Protein AF-0000000077494074 (afdb_homodimer)

Nearest PDB structures (foldseek):
  1yzx-assembly1_B  TM=9.881E-01  e=4.853E-22  Homo sapiens
  1r4w-assembly2_D  TM=9.667E-01  e=3.321E-21  Rattus norvegicus
  3rpp-assembly1_A  TM=9.412E-01  e=2.158E-20  Homo sapiens
  3rpp-assembly2_B  TM=9.442E-01  e=2.947E-20  Homo sapiens
  2imd-assembly1_A  TM=8.445E-01  e=1.479E-09  Pseudomonas putida

Foldseek 3Di:
DPPPPQAWEKEWEAELLDLLQLLQLQQVVVCVVVASHDYHYFYADLVVLCVVPVDDDLCVDVVSVVVVQVVSVVSCVFLVPQFGDDDPVCSVPDDRLLVSLLLLLCVPPPVVLNSLLSNLSNCQVGRVVHHCRDLVNVLVSCVRSPNDNVCSVVSSVSSPPPVSVVSNVVSNVVCVVQPDNGPTWMWIQQPNDTDIDHTNPCVCVVCVSSVHHDDGSPNVPDPD/DPPPPQAWEKEWEAALLDLLSLLQLQQVVVCVVVASHDYHYFYADLVVLCVVPVDDDLCVDVVSVVVVQVVSVVSCVFLVPQFGDDDPVCSVPDDRLLVSLLLLLCVPPPVVLNSLLSNLSNCQCGRVVHHCRDLVNVLVSCVRSPNDNVCSVVSSVSSPPPVSVVSNVVSNVVCVVQPDNGPTWMWIQQPNDTDIDHTNPCVCVVCVSSVHHDDGSPNVPDPD

Structure (mmCIF, N/CA/C/O backbone):
data_AF-0000000077494074-model_v1
#
loop_
_entity.id
_entity.type
_entity.pdbx_description
1 polymer 'Glutathione S-transferase kappa'
#
loop_
_atom_site.group_PDB
_atom_site.id
_atom_site.type_symbol
_atom_site.label_atom_id
_atom_site.label_alt_id
_atom_site.label_comp_id
_atom_site.label_asym_id
_atom_site.label_entity_id
_atom_site.label_seq_id
_atom_site.pdbx_PDB_ins_code
_atom_site.Cartn_x
_atom_site.Cartn_y
_atom_site.Cartn_z
_atom_site.occupancy
_atom_site.B_iso_or_equiv
_atom_site.auth_seq_id
_atom_site.auth_comp_id
_atom_site.auth_asym_id
_atom_site.auth_atom_id
_atom_site.pdbx_PDB_model_num
ATOM 1 N N . MET A 1 1 ? -28.391 23.953 -17.859 1 23.67 1 MET A N 1
ATOM 2 C CA . MET A 1 1 ? -27.328 24.484 -17.016 1 23.67 1 MET A CA 1
ATOM 3 C C . MET A 1 1 ? -26.609 23.375 -16.266 1 23.67 1 MET A C 1
ATOM 5 O O . MET A 1 1 ? -27.25 22.578 -15.578 1 23.67 1 MET A O 1
ATOM 9 N N . ALA A 1 2 ? -25.578 22.609 -16.766 1 35 2 ALA A N 1
ATOM 10 C CA . ALA A 1 2 ? -25.016 21.422 -16.125 1 35 2 ALA A CA 1
ATOM 11 C C . ALA A 1 2 ? -24.891 21.609 -14.625 1 35 2 ALA A C 1
ATOM 13 O O . ALA A 1 2 ? -24.312 22.594 -14.156 1 35 2 ALA A O 1
ATOM 14 N N . ALA A 1 3 ? -25.734 21.234 -13.805 1 40.47 3 ALA A N 1
ATOM 15 C CA . ALA A 1 3 ? -25.781 21.422 -12.359 1 40.47 3 ALA A CA 1
ATOM 16 C C . ALA A 1 3 ? -24.359 21.406 -11.766 1 40.47 3 ALA A C 1
ATOM 18 O O . ALA A 1 3 ? -23.547 20.562 -12.109 1 40.47 3 ALA A O 1
ATOM 19 N N . LEU A 1 4 ? -23.656 22.453 -11.43 1 48.78 4 LEU A N 1
ATOM 20 C CA . LEU A 1 4 ? -22.344 22.594 -10.82 1 48.78 4 LEU A CA 1
ATOM 21 C C . LEU A 1 4 ? -22.078 21.469 -9.82 1 48.78 4 LEU A C 1
ATOM 23 O O . LEU A 1 4 ? -22.719 21.422 -8.773 1 48.78 4 LEU A O 1
ATOM 27 N N 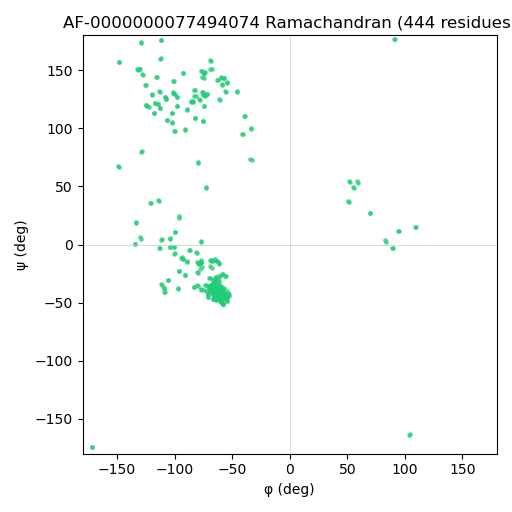. ARG A 1 5 ? -21.812 20.266 -10.273 1 62.94 5 ARG A N 1
ATOM 28 C CA . ARG A 1 5 ? -21.656 19.109 -9.391 1 62.94 5 ARG A CA 1
ATOM 29 C C . ARG A 1 5 ? -20.906 19.5 -8.117 1 62.94 5 ARG A C 1
ATOM 31 O O . ARG A 1 5 ? -19.859 20.141 -8.18 1 62.94 5 ARG A O 1
ATOM 38 N N . SER A 1 6 ? -21.516 19.531 -6.984 1 84.19 6 SER A N 1
ATOM 39 C CA . SER A 1 6 ? -20.953 19.828 -5.676 1 84.19 6 SER A CA 1
ATOM 40 C C . SER A 1 6 ? -19.641 19.078 -5.465 1 84.19 6 SER A C 1
ATOM 42 O O . SER A 1 6 ? -19.469 17.953 -5.934 1 84.19 6 SER A O 1
ATOM 44 N N . ARG A 1 7 ? -18.562 19.766 -5.008 1 93.94 7 ARG A N 1
ATOM 45 C CA . ARG A 1 7 ? -17.25 19.172 -4.734 1 93.94 7 ARG A CA 1
ATOM 46 C C . ARG A 1 7 ? -17.359 18.016 -3.748 1 93.94 7 ARG A C 1
ATOM 48 O O . ARG A 1 7 ? -18.125 18.094 -2.775 1 93.94 7 ARG A O 1
ATOM 55 N N . LYS A 1 8 ? -16.781 16.938 -4.059 1 96.62 8 LYS A N 1
ATOM 56 C CA . LYS A 1 8 ? -16.75 15.797 -3.148 1 96.62 8 LYS A CA 1
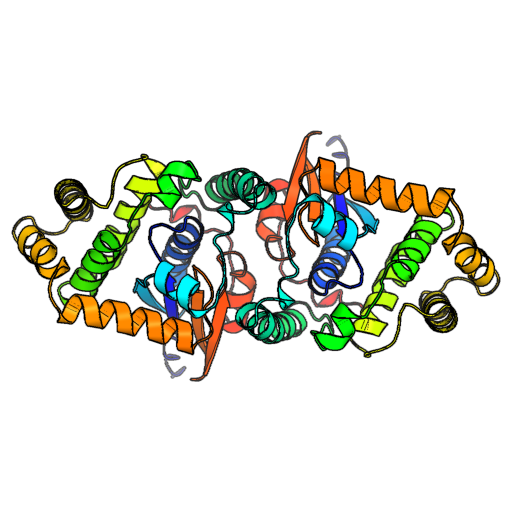ATOM 57 C C . LYS A 1 8 ? -15.758 16.016 -2.02 1 96.62 8 LYS A C 1
ATOM 59 O O . LYS A 1 8 ? -14.609 16.406 -2.266 1 96.62 8 LYS A O 1
ATOM 64 N N . VAL A 1 9 ? -16.156 15.789 -0.846 1 98 9 VAL A N 1
ATOM 65 C CA . VAL A 1 9 ? -15.297 15.977 0.317 1 98 9 VAL A CA 1
ATOM 66 C C . VAL A 1 9 ? -14.289 14.836 0.404 1 98 9 VAL A C 1
ATOM 68 O O . VAL A 1 9 ? -14.656 13.664 0.289 1 98 9 VAL A O 1
ATOM 71 N N . VAL A 1 10 ? -13.07 15.125 0.536 1 98.69 10 VAL A N 1
ATOM 72 C CA . VAL A 1 10 ? -11.992 14.188 0.814 1 98.69 10 VAL A CA 1
ATOM 73 C C . VAL A 1 10 ? -11.234 14.625 2.064 1 98.69 10 VAL A C 1
ATOM 75 O O . VAL A 1 10 ? -10.695 15.734 2.111 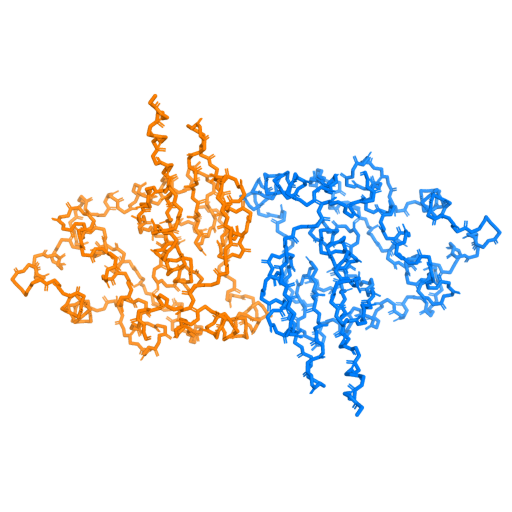1 98.69 10 VAL A O 1
ATOM 78 N N . GLU A 1 11 ? -11.227 13.758 3.08 1 98.88 11 GLU A N 1
ATOM 79 C CA . GLU A 1 11 ? -10.484 14.031 4.309 1 98.88 11 GLU A CA 1
ATOM 80 C C . GLU A 1 11 ? -9.164 13.273 4.34 1 98.88 11 GLU A C 1
ATOM 82 O O . GLU A 1 11 ? -9.117 12.086 4.031 1 98.88 11 GLU A O 1
ATOM 87 N N . LEU A 1 12 ? -8.133 13.969 4.637 1 98.94 12 LEU A N 1
ATOM 88 C CA . LEU A 1 12 ? -6.848 13.328 4.891 1 98.94 12 LEU A CA 1
ATOM 89 C C . LEU A 1 12 ? -6.516 13.344 6.379 1 98.94 12 LEU A C 1
ATOM 91 O O . LEU A 1 12 ? -6.18 14.398 6.93 1 98.94 12 LEU A O 1
ATOM 95 N N . PHE A 1 13 ? -6.594 12.258 7.027 1 98.94 13 PHE A N 1
ATOM 96 C CA . PHE A 1 13 ? -6.113 12.102 8.391 1 98.94 13 PHE A CA 1
ATOM 97 C C . PHE A 1 13 ? -4.629 11.766 8.414 1 98.94 13 PHE A C 1
ATOM 99 O O . PHE A 1 13 ? -4.203 10.789 7.797 1 98.94 13 PHE A O 1
ATOM 106 N N . TYR A 1 14 ? -3.867 12.625 9.117 1 98.5 14 TYR A N 1
ATOM 107 C CA . TYR A 1 14 ? -2.42 12.469 9.023 1 98.5 14 TYR A CA 1
ATOM 108 C C . TYR A 1 14 ? -1.742 12.875 10.328 1 98.5 14 TYR A C 1
ATOM 110 O O . TYR A 1 14 ? -2.348 13.539 11.172 1 98.5 14 TYR A O 1
ATOM 118 N N . ASP A 1 15 ? -0.616 12.367 10.508 1 96.56 15 ASP A N 1
ATOM 119 C CA . ASP A 1 15 ? 0.344 12.742 11.547 1 96.56 15 ASP A CA 1
ATOM 120 C C . ASP A 1 15 ? 1.7 13.094 10.938 1 96.56 15 ASP A C 1
ATOM 122 O O . ASP A 1 15 ? 2.18 12.398 10.039 1 96.56 15 ASP A O 1
ATOM 126 N N . VAL A 1 16 ? 2.318 14.141 11.398 1 94.81 16 VAL A N 1
ATOM 127 C CA . VAL A 1 16 ? 3.508 14.672 10.734 1 94.81 16 VAL A CA 1
ATOM 128 C C . VAL A 1 16 ? 4.719 13.805 11.078 1 94.81 16 VAL A C 1
ATOM 130 O O . VAL A 1 16 ? 5.816 14.039 10.578 1 94.81 16 VAL A O 1
ATOM 133 N N . ILE A 1 17 ? 4.523 12.75 11.812 1 91.56 17 ILE A N 1
ATOM 134 C CA . ILE A 1 17 ? 5.613 11.812 12.07 1 91.56 17 ILE A CA 1
ATOM 135 C C . ILE A 1 17 ? 5.59 10.695 11.031 1 91.56 17 ILE A C 1
ATOM 137 O O . ILE A 1 17 ? 6.535 9.914 10.922 1 91.56 17 ILE A O 1
ATOM 141 N N . SER A 1 18 ? 4.582 10.562 10.289 1 93.25 18 SER A N 1
ATOM 142 C CA . SER A 1 18 ? 4.457 9.562 9.242 1 93.25 18 SER A CA 1
ATOM 143 C C . SER A 1 18 ? 4.988 10.078 7.91 1 93.25 18 SER A C 1
ATOM 145 O O . SER A 1 18 ? 4.414 11 7.32 1 93.25 18 SER A O 1
ATOM 147 N N . PRO A 1 19 ? 6 9.508 7.398 1 94.75 19 PRO A N 1
ATOM 148 C CA . PRO A 1 19 ? 6.508 9.953 6.102 1 94.75 19 PRO A CA 1
ATOM 149 C C . PRO A 1 19 ? 5.523 9.695 4.961 1 94.75 19 PRO A C 1
ATOM 151 O O . PRO A 1 19 ? 5.445 10.484 4.02 1 94.75 19 PRO A O 1
ATOM 154 N N . TYR A 1 20 ? 4.77 8.664 5.004 1 96.44 20 TYR A N 1
ATOM 155 C CA . TYR A 1 20 ? 3.805 8.359 3.953 1 96.44 20 TYR A CA 1
ATOM 156 C C . TYR A 1 20 ? 2.648 9.352 3.971 1 96.44 20 TYR A C 1
ATOM 158 O O . TYR A 1 20 ? 2.053 9.641 2.93 1 96.44 20 TYR A O 1
ATOM 166 N N . SER A 1 21 ? 2.379 9.875 5.191 1 97.31 21 SER A N 1
ATOM 167 C CA . SER A 1 21 ? 1.386 10.945 5.262 1 97.31 21 SER A CA 1
ATOM 168 C C . SER A 1 21 ? 1.835 12.172 4.477 1 97.31 21 SER A C 1
ATOM 170 O O . SER A 1 21 ? 1.016 12.859 3.863 1 97.31 21 SER A O 1
ATOM 172 N N . TRP A 1 22 ? 3.135 12.445 4.547 1 97.75 22 TRP A N 1
ATOM 173 C CA . TRP A 1 22 ? 3.635 13.594 3.793 1 97.75 22 TRP A CA 1
ATOM 174 C C . TRP A 1 22 ? 3.406 13.398 2.299 1 97.75 22 TRP A C 1
ATO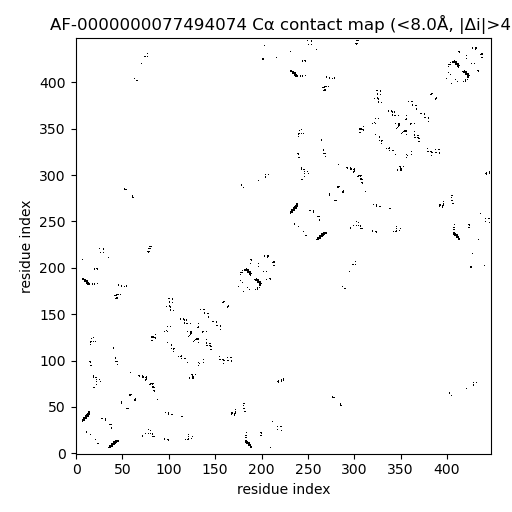M 176 O O . TRP A 1 22 ? 2.977 14.328 1.604 1 97.75 22 TRP A O 1
ATOM 186 N N . VAL A 1 23 ? 3.65 12.195 1.813 1 98.06 23 VAL A N 1
ATOM 187 C CA . VAL A 1 23 ? 3.436 11.891 0.403 1 98.06 23 VAL A CA 1
ATOM 188 C C . VAL A 1 23 ? 1.971 12.125 0.04 1 98.06 23 VAL A C 1
ATOM 190 O O . VAL A 1 23 ? 1.67 12.828 -0.928 1 98.06 23 VAL A O 1
ATOM 193 N N . ALA A 1 24 ? 1.108 11.578 0.835 1 98.69 24 ALA A N 1
ATOM 194 C CA . ALA A 1 24 ? -0.32 11.742 0.574 1 98.69 24 ALA A CA 1
ATOM 195 C C . ALA A 1 24 ? -0.723 13.211 0.61 1 98.69 24 ALA A C 1
ATOM 197 O O . ALA A 1 24 ? -1.504 13.672 -0.227 1 98.69 24 ALA A O 1
ATOM 198 N N . PHE A 1 25 ? -0.199 13.93 1.563 1 98.75 25 PHE A N 1
ATOM 199 C CA . PHE A 1 25 ? -0.479 15.344 1.767 1 98.75 25 PHE A CA 1
ATOM 200 C C . PHE A 1 25 ? -0.117 16.156 0.525 1 98.75 25 PHE A C 1
ATOM 202 O O . PHE A 1 25 ? -0.949 16.891 -0.004 1 98.75 25 PHE A O 1
ATOM 209 N N . GLU A 1 26 ? 1.082 15.969 0.03 1 98.56 26 GLU A N 1
ATOM 210 C CA . GLU A 1 26 ? 1.52 16.734 -1.135 1 98.56 26 GLU A CA 1
ATOM 211 C C . GLU A 1 26 ? 0.714 16.359 -2.375 1 98.56 26 GLU A C 1
ATOM 213 O O . GLU A 1 26 ? 0.307 17.234 -3.146 1 98.56 26 GLU A O 1
ATOM 218 N N . VAL A 1 27 ? 0.475 15.086 -2.525 1 98.44 27 VAL A N 1
ATOM 219 C CA . VAL A 1 27 ? -0.244 14.617 -3.707 1 98.44 27 VAL A CA 1
ATOM 220 C C . VAL A 1 27 ? -1.663 15.188 -3.705 1 98.44 27 VAL A C 1
ATOM 222 O O . VAL A 1 27 ? -2.121 15.727 -4.711 1 98.44 27 VAL A O 1
ATOM 225 N N . LEU A 1 28 ? -2.332 15.117 -2.568 1 98.69 28 LEU A N 1
ATOM 226 C CA . LEU A 1 28 ? -3.713 15.578 -2.51 1 98.69 28 LEU A CA 1
ATOM 227 C C . LEU A 1 28 ? -3.781 17.094 -2.621 1 98.69 28 LEU A C 1
ATOM 229 O O . LEU A 1 28 ? -4.723 17.641 -3.205 1 98.69 28 LEU A O 1
ATOM 233 N N . CYS A 1 29 ? -2.799 17.781 -2.049 1 98.38 29 CYS A N 1
ATOM 234 C CA . CYS A 1 29 ? -2.746 19.234 -2.213 1 98.38 29 CYS A CA 1
ATOM 235 C C . CYS A 1 29 ? -2.598 19.609 -3.682 1 98.38 29 CYS A C 1
ATOM 237 O O . CYS A 1 29 ? -3.197 20.578 -4.141 1 98.38 29 CYS A O 1
ATOM 239 N N . ARG A 1 30 ? -1.78 18.859 -4.434 1 98.25 30 ARG A N 1
ATOM 240 C CA . ARG A 1 30 ? -1.647 19.094 -5.867 1 98.25 30 ARG A CA 1
ATOM 241 C C . ARG A 1 30 ? -2.959 18.812 -6.59 1 98.25 30 ARG A C 1
ATOM 243 O O . ARG A 1 30 ? -3.42 19.625 -7.391 1 98.25 30 ARG A O 1
ATOM 250 N N . TYR A 1 31 ? -3.617 17.734 -6.246 1 98.19 31 TYR A N 1
ATOM 251 C CA . TYR A 1 31 ? -4.758 17.25 -7.012 1 98.19 31 TYR A CA 1
ATOM 252 C C . TYR A 1 31 ? -6.023 18.016 -6.66 1 98.19 31 TYR A C 1
ATOM 254 O O . TYR A 1 31 ? -7.023 17.938 -7.379 1 98.19 31 TYR A O 1
ATOM 262 N N . GLN A 1 32 ? -5.996 18.734 -5.57 1 96.19 32 GLN A N 1
ATOM 263 C CA . GLN A 1 32 ? -7.168 19.562 -5.27 1 96.19 32 GLN A CA 1
ATOM 264 C C . GLN A 1 32 ? -7.391 20.609 -6.344 1 96.19 32 GLN A C 1
ATOM 266 O O . GLN A 1 32 ? -8.492 21.156 -6.469 1 96.19 32 GLN A O 1
ATOM 271 N N . THR A 1 33 ? -6.352 20.812 -7.172 1 94.88 33 THR A N 1
ATOM 272 C CA . THR A 1 33 ? -6.465 21.75 -8.281 1 94.88 33 THR A CA 1
ATOM 273 C C . THR A 1 33 ? -6.883 21.047 -9.562 1 94.88 33 THR A C 1
ATOM 275 O O . THR A 1 33 ? -7.273 21.688 -10.539 1 94.88 33 THR A O 1
ATOM 278 N N . ARG A 1 34 ? -6.879 19.75 -9.609 1 96.88 34 ARG A N 1
ATOM 279 C CA . ARG A 1 34 ? -7.203 18.953 -10.789 1 96.88 34 ARG A CA 1
ATOM 280 C C . ARG A 1 34 ? -8.547 18.25 -10.617 1 96.88 34 ARG A C 1
ATOM 282 O O . ARG A 1 34 ? -9.32 18.125 -11.578 1 96.88 34 ARG A O 1
ATOM 289 N N . TRP A 1 35 ? -8.727 17.75 -9.367 1 97.88 35 TRP A N 1
ATOM 290 C CA . TRP A 1 35 ? -9.945 17.016 -9.047 1 97.88 35 TRP A CA 1
ATOM 291 C C . TRP A 1 35 ? -11.008 17.938 -8.477 1 97.88 35 TRP A C 1
ATOM 293 O O . TRP A 1 35 ? -10.688 18.922 -7.816 1 97.88 35 TRP A O 1
ATOM 303 N N . ASN A 1 36 ? -12.266 17.641 -8.734 1 97.25 36 ASN A N 1
ATOM 304 C CA . ASN A 1 36 ? -13.367 18.375 -8.133 1 97.25 36 ASN A CA 1
ATOM 305 C C . ASN A 1 36 ? -13.641 17.922 -6.707 1 97.25 36 ASN A C 1
ATOM 307 O O . ASN A 1 36 ? -14.703 17.375 -6.422 1 97.25 36 ASN A O 1
ATOM 311 N N . ILE A 1 37 ? -12.688 18.281 -5.82 1 97.88 37 ILE A N 1
ATOM 312 C CA . ILE A 1 37 ? -12.797 17.828 -4.441 1 97.88 37 ILE A CA 1
ATOM 313 C C . ILE A 1 37 ? -12.617 19 -3.488 1 97.88 37 ILE A C 1
ATOM 315 O O . ILE A 1 37 ? -12.07 20.031 -3.867 1 97.88 37 ILE A O 1
ATOM 319 N N . ASP A 1 38 ? -13.234 18.859 -2.381 1 97.5 38 ASP A N 1
ATOM 320 C CA . ASP A 1 38 ? -12.961 19.688 -1.209 1 97.5 38 ASP A CA 1
ATOM 321 C C . ASP A 1 38 ? -12.062 18.953 -0.217 1 97.5 38 ASP A C 1
ATOM 323 O O . ASP A 1 38 ? -12.539 18.141 0.573 1 97.5 38 ASP A O 1
ATOM 327 N N . LEU A 1 39 ? -10.797 19.25 -0.282 1 98.5 39 LEU A N 1
ATOM 328 C CA . LEU A 1 39 ? -9.836 18.578 0.579 1 98.5 39 LEU A CA 1
ATOM 329 C C . LEU A 1 39 ? -9.867 19.156 1.989 1 98.5 39 LEU A C 1
ATOM 331 O O . LEU A 1 39 ? -9.734 20.375 2.17 1 98.5 39 LEU A O 1
ATOM 335 N N . GLN A 1 40 ? -10.062 18.328 2.918 1 98.62 40 GLN A N 1
ATOM 336 C CA . GLN A 1 40 ? -10 18.688 4.328 1 98.62 40 GLN A CA 1
ATOM 337 C C . GLN A 1 40 ? -8.82 18.016 5.02 1 98.62 40 GLN A C 1
ATOM 339 O O . GLN A 1 40 ? -8.75 16.797 5.098 1 98.62 40 GLN A O 1
ATOM 344 N N . LEU A 1 41 ? -7.938 18.812 5.488 1 98.81 41 LEU A N 1
ATOM 345 C CA . LEU A 1 41 ? -6.793 18.312 6.246 1 98.81 41 LEU A CA 1
ATOM 346 C C . LEU A 1 41 ? -7.176 18.047 7.699 1 98.81 41 LEU A C 1
ATOM 348 O O . LEU A 1 41 ? -7.723 18.922 8.367 1 98.81 41 LEU A O 1
ATOM 352 N N . ARG A 1 42 ? -6.867 16.859 8.141 1 98.81 42 ARG A N 1
ATOM 353 C CA . ARG A 1 42 ? -7.316 16.391 9.445 1 98.81 42 ARG A CA 1
ATOM 354 C C . ARG A 1 42 ? -6.148 15.844 10.266 1 98.81 42 ARG A C 1
ATOM 356 O O . ARG A 1 42 ? -6.012 14.633 10.43 1 98.81 42 ARG A O 1
ATOM 363 N N . PRO A 1 43 ? -5.379 16.75 10.875 1 98.56 43 PRO A N 1
ATOM 364 C CA . PRO A 1 43 ? -4.324 16.219 11.742 1 98.56 43 PRO A CA 1
ATOM 365 C C . PRO A 1 43 ? -4.871 15.383 12.898 1 98.56 43 PRO A C 1
ATOM 367 O O . PRO A 1 43 ? -5.75 15.844 13.633 1 98.56 43 PRO A O 1
ATOM 370 N N . PHE A 1 44 ? -4.402 14.164 13 1 98.31 44 PHE A N 1
ATOM 371 C CA . PHE A 1 44 ? -4.805 13.297 14.109 1 98.31 44 PHE A CA 1
ATOM 372 C C . PHE A 1 44 ? -3.586 12.703 14.797 1 98.31 44 PHE A C 1
ATOM 374 O O . PHE A 1 44 ? -2.447 12.992 14.422 1 98.31 44 PHE A O 1
ATOM 381 N N . PHE A 1 45 ? -3.871 12.008 15.875 1 96.94 45 PHE A N 1
ATOM 382 C CA . PHE A 1 45 ? -2.803 11.438 16.688 1 96.94 45 PHE A CA 1
ATOM 383 C C . PHE A 1 45 ? -2.66 9.945 16.422 1 96.94 45 PHE A C 1
ATOM 385 O O . PHE A 1 45 ? -3.4 9.133 16.984 1 96.94 45 PHE A O 1
ATOM 392 N N . ILE A 1 46 ? -1.622 9.539 15.68 1 95.25 46 ILE A N 1
ATOM 393 C CA . ILE A 1 46 ? -1.462 8.156 15.219 1 95.25 46 ILE A CA 1
ATOM 394 C C . ILE A 1 46 ? -1.202 7.246 16.422 1 95.25 46 ILE A C 1
ATOM 396 O O . ILE A 1 46 ? -1.588 6.074 16.406 1 95.25 46 ILE A O 1
ATOM 400 N N . GLY A 1 47 ? -0.489 7.789 17.453 1 93.06 47 GLY A N 1
ATOM 401 C CA . GLY A 1 47 ? -0.289 7 18.656 1 93.06 47 GLY A CA 1
ATOM 402 C C . GLY A 1 47 ? -1.586 6.5 19.266 1 93.06 47 GLY A C 1
ATOM 403 O O . GLY A 1 47 ? -1.661 5.359 19.719 1 93.06 47 GLY A O 1
ATOM 404 N N . GLY A 1 48 ? -2.572 7.445 19.297 1 95.06 48 GLY A N 1
ATOM 405 C CA . GLY A 1 48 ? -3.885 7.035 19.781 1 95.06 48 GLY A CA 1
ATOM 406 C C . GLY A 1 48 ? -4.52 5.961 18.906 1 95.06 48 GLY A C 1
ATOM 407 O O . GLY A 1 48 ? -5.164 5.047 19.422 1 95.06 48 GLY A O 1
ATOM 408 N N . VAL A 1 49 ? -4.328 6.055 17.625 1 96.81 49 VAL A N 1
ATOM 409 C CA . VAL A 1 49 ? -4.859 5.066 16.688 1 96.81 49 VAL A CA 1
ATOM 410 C C . VAL A 1 49 ? -4.219 3.707 16.953 1 96.81 49 VAL A C 1
ATOM 412 O O . VAL A 1 49 ? -4.914 2.693 17.047 1 96.81 49 VAL A O 1
ATOM 415 N N . PHE A 1 50 ? -2.91 3.688 17.109 1 94.94 50 PHE A N 1
ATOM 416 C CA . PHE A 1 50 ? -2.195 2.447 17.375 1 94.94 50 PHE A CA 1
ATOM 417 C C . PHE A 1 50 ? -2.658 1.834 18.688 1 94.94 50 PHE A C 1
ATOM 419 O O . PHE A 1 50 ? -2.895 0.626 18.766 1 94.94 50 PHE A O 1
ATOM 426 N N . LYS A 1 51 ? -2.779 2.646 19.656 1 95 51 LYS A N 1
ATOM 427 C CA . LYS A 1 51 ? -3.227 2.182 20.969 1 95 51 LYS A CA 1
ATOM 428 C C . LYS A 1 51 ? -4.594 1.515 20.875 1 95 51 LYS A C 1
ATOM 430 O O . LYS A 1 51 ? -4.805 0.434 21.438 1 95 51 LYS A O 1
ATOM 435 N N . GLU A 1 52 ? -5.477 2.133 20.203 1 97.19 52 GLU A N 1
ATOM 436 C CA . GLU A 1 52 ? -6.855 1.654 20.141 1 97.19 52 GLU A CA 1
ATOM 437 C C . GLU A 1 52 ? -6.973 0.398 19.281 1 97.19 52 GLU A C 1
ATOM 439 O O . GLU A 1 52 ? -7.789 -0.481 19.578 1 97.19 52 GLU A O 1
ATOM 444 N N . THR A 1 53 ? -6.227 0.258 18.234 1 97.19 53 THR A N 1
ATOM 445 C CA . THR A 1 53 ? -6.402 -0.814 17.25 1 97.19 53 THR A CA 1
ATOM 446 C C . THR A 1 53 ? -5.461 -1.977 17.547 1 97.19 53 THR A C 1
ATOM 448 O O . THR A 1 53 ? -5.648 -3.082 17.047 1 97.19 53 THR A O 1
ATOM 451 N N . GLY A 1 54 ? -4.359 -1.711 18.281 1 95.25 54 GLY A N 1
ATOM 452 C CA . GLY A 1 54 ? -3.334 -2.713 18.516 1 95.25 54 GLY A CA 1
ATOM 453 C C . GLY A 1 54 ? -2.334 -2.832 17.391 1 95.25 54 GLY A C 1
ATOM 454 O O . GLY A 1 54 ? -1.454 -3.695 17.422 1 95.25 54 GLY A O 1
ATOM 455 N N . ASN A 1 55 ? -2.516 -1.956 16.375 1 93.69 55 ASN A N 1
ATOM 456 C CA . ASN A 1 55 ? -1.53 -1.943 15.305 1 93.69 55 ASN A CA 1
ATOM 457 C C . ASN A 1 55 ? -0.18 -1.422 15.789 1 93.69 55 ASN A C 1
ATOM 459 O O . ASN A 1 55 ? -0.111 -0.681 16.766 1 93.69 55 ASN A O 1
ATOM 463 N N . LYS A 1 56 ? 0.876 -1.898 15.148 1 88.69 56 LYS A N 1
ATOM 464 C CA . LYS A 1 56 ? 2.229 -1.448 15.469 1 88.69 56 LYS A CA 1
ATOM 465 C C . LYS A 1 56 ? 2.859 -0.718 14.281 1 88.69 56 LYS A C 1
ATOM 467 O O . LYS A 1 56 ? 2.576 -1.038 13.125 1 88.69 56 LYS A O 1
ATOM 472 N N . PRO A 1 57 ? 3.643 0.291 14.633 1 86.38 57 PRO A N 1
ATOM 473 C CA . PRO A 1 57 ? 4.363 0.943 13.531 1 86.38 57 PRO A CA 1
ATOM 474 C C . PRO A 1 57 ? 5.184 -0.038 12.703 1 86.38 57 PRO A C 1
ATOM 476 O O . PRO A 1 57 ? 5.832 -0.931 13.25 1 86.38 57 PRO A O 1
ATOM 479 N N . PRO A 1 58 ? 5.172 0.143 11.422 1 82.62 58 PRO A N 1
ATOM 480 C CA . PRO A 1 58 ? 5.926 -0.749 10.539 1 82.62 58 PRO A CA 1
ATOM 481 C C . PRO A 1 58 ? 7.418 -0.775 10.859 1 82.62 58 PRO A C 1
ATOM 483 O O . PRO A 1 58 ? 8.086 -1.793 10.641 1 82.62 58 PRO A O 1
ATOM 486 N N . ALA A 1 59 ? 7.891 0.248 11.422 1 80.88 59 ALA A N 1
ATOM 487 C CA . ALA A 1 59 ? 9.32 0.394 11.672 1 80.88 59 ALA A CA 1
ATOM 488 C C . ALA A 1 59 ? 9.797 -0.593 12.742 1 80.88 59 ALA A C 1
ATOM 490 O O . ALA A 1 59 ? 10.992 -0.826 12.891 1 80.88 59 ALA A O 1
ATOM 491 N N . LEU A 1 60 ? 8.852 -1.204 13.445 1 85.56 60 LEU A N 1
ATOM 492 C CA . LEU A 1 60 ? 9.219 -2.146 14.5 1 85.56 60 LEU A CA 1
ATOM 493 C C . LEU A 1 60 ? 9.602 -3.498 13.906 1 85.56 60 LEU A C 1
ATOM 495 O O . LEU A 1 60 ? 10.203 -4.332 14.586 1 85.56 60 LEU A O 1
ATOM 499 N N . LEU A 1 61 ? 9.242 -3.756 12.664 1 89.62 61 LEU A N 1
ATOM 500 C CA . LEU A 1 61 ? 9.703 -4.93 11.93 1 89.62 61 LEU A CA 1
ATOM 501 C C . LEU A 1 61 ? 10.883 -4.582 11.031 1 89.62 61 LEU A C 1
ATOM 503 O O . LEU A 1 61 ? 10.758 -3.746 10.133 1 89.62 61 LEU A O 1
ATOM 507 N N . ALA A 1 62 ? 12.039 -5.246 11.305 1 91.94 62 ALA A N 1
ATOM 508 C CA . ALA A 1 62 ? 13.297 -4.895 10.656 1 91.94 62 ALA A CA 1
ATOM 509 C C . ALA A 1 62 ? 13.156 -4.926 9.133 1 91.94 62 ALA A C 1
ATOM 511 O O . ALA A 1 62 ? 13.602 -4.004 8.445 1 91.94 62 ALA A O 1
ATOM 512 N N . ALA A 1 63 ? 12.562 -5.938 8.609 1 94.06 63 ALA A N 1
ATOM 513 C CA . ALA A 1 63 ? 12.414 -6.062 7.16 1 94.06 63 ALA A CA 1
ATOM 514 C C . ALA A 1 63 ? 11.57 -4.926 6.594 1 94.06 63 ALA A C 1
ATOM 516 O O . ALA A 1 63 ? 11.852 -4.414 5.508 1 94.06 63 ALA A O 1
ATOM 517 N N . LYS A 1 64 ? 10.523 -4.551 7.312 1 94.06 64 LYS A N 1
ATOM 518 C CA . LYS A 1 64 ? 9.664 -3.471 6.848 1 94.06 64 LYS A CA 1
ATOM 519 C C . LYS A 1 64 ? 10.375 -2.121 6.93 1 94.06 64 LYS A C 1
ATOM 521 O O . LYS A 1 64 ? 10.195 -1.269 6.059 1 94.06 64 LYS A O 1
ATOM 526 N N . TYR A 1 65 ? 11.102 -1.928 7.977 1 92.81 65 TYR A N 1
ATOM 527 C CA . TYR A 1 65 ? 11.875 -0.7 8.109 1 92.81 65 TYR A CA 1
ATOM 528 C C . TYR A 1 65 ? 12.875 -0.557 6.965 1 92.81 65 TYR A C 1
ATOM 530 O O . TYR A 1 65 ? 12.992 0.516 6.367 1 92.81 65 TYR A O 1
ATOM 538 N N . THR A 1 66 ? 13.656 -1.635 6.703 1 93.94 66 THR A N 1
ATOM 539 C CA . THR A 1 66 ? 14.625 -1.629 5.613 1 93.94 66 THR A CA 1
ATOM 540 C C . THR A 1 66 ? 13.938 -1.334 4.281 1 93.94 66 THR A C 1
ATOM 542 O O . THR A 1 66 ? 14.422 -0.517 3.496 1 93.94 66 THR A O 1
ATOM 545 N N . TYR A 1 67 ? 12.812 -1.934 4.043 1 95.81 67 TYR A N 1
ATOM 546 C CA . TYR A 1 67 ? 12.07 -1.693 2.811 1 95.81 67 TYR A CA 1
ATOM 547 C C . TYR A 1 67 ? 11.625 -0.238 2.717 1 95.81 67 TYR A C 1
ATOM 549 O O . TYR A 1 67 ? 11.734 0.381 1.654 1 95.81 67 TYR A O 1
ATOM 557 N N . ALA A 1 68 ? 11.117 0.272 3.826 1 94.75 68 ALA A N 1
ATOM 558 C CA . ALA A 1 68 ? 10.594 1.638 3.846 1 94.75 68 ALA A CA 1
ATOM 559 C C . ALA A 1 68 ? 11.688 2.643 3.48 1 94.75 68 ALA A C 1
ATOM 561 O O . ALA A 1 68 ? 11.414 3.648 2.818 1 94.75 68 ALA A O 1
ATOM 562 N N . GLN A 1 69 ? 12.883 2.414 3.883 1 94.06 69 GLN A N 1
ATOM 563 C CA . GLN A 1 69 ? 13.992 3.301 3.529 1 94.06 69 GLN A CA 1
ATOM 564 C C . GLN A 1 69 ? 14.172 3.379 2.018 1 94.06 69 GLN A C 1
ATOM 566 O O . GLN A 1 69 ? 14.297 4.469 1.457 1 94.06 69 GLN A O 1
ATOM 571 N N . HIS A 1 70 ? 14.133 2.258 1.373 1 95 70 HIS A N 1
ATOM 572 C CA . HIS A 1 70 ? 14.273 2.217 -0.078 1 95 70 HIS A CA 1
ATOM 573 C C . HIS A 1 70 ? 13.031 2.775 -0.766 1 95 70 HIS A C 1
ATOM 575 O O . HIS A 1 70 ? 13.141 3.543 -1.726 1 95 70 HIS A O 1
ATOM 581 N N . ASP A 1 71 ? 11.93 2.373 -0.221 1 96.5 71 ASP A N 1
ATOM 582 C CA . ASP A 1 71 ? 10.664 2.789 -0.812 1 96.5 71 ASP A CA 1
ATOM 583 C C . ASP A 1 71 ? 10.516 4.309 -0.775 1 96.5 71 ASP A C 1
ATOM 585 O O . ASP A 1 71 ? 10.156 4.926 -1.78 1 96.5 71 ASP A O 1
ATOM 589 N N . LEU A 1 72 ? 10.797 4.934 0.34 1 96.38 72 LEU A N 1
ATOM 590 C CA . LEU A 1 72 ? 10.633 6.375 0.495 1 96.38 72 LEU A CA 1
ATOM 591 C C . LEU A 1 72 ? 11.609 7.129 -0.403 1 96.38 72 LEU A C 1
ATOM 593 O O . LEU A 1 72 ? 11.281 8.195 -0.92 1 96.38 72 LEU A O 1
ATOM 597 N N . ARG A 1 73 ? 12.773 6.617 -0.597 1 95.5 73 ARG A N 1
ATOM 598 C CA . ARG A 1 73 ? 13.719 7.23 -1.53 1 95.5 73 ARG A CA 1
ATOM 599 C C . ARG A 1 73 ? 13.156 7.23 -2.949 1 95.5 73 ARG A C 1
ATOM 601 O O . ARG A 1 73 ? 13.266 8.227 -3.662 1 95.5 73 ARG A O 1
ATOM 608 N N . ARG A 1 74 ? 12.57 6.148 -3.348 1 97 74 ARG A N 1
ATOM 609 C CA . ARG A 1 74 ? 11.984 6.055 -4.68 1 97 74 ARG A CA 1
ATOM 610 C C . ARG A 1 74 ? 10.781 6.977 -4.816 1 97 74 ARG A C 1
ATOM 612 O O . ARG A 1 74 ? 10.586 7.609 -5.855 1 97 74 ARG A O 1
ATOM 619 N N . LEU A 1 75 ? 10.031 7.027 -3.742 1 97.44 75 LEU A N 1
ATOM 620 C CA . LEU A 1 75 ? 8.875 7.914 -3.75 1 97.44 75 LEU A CA 1
ATOM 621 C C . LEU A 1 75 ? 9.312 9.375 -3.803 1 97.44 75 LEU A C 1
ATOM 623 O O . LEU A 1 75 ? 8.656 10.195 -4.449 1 97.44 75 LEU A O 1
ATOM 627 N N . ALA A 1 76 ? 10.359 9.656 -3.051 1 97.44 76 ALA A N 1
ATOM 628 C CA . ALA A 1 76 ? 10.906 11.008 -3.082 1 97.44 76 ALA A CA 1
ATOM 629 C C . ALA A 1 76 ? 11.234 11.438 -4.512 1 97.44 76 ALA A C 1
ATOM 631 O O . ALA A 1 76 ? 10.875 12.539 -4.93 1 97.44 76 ALA A O 1
ATOM 632 N N . ASP A 1 77 ? 11.82 10.555 -5.23 1 96.5 77 ASP A N 1
ATOM 633 C CA . ASP A 1 77 ? 12.156 10.828 -6.625 1 96.5 77 ASP A CA 1
ATOM 634 C C . ASP A 1 77 ? 10.906 10.867 -7.496 1 96.5 77 ASP A C 1
ATOM 636 O O . ASP A 1 77 ? 10.742 11.781 -8.312 1 96.5 77 ASP A O 1
ATOM 640 N N . PHE A 1 78 ? 10.031 9.977 -7.355 1 97.5 78 PHE A N 1
ATOM 641 C CA . PHE A 1 78 ? 8.844 9.828 -8.18 1 97.5 78 PHE A CA 1
ATOM 642 C C . PHE A 1 78 ? 7.914 11.023 -8.016 1 97.5 78 PHE A C 1
ATOM 644 O O . PHE A 1 78 ? 7.414 11.57 -9 1 97.5 78 PHE A O 1
ATOM 651 N N . TYR A 1 79 ? 7.711 11.5 -6.758 1 97.94 79 TYR A N 1
ATOM 652 C CA . TYR A 1 79 ? 6.742 12.555 -6.469 1 97.94 79 TYR A CA 1
ATOM 653 C C . TYR A 1 79 ? 7.438 13.898 -6.324 1 97.94 79 TYR A C 1
ATOM 655 O O . TYR A 1 79 ? 6.777 14.938 -6.207 1 97.94 79 TYR A O 1
ATOM 663 N N . LYS A 1 80 ? 8.758 13.891 -6.312 1 97.81 80 LYS A N 1
ATOM 664 C CA . LYS A 1 80 ? 9.523 15.109 -6.07 1 97.81 80 LYS A CA 1
ATOM 665 C C . LYS A 1 80 ? 9.188 15.711 -4.711 1 97.81 80 LYS A C 1
ATOM 667 O O . LYS A 1 80 ? 8.828 16.891 -4.617 1 97.81 80 LYS A O 1
ATOM 672 N N . ILE A 1 81 ? 9.266 14.969 -3.723 1 97.88 81 ILE A N 1
ATOM 673 C CA . ILE A 1 81 ? 9.125 15.305 -2.311 1 97.88 81 ILE A CA 1
ATOM 674 C C . ILE A 1 81 ? 10.391 14.898 -1.556 1 97.88 81 ILE A C 1
ATOM 676 O O . ILE A 1 81 ? 10.82 13.75 -1.625 1 97.88 81 ILE A O 1
ATOM 680 N N . PRO A 1 82 ? 11.078 15.789 -0.968 1 97.12 82 PRO A N 1
ATOM 681 C CA . PRO A 1 82 ? 12.352 15.43 -0.34 1 97.12 82 PRO A CA 1
ATOM 682 C C . PRO A 1 82 ? 12.164 14.625 0.944 1 97.12 82 PRO A C 1
ATOM 684 O O . PRO A 1 82 ? 12.828 14.898 1.951 1 97.12 82 PRO A O 1
ATOM 687 N N . VAL A 1 83 ? 11.375 13.625 0.936 1 95.56 83 VAL A N 1
ATOM 688 C CA . VAL A 1 83 ? 11.047 12.789 2.084 1 95.56 83 VAL A CA 1
ATOM 689 C C . VAL A 1 83 ? 12.141 11.734 2.285 1 95.56 83 VAL A C 1
ATOM 691 O O . VAL A 1 83 ? 12.648 11.172 1.316 1 95.56 83 VAL A O 1
ATOM 694 N N . LYS A 1 84 ? 12.547 11.617 3.508 1 90.94 84 LYS A N 1
ATOM 695 C CA . LYS A 1 84 ? 13.469 10.57 3.922 1 90.94 84 LYS A CA 1
ATOM 696 C C . LYS A 1 84 ? 12.969 9.875 5.188 1 90.94 84 LYS A C 1
ATOM 698 O O . LYS A 1 84 ? 12.258 10.469 5.992 1 90.94 84 LYS A O 1
ATOM 703 N N . MET A 1 85 ? 13.367 8.586 5.266 1 86.25 85 MET A N 1
ATOM 704 C CA . MET A 1 85 ? 13.062 7.883 6.508 1 86.25 85 MET A CA 1
ATOM 705 C C . MET A 1 85 ? 13.984 8.336 7.633 1 86.25 85 MET A C 1
ATOM 707 O O . MET A 1 85 ? 15.211 8.258 7.508 1 86.25 85 MET A O 1
ATOM 711 N N . PRO A 1 86 ? 13.359 8.875 8.656 1 80.38 86 PRO A N 1
ATOM 712 C CA . PRO A 1 86 ? 14.227 9.195 9.797 1 80.38 86 PRO A CA 1
ATOM 713 C C . PRO A 1 86 ? 14.766 7.957 10.5 1 80.38 86 PRO A C 1
ATOM 715 O O . PRO A 1 86 ? 14.227 6.863 10.336 1 80.38 86 PRO A O 1
ATOM 718 N N . PRO A 1 87 ? 15.875 8.172 11.211 1 80.44 87 PRO A N 1
ATOM 719 C CA . PRO A 1 87 ? 16.344 7.051 12.016 1 80.44 87 PRO A CA 1
ATOM 720 C C . PRO A 1 87 ? 15.312 6.582 13.039 1 80.44 87 PRO A C 1
ATOM 722 O O . PRO A 1 87 ? 14.625 7.406 13.648 1 80.44 87 PRO A O 1
ATOM 725 N N . MET A 1 88 ? 15.18 5.254 13.164 1 75.25 88 MET A N 1
ATOM 726 C CA . MET A 1 88 ? 14.164 4.629 14.008 1 75.25 88 MET A CA 1
ATOM 727 C C . MET A 1 88 ? 14.227 5.164 15.43 1 75.25 88 MET A C 1
ATOM 729 O O . MET A 1 88 ? 13.195 5.406 16.062 1 75.25 88 MET A O 1
ATOM 733 N N . GLU A 1 89 ? 15.383 5.328 15.953 1 75.5 89 GLU A N 1
ATOM 734 C CA . GLU A 1 89 ? 15.562 5.816 17.312 1 75.5 89 GLU A CA 1
ATOM 735 C C . GLU A 1 89 ? 14.914 7.18 17.516 1 75.5 89 GLU A C 1
ATOM 737 O O . GLU A 1 89 ? 14.32 7.449 18.562 1 75.5 89 GLU A O 1
ATOM 742 N N . ARG A 1 90 ? 15 7.957 16.578 1 74.62 90 ARG A N 1
ATOM 743 C CA . ARG A 1 90 ? 14.438 9.305 16.656 1 74.62 90 ARG A CA 1
ATOM 744 C C . ARG A 1 90 ? 12.922 9.273 16.484 1 74.62 90 ARG A C 1
ATOM 746 O O . ARG A 1 90 ? 12.203 10.008 17.156 1 74.62 90 ARG A O 1
ATOM 753 N N . LEU A 1 91 ? 12.516 8.383 15.562 1 69.38 91 LEU A N 1
ATOM 754 C CA . LEU A 1 91 ? 11.086 8.258 15.328 1 69.38 91 LEU A CA 1
ATOM 755 C C . LEU A 1 91 ? 10.359 7.781 16.578 1 69.38 91 LEU A C 1
ATOM 757 O O . LEU A 1 91 ? 9.281 8.273 16.906 1 69.38 91 LEU A O 1
ATOM 761 N N . MET A 1 92 ? 10.984 6.938 17.312 1 68.88 92 MET A N 1
ATOM 762 C CA . MET A 1 92 ? 10.352 6.324 18.484 1 68.88 92 MET A CA 1
ATOM 763 C C . MET A 1 92 ? 10.383 7.27 19.672 1 68.88 92 MET A C 1
ATOM 765 O O . MET A 1 92 ? 9.562 7.152 20.594 1 68.88 92 MET A O 1
ATOM 769 N N . ARG A 1 93 ? 11.297 8.141 19.641 1 66.88 93 ARG A N 1
ATOM 770 C CA . ARG A 1 93 ? 11.469 9.039 20.781 1 66.88 93 ARG A CA 1
ATOM 771 C C . ARG A 1 93 ? 10.617 10.289 20.625 1 66.88 93 ARG A C 1
ATOM 773 O O . ARG A 1 93 ? 10.352 11 21.594 1 66.88 93 ARG A O 1
ATOM 780 N N . ARG A 1 94 ? 10.227 10.383 19.516 1 62.62 94 ARG A N 1
ATOM 781 C CA . ARG A 1 94 ? 9.547 11.656 19.266 1 62.62 94 ARG A CA 1
ATOM 782 C C . ARG A 1 94 ? 8.094 11.594 19.734 1 62.62 94 ARG A C 1
ATOM 784 O O . ARG A 1 94 ? 7.332 10.734 19.281 1 62.62 94 ARG A O 1
ATOM 791 N N . GLU A 1 95 ? 7.957 12.328 20.797 1 70.62 95 GLU A N 1
ATOM 792 C CA . GLU A 1 95 ? 6.582 12.609 21.188 1 70.62 95 GLU A CA 1
ATOM 793 C C . GLU A 1 95 ? 5.957 13.664 20.266 1 70.62 95 GLU A C 1
ATOM 795 O O . GLU A 1 95 ? 6.418 14.812 20.234 1 70.62 95 GLU A O 1
ATOM 800 N N . ASN A 1 96 ? 5.105 13.195 19.438 1 82.88 96 ASN A N 1
ATOM 801 C CA . ASN A 1 96 ? 4.609 14.156 18.469 1 82.88 96 ASN A CA 1
ATOM 802 C C . ASN A 1 96 ? 3.279 14.766 18.906 1 82.88 96 ASN A C 1
ATOM 804 O O . ASN A 1 96 ? 2.51 15.242 18.062 1 82.88 96 ASN A O 1
ATOM 808 N N . VAL A 1 97 ? 3.037 14.766 20.141 1 90.69 97 VAL A N 1
ATOM 809 C CA . VAL A 1 97 ? 1.754 15.25 20.625 1 90.69 97 VAL A CA 1
ATOM 810 C C . VAL A 1 97 ? 1.711 16.781 20.531 1 90.69 97 VAL A C 1
ATOM 812 O O . VAL A 1 97 ? 0.697 17.344 20.125 1 90.69 97 VAL A O 1
ATOM 815 N N . ASN A 1 98 ? 2.791 17.453 20.828 1 93.69 98 ASN A N 1
ATOM 816 C CA . ASN A 1 98 ? 2.818 18.906 20.797 1 93.69 98 ASN A CA 1
ATOM 817 C C . ASN A 1 98 ? 2.666 19.453 19.391 1 93.69 98 ASN A C 1
ATOM 819 O O . ASN A 1 98 ? 1.975 20.438 19.156 1 93.69 98 ASN A O 1
ATOM 823 N N . SER A 1 99 ? 3.332 18.812 18.453 1 95.88 99 SER A N 1
ATOM 824 C CA . SER A 1 99 ? 3.178 19.234 17.062 1 95.88 99 SER A CA 1
ATOM 825 C C . SER A 1 99 ? 1.743 19.047 16.578 1 95.88 99 SER A C 1
ATOM 827 O O . SER A 1 99 ? 1.188 19.922 15.914 1 95.88 99 SER A O 1
ATOM 829 N N . ASN A 1 100 ? 1.13 17.922 17 1 96.94 100 ASN A N 1
ATOM 830 C CA . ASN A 1 100 ? -0.252 17.672 16.609 1 96.94 100 ASN A CA 1
ATOM 831 C C . ASN A 1 100 ? -1.212 18.656 17.281 1 96.94 100 ASN A C 1
ATOM 833 O O . ASN A 1 100 ? -2.213 19.062 16.688 1 96.94 100 ASN A O 1
ATOM 837 N N . ARG A 1 101 ? -0.919 19.016 18.5 1 97.81 101 ARG A N 1
ATOM 838 C CA . ARG A 1 101 ? -1.755 19.984 19.188 1 97.81 101 ARG A CA 1
ATOM 839 C C . ARG A 1 101 ? -1.581 21.375 18.578 1 97.81 101 ARG A C 1
ATOM 841 O O . ARG A 1 101 ? -2.541 22.141 18.484 1 97.81 101 ARG A O 1
ATOM 848 N N . LEU A 1 102 ? -0.36 21.703 18.203 1 98.25 102 LEU A N 1
ATOM 849 C CA . LEU A 1 102 ? -0.17 22.969 17.5 1 98.25 102 LEU A CA 1
ATOM 850 C C . LEU A 1 102 ? -0.965 23 16.188 1 98.25 102 LEU A C 1
ATOM 852 O O . LEU A 1 102 ? -1.642 23.984 15.891 1 98.25 102 LEU A O 1
ATOM 856 N N . LEU A 1 103 ? -0.911 21.938 15.414 1 98.69 103 LEU A N 1
ATOM 857 C CA . LEU A 1 103 ? -1.701 21.828 14.188 1 98.69 103 LEU A CA 1
ATOM 858 C C . LEU A 1 103 ? -3.189 21.969 14.492 1 98.69 103 LEU A C 1
ATOM 860 O O . LEU A 1 103 ? -3.918 22.625 13.734 1 98.69 103 LEU A O 1
ATOM 864 N N . THR A 1 104 ? -3.619 21.359 15.562 1 98.69 104 THR A N 1
ATOM 865 C CA . THR A 1 104 ? -5.016 21.438 15.969 1 98.69 104 THR A CA 1
ATOM 866 C C . THR A 1 104 ? -5.391 22.875 16.328 1 98.69 104 THR A C 1
ATOM 868 O O . THR A 1 104 ? -6.445 23.375 15.914 1 98.69 104 THR A O 1
ATOM 871 N N . ALA A 1 105 ? -4.547 23.562 17.094 1 98.56 105 ALA A N 1
ATOM 872 C CA . ALA A 1 105 ? -4.785 24.953 17.422 1 98.56 105 ALA A CA 1
ATOM 873 C C . ALA A 1 105 ? -4.906 25.812 16.172 1 98.56 105 ALA A C 1
ATOM 875 O O . ALA A 1 105 ? -5.797 26.656 16.062 1 98.56 105 ALA A O 1
ATOM 876 N N . VAL A 1 106 ? -4.027 25.547 15.211 1 98.56 106 VAL A N 1
ATOM 877 C CA . VAL A 1 106 ? -4.035 26.266 13.945 1 98.56 106 VAL A CA 1
ATOM 878 C C . VAL A 1 106 ? -5.324 25.969 13.18 1 98.56 106 VAL A C 1
ATOM 880 O O . VAL A 1 106 ? -5.926 26.859 12.586 1 98.56 106 VAL A O 1
ATOM 883 N N . THR A 1 107 ? -5.754 24.75 13.211 1 98.31 107 THR A N 1
ATOM 884 C CA . THR A 1 107 ? -7.004 24.344 12.578 1 98.31 107 THR A CA 1
ATOM 885 C C . THR A 1 107 ? -8.172 25.141 13.141 1 98.31 107 THR A C 1
ATOM 887 O O . THR A 1 107 ? -9.062 25.578 12.398 1 98.31 107 THR A O 1
ATOM 890 N N . LEU A 1 108 ? -8.188 25.422 14.469 1 97.94 108 LEU A N 1
ATOM 891 C CA . LEU A 1 108 ? -9.289 26.078 15.164 1 97.94 108 LEU A CA 1
ATOM 892 C C . LEU A 1 108 ? -9.227 27.594 14.961 1 97.94 108 LEU A C 1
ATOM 894 O O . LEU A 1 108 ? -10.266 28.25 14.789 1 97.94 108 LEU A O 1
ATOM 898 N N . ASP A 1 109 ? -8.039 28.156 14.898 1 97.5 109 ASP A N 1
ATOM 899 C CA . ASP A 1 109 ? -7.934 29.609 15.062 1 97.5 109 ASP A CA 1
ATOM 900 C C . ASP A 1 109 ? -7.523 30.281 13.758 1 97.5 109 ASP A C 1
ATOM 902 O O . ASP A 1 109 ? -7.898 31.422 13.5 1 97.5 109 ASP A O 1
ATOM 906 N N . CYS A 1 110 ? -6.727 29.688 12.961 1 97.38 110 CYS A N 1
ATOM 907 C CA . CYS A 1 110 ? -6.234 30.25 11.711 1 97.38 110 CYS A CA 1
ATOM 908 C C . CYS A 1 110 ? -5.996 29.172 10.672 1 97.38 110 CYS A C 1
ATOM 910 O O . CYS A 1 110 ? -4.871 28.984 10.203 1 97.38 110 CYS A O 1
ATOM 912 N N . PRO A 1 111 ? -7.09 28.5 10.188 1 97.75 111 PRO A N 1
ATOM 913 C CA . PRO A 1 111 ? -7 27.312 9.32 1 97.75 111 PRO A CA 1
ATOM 914 C C . PRO A 1 111 ? -6.293 27.609 8 1 97.75 111 PRO A C 1
ATOM 916 O O . PRO A 1 111 ? -5.805 26.688 7.34 1 97.75 111 PRO A O 1
ATOM 919 N N . GLU A 1 112 ? -6.141 28.859 7.59 1 97.25 112 GLU A N 1
ATOM 920 C CA . GLU A 1 112 ? -5.477 29.203 6.34 1 97.25 112 GLU A CA 1
ATOM 921 C C . GLU A 1 112 ? -3.988 28.859 6.391 1 97.25 112 GLU A C 1
ATOM 923 O O . GLU A 1 112 ? -3.33 28.766 5.352 1 97.25 112 GLU A O 1
ATOM 928 N N . HIS A 1 113 ? -3.412 28.578 7.594 1 98.06 113 HIS A N 1
ATOM 929 C CA . HIS A 1 113 ? -1.988 28.312 7.758 1 98.06 113 HIS A CA 1
ATOM 930 C C . HIS A 1 113 ? -1.722 26.828 7.945 1 98.06 113 HIS A C 1
ATOM 932 O O . HIS A 1 113 ? -0.566 26.406 8.031 1 98.06 113 HIS A O 1
ATOM 938 N N . LEU A 1 114 ? -2.76 26 7.988 1 98.62 114 LEU A N 1
ATOM 939 C CA . LEU A 1 114 ? -2.615 24.594 8.312 1 98.62 114 LEU A CA 1
ATOM 940 C C . LEU A 1 114 ? -1.748 23.875 7.285 1 98.62 114 LEU A C 1
ATOM 942 O O . LEU A 1 114 ? -0.841 23.125 7.645 1 98.62 114 LEU A O 1
ATOM 946 N N . GLU A 1 115 ? -2.025 24.125 6.023 1 98.38 115 GLU A N 1
ATOM 947 C CA . GLU A 1 115 ? -1.271 23.469 4.965 1 98.38 115 GLU A CA 1
ATOM 948 C C . GLU A 1 115 ? 0.221 23.766 5.078 1 98.38 115 GLU A C 1
ATOM 950 O O . GLU A 1 115 ? 1.04 22.844 5.145 1 98.38 115 GLU A O 1
ATOM 955 N N . ASN A 1 116 ? 0.583 25.016 5.188 1 98.12 116 ASN A N 1
ATOM 956 C CA . ASN A 1 116 ? 1.987 25.406 5.242 1 98.12 116 ASN A CA 1
ATOM 957 C C . ASN A 1 116 ? 2.664 24.906 6.516 1 98.12 116 ASN A C 1
ATOM 959 O O . ASN A 1 116 ? 3.824 24.5 6.484 1 98.12 116 ASN A O 1
ATOM 963 N N . LEU A 1 117 ? 1.981 25.031 7.621 1 98.5 117 LEU A N 1
ATOM 964 C CA . LEU A 1 117 ? 2.578 24.547 8.867 1 98.5 117 LEU A CA 1
ATOM 965 C C . LEU A 1 117 ? 2.814 23.047 8.812 1 98.5 117 LEU A C 1
ATOM 967 O O . LEU A 1 117 ? 3.867 22.562 9.242 1 98.5 117 LEU A O 1
ATOM 971 N N . SER A 1 118 ? 1.815 22.266 8.336 1 98.5 118 SER A N 1
ATOM 972 C CA . SER A 1 118 ? 1.992 20.828 8.195 1 98.5 118 SER A CA 1
ATOM 973 C C . SER A 1 118 ? 3.227 20.5 7.363 1 98.5 118 SER A C 1
ATOM 975 O O . SER A 1 118 ? 4.086 19.734 7.797 1 98.5 118 SER A O 1
ATOM 977 N N . ARG A 1 119 ? 3.348 21.141 6.246 1 98.19 119 ARG A N 1
ATOM 978 C CA . ARG A 1 119 ? 4.477 20.906 5.352 1 98.19 119 ARG A CA 1
ATOM 979 C C . ARG A 1 119 ? 5.797 21.25 6.039 1 98.19 119 ARG A C 1
ATOM 981 O O . ARG A 1 119 ? 6.766 20.5 5.93 1 98.19 119 ARG A O 1
ATOM 988 N N . GLU A 1 120 ? 5.816 22.328 6.707 1 97.75 120 GLU A N 1
ATOM 989 C CA . GLU A 1 120 ? 7.051 22.75 7.363 1 97.75 120 GLU A CA 1
ATOM 990 C C . GLU A 1 120 ? 7.457 21.75 8.445 1 97.75 120 GLU A C 1
ATOM 992 O O . GLU A 1 120 ? 8.648 21.484 8.641 1 97.75 120 GLU A O 1
ATOM 997 N N . LEU A 1 121 ? 6.496 21.281 9.172 1 96.38 121 LEU A N 1
ATOM 998 C CA . LEU A 1 121 ? 6.812 20.312 10.211 1 96.38 121 LEU A CA 1
ATOM 999 C C . LEU A 1 121 ? 7.406 19.047 9.602 1 96.38 121 LEU A C 1
ATOM 1001 O O . LEU A 1 121 ? 8.391 18.5 10.109 1 96.38 121 LEU A O 1
ATOM 1005 N N . TRP A 1 122 ? 6.836 18.562 8.492 1 96.25 122 TRP A N 1
ATOM 1006 C CA . TRP A 1 122 ? 7.445 17.438 7.801 1 96.25 122 TRP A CA 1
ATOM 1007 C C . TRP A 1 122 ? 8.844 17.797 7.309 1 96.25 122 TRP A C 1
ATOM 1009 O O . TRP A 1 122 ? 9.781 17 7.453 1 96.25 122 TRP A O 1
ATOM 1019 N N . MET A 1 123 ? 8.984 18.953 6.703 1 96.12 123 MET A N 1
ATOM 1020 C CA . MET A 1 123 ? 10.289 19.375 6.207 1 96.12 123 MET A CA 1
ATOM 1021 C C . MET A 1 123 ? 11.344 19.312 7.309 1 96.12 123 MET A C 1
ATOM 1023 O O . MET A 1 123 ? 12.453 18.828 7.078 1 96.12 123 MET A O 1
ATOM 1027 N N . ARG A 1 124 ? 10.945 19.766 8.43 1 94 124 ARG A N 1
ATOM 1028 C CA . ARG A 1 124 ? 11.875 19.781 9.555 1 94 124 ARG A CA 1
ATOM 1029 C C . ARG A 1 124 ? 12.25 18.375 9.977 1 94 124 ARG A C 1
ATOM 1031 O O . ARG A 1 124 ? 13.438 18.031 10.062 1 94 124 ARG A O 1
ATOM 1038 N N . VAL A 1 125 ? 11.328 17.516 10.109 1 91.5 125 VAL A N 1
ATOM 1039 C CA . VAL A 1 125 ? 11.602 16.219 10.703 1 91.5 125 VAL A CA 1
ATOM 1040 C C . VAL A 1 125 ? 12.164 15.273 9.648 1 91.5 125 VAL A C 1
ATOM 1042 O O . VAL A 1 125 ? 13.102 14.516 9.914 1 91.5 125 VAL A O 1
ATOM 1045 N N . MET A 1 126 ? 11.703 15.344 8.422 1 92.19 126 MET A N 1
ATOM 1046 C CA . MET A 1 126 ? 12 14.297 7.453 1 92.19 126 MET A CA 1
ATOM 1047 C C . MET A 1 126 ? 13.039 14.766 6.441 1 92.19 126 MET A C 1
ATOM 1049 O O . MET A 1 126 ? 13.773 13.953 5.879 1 92.19 126 MET A O 1
ATOM 1053 N N . ALA A 1 127 ? 13.062 15.969 6.176 1 93.38 127 ALA A N 1
ATOM 1054 C CA . ALA A 1 127 ? 14.008 16.469 5.18 1 93.38 127 ALA A CA 1
ATOM 1055 C C . ALA A 1 127 ? 15.266 17.031 5.848 1 93.38 127 ALA A C 1
ATOM 1057 O O . ALA A 1 127 ? 16.375 16.797 5.371 1 93.38 127 ALA A O 1
ATOM 1058 N N . ARG A 1 128 ? 15.094 17.719 7.016 1 92.94 128 ARG A N 1
ATOM 1059 C CA . ARG A 1 128 ? 16.203 18.453 7.613 1 92.94 128 ARG A CA 1
ATOM 1060 C C . ARG A 1 128 ? 16.641 17.812 8.93 1 92.94 128 ARG A C 1
ATOM 1062 O O . ARG A 1 128 ? 17.609 18.266 9.539 1 92.94 128 ARG A O 1
ATOM 1069 N N . ASP A 1 129 ? 16.016 16.812 9.383 1 89.31 129 ASP A N 1
ATOM 1070 C CA . ASP A 1 129 ? 16.328 16.125 10.633 1 89.31 129 ASP A CA 1
ATOM 1071 C C . ASP A 1 129 ? 16.328 17.109 11.805 1 89.31 129 ASP A C 1
ATOM 1073 O O . ASP A 1 129 ? 17.297 17.172 12.562 1 89.31 129 ASP A O 1
ATOM 1077 N N . GLN A 1 130 ? 15.258 17.875 11.852 1 91.31 130 GLN A N 1
ATOM 1078 C CA . GLN A 1 130 ? 15.117 18.875 12.914 1 91.31 130 GLN A CA 1
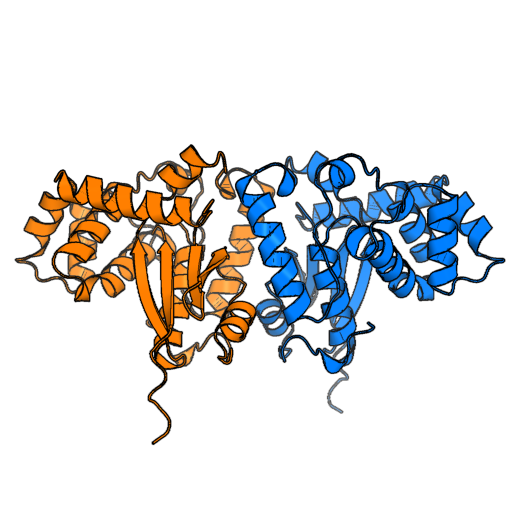ATOM 1079 C C . GLN A 1 130 ? 13.977 18.516 13.852 1 91.31 130 GLN A C 1
ATOM 1081 O O . GLN A 1 130 ? 13.055 17.797 13.477 1 91.31 130 GLN A O 1
ATOM 1086 N N . ASP A 1 131 ? 14.039 19.078 14.984 1 91.5 131 ASP A N 1
ATOM 1087 C CA . ASP A 1 131 ? 13.07 18.797 16.047 1 91.5 131 ASP A CA 1
ATOM 1088 C C . ASP A 1 131 ? 11.727 19.469 15.75 1 91.5 131 ASP A C 1
ATOM 1090 O O . ASP A 1 131 ? 11.68 20.562 15.195 1 91.5 131 ASP A O 1
ATOM 1094 N N . ILE A 1 132 ? 10.648 18.797 16.203 1 92.31 132 ILE A N 1
ATOM 1095 C CA . ILE A 1 132 ? 9.32 19.406 16.094 1 92.31 132 ILE A CA 1
ATOM 1096 C C . ILE A 1 132 ? 8.57 19.25 17.422 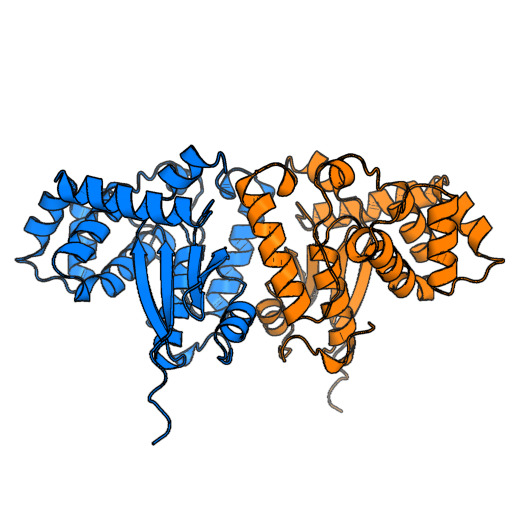1 92.31 132 ILE A C 1
ATOM 1098 O O . ILE A 1 132 ? 7.34 19.234 17.438 1 92.31 132 ILE A O 1
ATOM 1102 N N . THR A 1 133 ? 9.172 19.016 18.484 1 90.12 133 THR A N 1
ATOM 1103 C CA . THR A 1 133 ? 8.516 18.75 19.766 1 90.12 133 THR A CA 1
ATOM 1104 C C . THR A 1 133 ? 8.711 19.922 20.719 1 90.12 133 THR A C 1
ATOM 1106 O O . THR A 1 133 ? 7.801 20.281 21.469 1 90.12 133 THR A O 1
ATOM 1109 N N . GLU A 1 134 ? 9.867 20.578 20.734 1 91.62 134 GLU A N 1
ATOM 1110 C CA . GLU A 1 134 ? 10.203 21.656 21.656 1 91.62 134 GLU A CA 1
ATOM 1111 C C . GLU A 1 134 ? 9.508 22.953 21.266 1 91.62 134 GLU A C 1
ATOM 1113 O O . GLU A 1 134 ? 9.375 23.266 20.078 1 91.62 134 GLU A O 1
ATOM 1118 N N . PRO A 1 135 ? 9.117 23.688 22.281 1 92.94 135 PRO A N 1
ATOM 1119 C CA . PRO A 1 135 ? 8.422 24.953 22 1 92.94 135 PRO A CA 1
ATOM 1120 C C . PRO A 1 135 ? 9.203 25.844 21.047 1 92.94 135 PRO A C 1
ATOM 1122 O O . PRO A 1 135 ? 8.617 26.438 20.125 1 92.94 135 PRO A O 1
ATOM 1125 N N . ALA A 1 136 ? 10.5 25.953 21.234 1 95.25 136 ALA A N 1
ATOM 1126 C CA . ALA A 1 136 ? 11.312 26.797 20.359 1 95.25 136 ALA A CA 1
ATOM 1127 C C . ALA A 1 136 ? 11.305 26.266 18.938 1 95.25 136 ALA A C 1
ATOM 1129 O O . ALA A 1 136 ? 11.328 27.047 17.984 1 95.25 136 ALA A O 1
ATOM 1130 N N . SER A 1 137 ? 11.328 24.969 18.734 1 95.38 137 SER A N 1
ATOM 1131 C CA . SER A 1 137 ? 11.258 24.344 17.406 1 95.38 137 SER A CA 1
ATOM 1132 C C . SER A 1 137 ? 9.914 24.609 16.75 1 95.38 137 SER A C 1
ATOM 1134 O O . SER A 1 137 ? 9.859 24.922 15.555 1 95.38 137 SER A O 1
ATOM 1136 N N . LEU A 1 138 ? 8.867 24.531 17.547 1 96.56 138 LEU A N 1
ATOM 1137 C CA . LEU A 1 138 ? 7.531 24.781 17.016 1 96.56 138 LEU A CA 1
ATOM 1138 C C . LEU A 1 138 ? 7.352 26.234 16.625 1 96.56 138 LEU A C 1
ATOM 1140 O O . LEU A 1 138 ? 6.688 26.547 15.625 1 96.56 138 LEU A O 1
ATOM 1144 N N . GLU A 1 139 ? 7.941 27.062 17.406 1 97.12 139 GLU A N 1
ATOM 1145 C CA . GLU A 1 139 ? 7.902 28.484 17.078 1 97.12 139 GLU A CA 1
ATOM 1146 C C . GLU A 1 139 ? 8.602 28.766 15.758 1 97.12 139 GLU A C 1
ATOM 1148 O O . GLU A 1 139 ? 8.086 29.516 14.93 1 97.12 139 GLU A O 1
ATOM 1153 N N . THR A 1 140 ? 9.742 28.188 15.57 1 97.31 140 THR A N 1
ATOM 1154 C CA . THR A 1 140 ? 10.492 28.328 14.328 1 97.31 140 THR A CA 1
ATOM 1155 C C . THR A 1 140 ? 9.695 27.797 13.141 1 97.31 140 THR A C 1
ATOM 1157 O O . THR A 1 140 ? 9.672 28.422 12.078 1 97.31 140 THR A O 1
ATOM 1160 N N . ALA A 1 141 ? 9.031 26.703 13.305 1 97.5 141 ALA A N 1
ATOM 1161 C CA . ALA A 1 141 ? 8.203 26.125 12.25 1 97.5 141 ALA A CA 1
ATOM 1162 C C . ALA A 1 141 ? 7.035 27.047 11.891 1 97.5 141 ALA A C 1
ATOM 1164 O O . ALA A 1 141 ? 6.727 27.234 10.711 1 97.5 141 ALA A O 1
ATOM 1165 N N . ALA A 1 142 ? 6.391 27.609 12.945 1 98 142 ALA A N 1
ATOM 1166 C CA . ALA A 1 142 ? 5.266 28.5 12.727 1 98 142 ALA A CA 1
ATOM 1167 C C . ALA A 1 142 ? 5.695 29.734 11.93 1 98 142 ALA A C 1
ATOM 1169 O O . ALA A 1 142 ? 5.004 30.156 11 1 98 142 ALA A O 1
ATOM 1170 N N . THR A 1 143 ? 6.852 30.219 12.281 1 96.5 143 THR A N 1
ATOM 1171 C CA . THR A 1 143 ? 7.387 31.391 11.578 1 96.5 143 THR A CA 1
ATOM 1172 C C . THR A 1 143 ? 7.672 31.047 10.117 1 96.5 143 THR A C 1
ATOM 1174 O O . THR A 1 143 ? 7.293 31.797 9.219 1 96.5 143 THR A O 1
ATOM 1177 N N . ALA A 1 144 ? 8.266 29.953 9.898 1 96.19 144 ALA A N 1
ATOM 1178 C CA . ALA A 1 144 ? 8.609 29.531 8.539 1 96.19 144 ALA A CA 1
ATOM 1179 C C . ALA A 1 144 ? 7.355 29.297 7.707 1 96.19 144 ALA A C 1
ATOM 1181 O O . ALA A 1 144 ? 7.363 29.484 6.488 1 96.19 144 ALA A O 1
ATOM 1182 N N . ALA A 1 145 ? 6.289 28.938 8.359 1 96.62 145 ALA A N 1
ATOM 1183 C CA . ALA A 1 145 ? 5.031 28.625 7.691 1 96.62 145 ALA A CA 1
ATOM 1184 C C . ALA A 1 145 ? 4.266 29.891 7.344 1 96.62 145 ALA A C 1
ATOM 1186 O O . ALA A 1 145 ? 3.217 29.844 6.695 1 96.62 145 ALA A O 1
ATOM 1187 N N . GLY A 1 146 ? 4.762 31.031 7.82 1 96.62 146 GLY A N 1
ATOM 1188 C CA . GLY A 1 146 ? 4.141 32.312 7.488 1 96.62 146 GLY A CA 1
ATOM 1189 C C . GLY A 1 146 ? 3.137 32.781 8.531 1 96.62 146 GLY A C 1
ATOM 1190 O O . GLY A 1 146 ? 2.367 33.688 8.281 1 96.62 146 GLY A O 1
ATOM 1191 N N . ILE A 1 147 ? 3.098 32.156 9.672 1 97.5 147 ILE A N 1
ATOM 1192 C CA . ILE A 1 147 ? 2.229 32.594 10.75 1 97.5 147 ILE A CA 1
ATOM 1193 C C . ILE A 1 147 ? 2.799 33.875 11.375 1 97.5 147 ILE A C 1
ATOM 1195 O O . ILE A 1 147 ? 3.98 33.938 11.727 1 97.5 147 ILE A O 1
ATOM 1199 N N . PRO A 1 148 ? 1.987 34.844 11.461 1 96 148 PRO A N 1
ATOM 1200 C CA . PRO A 1 148 ? 2.477 36.094 11.992 1 96 148 PRO A CA 1
ATOM 1201 C C . PRO A 1 148 ? 3.074 35.969 13.391 1 96 148 PRO A C 1
ATOM 1203 O O . PRO A 1 148 ? 2.559 35.188 14.219 1 96 148 PRO A O 1
ATOM 1206 N N . SER A 1 149 ? 4.059 36.688 13.578 1 93.06 149 SER A N 1
ATOM 1207 C CA . SER A 1 149 ? 4.832 36.594 14.812 1 93.06 149 SER A CA 1
ATOM 1208 C C . SER A 1 149 ? 3.973 36.938 16.031 1 93.06 149 SER A C 1
ATOM 1210 O O . SER A 1 149 ? 4.203 36.406 17.109 1 93.06 149 SER A O 1
ATOM 1212 N N . ASP A 1 150 ? 3.049 37.75 15.891 1 93.44 150 ASP A N 1
ATOM 1213 C CA . ASP A 1 150 ? 2.221 38.188 17.016 1 93.44 150 ASP A CA 1
ATOM 1214 C C . ASP A 1 150 ? 1.183 37.094 17.359 1 93.44 150 ASP A C 1
ATOM 1216 O O . ASP A 1 150 ? 0.63 37.094 18.453 1 93.44 150 ASP A O 1
ATOM 1220 N N . THR A 1 151 ? 0.919 36.25 16.422 1 94.69 151 THR A N 1
ATOM 1221 C CA . THR A 1 151 ? -0.064 35.188 16.609 1 94.69 151 THR A CA 1
ATOM 1222 C C . THR A 1 151 ? 0.599 33.906 17.156 1 94.69 151 THR A C 1
ATOM 1224 O O . THR A 1 151 ? -0.035 33.125 17.875 1 94.69 151 THR A O 1
ATOM 1227 N N . THR A 1 152 ? 1.841 33.719 16.906 1 95.5 152 THR A N 1
ATOM 1228 C CA . THR A 1 152 ? 2.561 32.5 17.172 1 95.5 152 THR A CA 1
ATOM 1229 C C . THR A 1 152 ? 2.58 32.188 18.656 1 95.5 152 THR A C 1
ATOM 1231 O O . THR A 1 152 ? 2.271 31.062 19.078 1 95.5 152 THR A O 1
ATOM 1234 N N . PRO A 1 153 ? 2.914 33.188 19.547 1 94.62 153 PRO A N 1
ATOM 1235 C CA . PRO A 1 153 ? 2.938 32.875 20.984 1 94.62 153 PRO A CA 1
ATOM 1236 C C . PRO A 1 153 ? 1.581 32.406 21.516 1 94.62 153 PRO A C 1
ATOM 1238 O O . PRO A 1 153 ? 1.519 31.531 22.375 1 94.62 153 PRO A O 1
ATOM 1241 N N . GLN A 1 154 ? 0.583 33 20.984 1 95.38 154 GLN A N 1
ATOM 1242 C CA . GLN A 1 154 ? -0.755 32.594 21.391 1 95.38 154 GLN A CA 1
ATOM 1243 C C . GLN A 1 154 ? -1.046 31.156 20.984 1 95.38 154 GLN A C 1
ATOM 1245 O O . GLN A 1 154 ? -1.598 30.375 21.766 1 95.38 154 GLN A O 1
ATOM 1250 N N . LEU A 1 155 ? -0.728 30.828 19.797 1 97.19 155 LEU A N 1
ATOM 1251 C CA . LEU A 1 155 ? -0.938 29.469 19.312 1 97.19 155 LEU A CA 1
ATOM 1252 C C . LEU A 1 155 ? -0.155 28.469 20.141 1 97.19 155 LEU A C 1
ATOM 1254 O O . LEU A 1 155 ? -0.666 27.391 20.484 1 97.19 155 LEU A O 1
ATOM 1258 N N . LEU A 1 156 ? 1.031 28.781 20.5 1 96.69 156 LEU A N 1
ATOM 1259 C CA . LEU A 1 156 ? 1.871 27.891 21.297 1 96.69 156 LEU A CA 1
ATOM 1260 C C . LEU A 1 156 ? 1.289 27.688 22.688 1 96.69 156 LEU A C 1
ATOM 1262 O O . LEU A 1 156 ? 1.389 26.609 23.25 1 96.69 156 LEU A O 1
ATOM 1266 N N . SER A 1 157 ? 0.747 28.734 23.203 1 96.12 157 SER A N 1
ATOM 1267 C CA . SER A 1 157 ? 0.113 28.609 24.516 1 96.12 157 SER A CA 1
ATOM 1268 C C . SER A 1 157 ? -1.12 27.703 24.438 1 96.12 157 SER A C 1
ATOM 1270 O O . SER A 1 157 ? -1.443 27.016 25.406 1 96.12 157 SER A O 1
ATOM 1272 N N . ARG A 1 158 ? -1.809 27.688 23.281 1 96.62 158 ARG A N 1
ATOM 1273 C CA . ARG A 1 158 ? -3.047 26.938 23.094 1 96.62 158 ARG A CA 1
ATOM 1274 C C . ARG A 1 158 ? -2.785 25.438 23.094 1 96.62 158 ARG A C 1
ATOM 1276 O O . ARG A 1 158 ? -3.701 24.641 23.328 1 96.62 158 ARG A O 1
ATOM 1283 N N . ILE A 1 159 ? -1.585 25.031 22.891 1 95.69 159 ILE A N 1
ATOM 1284 C CA . ILE A 1 159 ? -1.205 23.625 22.828 1 95.69 159 ILE A CA 1
ATOM 1285 C C . ILE A 1 159 ? -1.631 22.922 24.109 1 95.69 159 ILE A C 1
ATOM 1287 O O . ILE A 1 159 ? -1.968 21.734 24.094 1 95.69 159 ILE A O 1
ATOM 1291 N N . ARG A 1 160 ? -1.725 23.609 25.203 1 95.38 160 ARG A N 1
ATOM 1292 C CA . ARG A 1 160 ? -2.012 23.016 26.516 1 95.38 160 ARG A CA 1
ATOM 1293 C C . ARG A 1 160 ? -3.479 23.188 26.891 1 95.38 160 ARG A C 1
ATOM 1295 O O . ARG A 1 160 ? -3.926 22.688 27.922 1 95.38 160 ARG A O 1
ATOM 1302 N N . ASP A 1 161 ? -4.219 23.844 26.047 1 97.81 161 ASP A N 1
ATOM 1303 C CA . ASP A 1 161 ? -5.613 24.141 26.344 1 97.81 161 ASP A CA 1
ATOM 1304 C C . ASP A 1 161 ? -6.48 22.891 26.219 1 97.81 161 ASP A C 1
ATOM 1306 O O . ASP A 1 161 ? -6.254 22.062 25.328 1 97.81 161 ASP A O 1
ATOM 1310 N N . ASP A 1 162 ? -7.535 22.797 27.016 1 98.12 162 ASP A N 1
ATOM 1311 C CA . ASP A 1 162 ? -8.43 21.641 27.031 1 98.12 162 ASP A CA 1
ATOM 1312 C C . ASP A 1 162 ? -9.188 21.516 25.719 1 98.12 162 ASP A C 1
ATOM 1314 O O . ASP A 1 162 ? -9.461 20.406 25.25 1 98.12 162 ASP A O 1
ATOM 1318 N N . ASP A 1 163 ? -9.562 22.578 25.172 1 98.44 163 ASP A N 1
ATOM 1319 C CA . ASP A 1 163 ? -10.344 22.516 23.938 1 98.44 163 ASP A CA 1
ATOM 1320 C C . ASP A 1 163 ? -9.492 21.984 22.781 1 98.44 163 ASP A C 1
ATOM 1322 O O . ASP A 1 163 ? -9.992 21.234 21.922 1 98.44 163 ASP A O 1
ATOM 1326 N N . VAL A 1 164 ? -8.18 22.344 22.734 1 98.56 164 VAL A N 1
ATOM 1327 C CA . VAL A 1 164 ? -7.266 21.828 21.719 1 98.56 164 VAL A CA 1
ATOM 1328 C C . VAL A 1 164 ? -7.059 20.328 21.906 1 98.56 164 VAL A C 1
ATOM 1330 O O . VAL A 1 164 ? -7.133 19.562 20.953 1 98.56 164 VAL A O 1
ATOM 1333 N N . LYS A 1 165 ? -6.805 19.922 23.156 1 98.12 165 LYS A N 1
ATOM 1334 C CA . LYS A 1 165 ? -6.652 18.516 23.469 1 98.12 165 LYS A CA 1
ATOM 1335 C C . LYS A 1 165 ? -7.898 17.719 23.078 1 98.12 165 LYS A C 1
ATOM 1337 O O . LYS A 1 165 ? -7.793 16.656 22.469 1 98.12 165 LYS A O 1
ATOM 1342 N N . ALA A 1 166 ? -9.055 18.281 23.422 1 98.56 166 ALA A N 1
ATOM 1343 C CA . ALA A 1 166 ? -10.32 17.625 23.109 1 98.56 166 ALA A CA 1
ATOM 1344 C C . ALA A 1 166 ? -10.531 17.531 21.594 1 98.56 166 ALA A C 1
ATOM 1346 O O . ALA A 1 166 ? -11.008 16.516 21.094 1 98.56 166 ALA A O 1
ATOM 1347 N N . ALA A 1 167 ? -10.188 18.578 20.875 1 98.69 167 ALA A N 1
ATOM 1348 C CA . ALA A 1 167 ? -10.359 18.594 19.422 1 98.69 167 ALA A CA 1
ATOM 1349 C C . ALA A 1 167 ? -9.461 17.562 18.75 1 98.69 167 ALA A C 1
ATOM 1351 O O . ALA A 1 167 ? -9.883 16.891 17.812 1 98.69 167 ALA A O 1
ATOM 1352 N N . LEU A 1 168 ? -8.242 17.453 19.188 1 98.62 168 LEU A N 1
ATOM 1353 C CA . LEU A 1 168 ? -7.336 16.438 18.672 1 98.62 168 LEU A CA 1
ATOM 1354 C C . LEU A 1 168 ? -7.879 15.039 18.922 1 98.62 168 LEU A C 1
ATOM 1356 O O . LEU A 1 168 ? -7.855 14.188 18.047 1 98.62 168 LEU A O 1
ATOM 1360 N N . LYS A 1 169 ? -8.32 14.828 20.125 1 98.38 169 LYS A N 1
ATOM 1361 C CA . LYS A 1 169 ? -8.922 13.547 20.484 1 98.38 169 LYS A CA 1
ATOM 1362 C C . LYS A 1 169 ? -10.141 13.25 19.609 1 98.38 169 LYS A C 1
ATOM 1364 O O . LYS A 1 169 ? -10.32 12.117 19.141 1 98.38 169 LYS A O 1
ATOM 1369 N N . ASP A 1 170 ? -10.953 14.25 19.406 1 98.75 170 ASP A N 1
ATOM 1370 C CA . ASP A 1 170 ? -12.156 14.094 18.594 1 98.75 170 ASP A CA 1
ATOM 1371 C C . ASP A 1 170 ? -11.805 13.703 17.172 1 98.75 170 ASP A C 1
ATOM 1373 O O . ASP A 1 170 ? -12.43 12.82 16.578 1 98.75 170 ASP A O 1
ATOM 1377 N N . THR A 1 171 ? -10.852 14.383 16.594 1 98.81 171 THR A N 1
ATOM 1378 C CA . THR A 1 171 ? -10.422 14.062 15.234 1 98.81 171 THR A CA 1
ATOM 1379 C C . THR A 1 171 ? -9.883 12.641 15.156 1 98.81 171 THR A C 1
ATOM 1381 O O . THR A 1 171 ? -10.188 11.906 14.211 1 98.81 171 THR A O 1
ATOM 1384 N N . THR A 1 172 ? -9.102 12.258 16.156 1 98.75 172 THR A N 1
ATOM 1385 C CA . THR A 1 172 ? -8.555 10.906 16.203 1 98.75 172 THR A CA 1
ATOM 1386 C C . THR A 1 172 ? -9.672 9.875 16.312 1 98.75 172 THR A C 1
ATOM 1388 O O . THR A 1 172 ? -9.656 8.859 15.609 1 98.75 172 THR A O 1
ATOM 1391 N N . ASN A 1 173 ? -10.664 10.188 17.141 1 98.75 173 ASN A N 1
ATOM 1392 C CA . ASN A 1 173 ? -11.805 9.289 17.312 1 98.75 173 ASN A CA 1
ATOM 1393 C C . ASN A 1 173 ? -12.625 9.188 16.016 1 98.75 173 ASN A C 1
ATOM 1395 O O . ASN A 1 173 ? -13.172 8.125 15.719 1 98.75 173 ASN A O 1
ATOM 1399 N N . GLN A 1 174 ? -12.75 10.25 15.312 1 98.81 174 GLN A N 1
ATOM 1400 C CA . GLN A 1 174 ? -13.461 10.211 14.031 1 98.81 174 GLN A CA 1
ATOM 1401 C C . GLN A 1 174 ? -12.75 9.289 13.047 1 98.81 174 GLN A C 1
ATOM 1403 O O . GLN A 1 174 ? -13.391 8.508 12.344 1 98.81 174 GLN A O 1
ATOM 1408 N N . ALA A 1 175 ? -11.438 9.414 12.961 1 98.81 175 ALA A N 1
ATOM 1409 C CA . ALA A 1 175 ? -10.672 8.508 12.109 1 98.81 175 ALA A CA 1
ATOM 1410 C C . ALA A 1 175 ? -10.898 7.051 12.5 1 98.81 175 ALA A C 1
ATOM 1412 O O . ALA A 1 175 ? -11.094 6.195 11.633 1 98.81 175 ALA A O 1
ATOM 1413 N N . LEU A 1 176 ? -10.852 6.797 13.812 1 98.69 176 LEU A N 1
ATOM 1414 C CA . LEU A 1 176 ? -11.078 5.453 14.328 1 98.69 176 LEU A CA 1
ATOM 1415 C C . LEU A 1 176 ? -12.477 4.957 13.953 1 98.69 176 LEU A C 1
ATOM 1417 O O . LEU A 1 176 ? -12.648 3.785 13.617 1 98.69 176 LEU A O 1
ATOM 1421 N N . ALA A 1 177 ? -13.43 5.871 14.016 1 98.5 177 ALA A N 1
ATOM 1422 C CA . ALA A 1 177 ? -14.805 5.516 13.672 1 98.5 177 ALA A CA 1
ATOM 1423 C C . ALA A 1 177 ? -14.914 5.109 12.203 1 98.5 177 ALA A C 1
ATOM 1425 O O . ALA A 1 177 ? -15.75 4.277 11.844 1 98.5 177 ALA A O 1
ATOM 1426 N N . TYR A 1 178 ? -14.086 5.656 11.336 1 98.38 178 TYR A N 1
ATOM 1427 C CA . TYR A 1 178 ? -14.055 5.273 9.93 1 98.38 178 TYR A CA 1
ATOM 1428 C C . TYR A 1 178 ? -13.328 3.945 9.742 1 98.38 178 TYR A C 1
ATOM 1430 O O . TYR A 1 178 ? -13.391 3.342 8.672 1 98.38 178 TYR A O 1
ATOM 1438 N N . GLY A 1 179 ? -12.562 3.496 10.789 1 98.06 179 GLY A N 1
ATOM 1439 C CA . GLY A 1 179 ? -11.836 2.238 10.719 1 98.06 179 GLY A CA 1
ATOM 1440 C C . GLY A 1 179 ? -10.336 2.422 10.602 1 98.06 179 GLY A C 1
ATOM 1441 O O . GLY A 1 179 ? -9.617 1.487 10.242 1 98.06 179 GLY A O 1
ATOM 1442 N N . ALA A 1 180 ? -9.812 3.574 10.867 1 98.5 180 ALA A N 1
ATOM 1443 C CA . ALA A 1 180 ? -8.391 3.869 10.703 1 98.5 180 ALA A CA 1
ATOM 1444 C C . ALA A 1 180 ? -7.539 2.998 11.625 1 98.5 180 ALA A C 1
ATOM 1446 O O . ALA A 1 180 ? -7.91 2.756 12.773 1 98.5 180 ALA A O 1
ATOM 1447 N N . PHE A 1 181 ? -6.41 2.553 11.148 1 98 181 PHE A N 1
ATOM 1448 C CA . PHE A 1 181 ? -5.457 1.786 11.938 1 98 181 PHE A CA 1
ATOM 1449 C C . PHE A 1 181 ? -4.039 2.305 11.734 1 98 181 PHE A C 1
ATOM 1451 O O . PHE A 1 181 ? -3.084 1.752 12.281 1 98 181 PHE A O 1
ATOM 1458 N N . GLY A 1 182 ? -3.9 3.291 10.953 1 96.5 182 GLY A N 1
ATOM 1459 C CA . GLY A 1 182 ? -2.625 3.908 10.633 1 96.5 182 GLY A CA 1
ATOM 1460 C C . GLY A 1 182 ? -2.766 5.188 9.836 1 96.5 182 GLY A C 1
ATOM 1461 O O . GLY A 1 182 ? -3.877 5.684 9.633 1 96.5 182 GLY A O 1
ATOM 1462 N N . ALA A 1 183 ? -1.645 5.75 9.398 1 96.69 183 ALA A N 1
ATOM 1463 C CA . ALA A 1 183 ? -1.604 6.988 8.625 1 96.69 183 ALA A CA 1
ATOM 1464 C C . ALA A 1 183 ? -0.785 6.805 7.352 1 96.69 183 ALA A C 1
ATOM 1466 O O . ALA A 1 183 ? 0.179 6.039 7.328 1 96.69 183 ALA A O 1
ATOM 1467 N N . PRO A 1 184 ? -1.143 7.453 6.312 1 98.38 184 PRO A N 1
ATOM 1468 C CA . PRO A 1 184 ? -2.324 8.305 6.176 1 98.38 184 PRO A CA 1
ATOM 1469 C C . PRO A 1 184 ? -3.615 7.504 6.012 1 98.38 184 PRO A C 1
ATOM 1471 O O . PRO A 1 184 ? -3.582 6.367 5.535 1 98.38 184 PRO A O 1
ATOM 1474 N N . THR A 1 185 ? -4.668 8.016 6.469 1 98.88 185 THR A N 1
ATOM 1475 C CA . THR A 1 185 ? -6.016 7.543 6.18 1 98.88 185 THR A CA 1
ATOM 1476 C C . THR A 1 185 ? -6.805 8.586 5.395 1 98.88 185 THR A C 1
ATOM 1478 O O . THR A 1 185 ? -6.953 9.727 5.844 1 98.88 185 THR A O 1
ATOM 1481 N N . ILE A 1 186 ? -7.25 8.219 4.238 1 98.94 186 ILE A N 1
ATOM 1482 C CA . ILE A 1 186 ? -8.008 9.102 3.361 1 98.94 186 ILE A CA 1
ATOM 1483 C C . ILE A 1 186 ? -9.469 8.656 3.326 1 98.94 186 ILE A C 1
ATOM 1485 O O . ILE A 1 186 ? -9.766 7.477 3.123 1 98.94 186 ILE A O 1
ATOM 1489 N N . VAL A 1 187 ? -10.352 9.547 3.594 1 98.81 187 VAL A N 1
ATOM 1490 C CA . VAL A 1 187 ? -11.781 9.25 3.547 1 98.81 187 VAL A CA 1
ATOM 1491 C C . VAL A 1 187 ? -12.453 10.117 2.484 1 98.81 187 VAL A C 1
ATOM 1493 O O . VAL A 1 187 ? -12.492 11.344 2.607 1 98.81 187 VAL A O 1
ATOM 1496 N N . ALA A 1 188 ? -12.922 9.5 1.452 1 98.62 188 ALA A N 1
ATOM 1497 C CA . ALA A 1 188 ? -13.68 10.18 0.404 1 98.62 188 ALA A CA 1
ATOM 1498 C C . ALA A 1 188 ? -15.18 10.008 0.612 1 98.62 188 ALA A C 1
ATOM 1500 O O . ALA A 1 188 ? -15.656 8.891 0.842 1 98.62 188 ALA A O 1
ATOM 1501 N N . HIS A 1 189 ? -15.875 11.086 0.624 1 97.69 189 HIS A N 1
ATOM 1502 C CA . HIS A 1 189 ? -17.328 11.023 0.741 1 97.69 189 HIS A CA 1
ATOM 1503 C C . HIS A 1 189 ? -17.984 10.969 -0.632 1 97.69 189 HIS A C 1
ATOM 1505 O O . HIS A 1 189 ? -18.156 12 -1.288 1 97.69 189 HIS A O 1
ATOM 1511 N N . ILE A 1 190 ? -18.344 9.742 -1.019 1 94.69 190 ILE A N 1
ATOM 1512 C CA . ILE A 1 190 ? -18.922 9.469 -2.33 1 94.69 190 ILE A CA 1
ATOM 1513 C C . ILE A 1 190 ? -20.438 9.289 -2.203 1 94.69 190 ILE A C 1
ATOM 1515 O O . ILE A 1 190 ? -20.906 8.32 -1.608 1 94.69 190 ILE A O 1
ATOM 1519 N N . GLU A 1 191 ? -21.156 10.234 -2.789 1 89.81 191 GLU A N 1
ATOM 1520 C CA . GLU A 1 191 ? -22.609 10.219 -2.709 1 89.81 191 GLU A CA 1
ATOM 1521 C C . GLU A 1 191 ? -23.078 10.055 -1.267 1 89.81 191 GLU A C 1
ATOM 1523 O O . GLU A 1 191 ? -23.922 9.195 -0.972 1 89.81 191 GLU A O 1
ATOM 1528 N N . GLY A 1 192 ? -22.344 10.703 -0.368 1 88.88 192 GLY A N 1
ATOM 1529 C CA . GLY A 1 192 ? -22.75 10.773 1.028 1 88.88 192 GLY A CA 1
ATOM 1530 C C . GLY A 1 192 ? -22.219 9.617 1.857 1 88.88 192 GLY A C 1
ATOM 1531 O O . GLY A 1 192 ? -22.406 9.586 3.074 1 88.88 192 GLY A O 1
ATOM 1532 N N . THR A 1 193 ? -21.547 8.711 1.273 1 95.44 193 THR A N 1
ATOM 1533 C CA . THR A 1 193 ? -21 7.559 1.982 1 95.44 193 THR A CA 1
ATOM 1534 C C . THR A 1 193 ? -19.484 7.68 2.117 1 95.44 193 THR A C 1
ATOM 1536 O O . THR A 1 193 ? -18.781 7.871 1.123 1 95.44 193 THR A O 1
ATOM 1539 N N . PRO A 1 194 ? -19.031 7.598 3.355 1 97.94 194 PRO A N 1
ATOM 1540 C CA . PRO A 1 194 ? -17.578 7.645 3.523 1 97.94 194 PRO A CA 1
ATOM 1541 C C . PRO A 1 194 ? -16.891 6.367 3.047 1 97.94 194 PRO A C 1
ATOM 1543 O O . PRO A 1 194 ? -17.344 5.262 3.361 1 97.94 194 PRO A O 1
ATOM 1546 N N . VAL A 1 195 ? -15.906 6.559 2.25 1 98.06 195 VAL A N 1
ATOM 1547 C CA . VAL A 1 195 ? -15.047 5.484 1.759 1 98.06 195 VAL A CA 1
ATOM 1548 C C . VAL A 1 195 ? -13.617 5.711 2.24 1 98.06 195 VAL A C 1
ATOM 1550 O O . VAL A 1 195 ? -13 6.73 1.915 1 98.06 195 VAL A O 1
ATOM 1553 N N . MET A 1 196 ? -13.086 4.727 2.963 1 98.38 196 MET A N 1
ATOM 1554 C CA . MET A 1 196 ? -11.758 4.887 3.547 1 98.38 196 MET A CA 1
ATOM 1555 C C . MET A 1 196 ? -10.711 4.176 2.705 1 98.38 196 MET A C 1
ATOM 1557 O O . MET A 1 196 ? -10.898 3.025 2.303 1 98.38 196 MET A O 1
ATOM 1561 N N . ILE A 1 197 ? -9.711 4.883 2.412 1 98.19 197 ILE A N 1
ATOM 1562 C CA . ILE A 1 197 ? -8.523 4.344 1.764 1 98.19 197 ILE A CA 1
ATOM 1563 C C . ILE A 1 197 ? -7.305 4.562 2.656 1 98.19 197 ILE A C 1
ATOM 1565 O O . ILE A 1 197 ? -7.066 5.676 3.135 1 98.19 197 ILE A O 1
ATOM 1569 N N . TRP A 1 198 ? -6.602 3.516 2.848 1 97.62 198 TRP A N 1
ATOM 1570 C CA . TRP A 1 198 ? -5.414 3.607 3.693 1 97.62 198 TRP A CA 1
ATOM 1571 C C . TRP A 1 198 ? -4.148 3.68 2.848 1 97.62 198 TRP A C 1
ATOM 1573 O O . TRP A 1 198 ? -4.02 2.965 1.851 1 97.62 198 TRP A O 1
ATOM 1583 N N . GLY A 1 199 ? -3.219 4.535 3.328 1 96.44 199 GLY A N 1
ATOM 1584 C CA . GLY A 1 199 ? -1.91 4.609 2.699 1 96.44 199 GLY A CA 1
ATOM 1585 C C . GLY A 1 199 ? -1.837 5.648 1.598 1 96.44 199 GLY A C 1
ATOM 1586 O O . GLY A 1 199 ? -2.818 6.348 1.328 1 96.44 199 GLY A O 1
ATOM 1587 N N . SER A 1 200 ? -0.662 5.824 1.016 1 97.69 200 SER A N 1
ATOM 1588 C CA . SER A 1 200 ? -0.425 6.785 -0.057 1 97.69 200 SER A CA 1
ATOM 1589 C C . SER A 1 200 ? -0.082 6.078 -1.365 1 97.69 200 SER A C 1
ATOM 1591 O O . SER A 1 200 ? 0.777 6.539 -2.119 1 97.69 200 SER A O 1
ATOM 1593 N N . ASP A 1 201 ? -0.716 4.965 -1.637 1 96.19 201 ASP A N 1
ATOM 1594 C CA . ASP A 1 201 ? -0.336 4.133 -2.775 1 96.19 201 ASP A CA 1
ATOM 1595 C C . ASP A 1 201 ? -1.551 3.787 -3.633 1 96.19 201 ASP A C 1
ATOM 1597 O O . ASP A 1 201 ? -1.447 3 -4.574 1 96.19 201 ASP A O 1
ATOM 1601 N N . ARG A 1 202 ? -2.729 4.344 -3.309 1 97.31 202 ARG A N 1
ATOM 1602 C CA . ARG A 1 202 ? -3.947 3.979 -4.023 1 97.31 202 ARG A CA 1
ATOM 1603 C C . ARG A 1 202 ? -4.574 5.195 -4.691 1 97.31 202 ARG A C 1
ATOM 1605 O O . ARG A 1 202 ? -5.801 5.32 -4.738 1 97.31 202 ARG A O 1
ATOM 1612 N N . PHE A 1 203 ? -3.77 6.07 -5.164 1 97.88 203 PHE A N 1
ATOM 1613 C CA . PHE A 1 203 ? -4.293 7.293 -5.762 1 97.88 203 PHE A CA 1
ATOM 1614 C C . PHE A 1 203 ? -5.047 6.988 -7.051 1 97.88 203 PHE A C 1
ATOM 1616 O O . PHE A 1 203 ? -6.109 7.559 -7.305 1 97.88 203 PHE A O 1
ATOM 1623 N N . PRO A 1 204 ? -4.594 6.016 -7.938 1 97.31 204 PRO A N 1
ATOM 1624 C CA . PRO A 1 204 ? -5.414 5.668 -9.102 1 97.31 204 PRO A CA 1
ATOM 1625 C C . PRO A 1 204 ? -6.797 5.141 -8.711 1 97.31 204 PRO A C 1
ATOM 1627 O O . PRO A 1 204 ? -7.789 5.477 -9.359 1 97.31 204 PRO A O 1
ATOM 1630 N N . LEU A 1 205 ? -6.812 4.34 -7.66 1 97.88 205 LEU A N 1
ATOM 1631 C CA . LEU A 1 205 ? -8.094 3.826 -7.188 1 97.88 205 LEU A CA 1
ATOM 1632 C C . LEU A 1 205 ? -8.969 4.957 -6.652 1 97.88 205 LEU A C 1
ATOM 1634 O O . LEU A 1 205 ? -10.164 5 -6.93 1 97.88 205 LEU A O 1
ATOM 1638 N N . LEU A 1 206 ? -8.367 5.836 -5.844 1 98.19 206 LEU A N 1
ATOM 1639 C CA . LEU A 1 206 ? -9.094 6.98 -5.312 1 98.19 206 LEU A CA 1
ATOM 1640 C C . LEU A 1 206 ? -9.688 7.82 -6.438 1 98.19 206 LEU A C 1
ATOM 1642 O O . LEU A 1 206 ? -10.852 8.227 -6.375 1 98.19 206 LEU A O 1
ATOM 1646 N N . ALA A 1 207 ? -8.867 8.086 -7.457 1 97.81 207 ALA A N 1
ATOM 1647 C CA . ALA A 1 207 ? -9.344 8.828 -8.617 1 97.81 207 ALA A CA 1
ATOM 1648 C C . ALA A 1 207 ? -10.555 8.148 -9.25 1 97.81 207 ALA A C 1
ATOM 1650 O O . ALA A 1 207 ? -11.555 8.805 -9.555 1 97.81 207 ALA A O 1
ATOM 1651 N N . HIS A 1 208 ? -10.453 6.875 -9.391 1 97.44 208 HIS A N 1
ATOM 1652 C CA . HIS A 1 208 ? -11.539 6.094 -9.969 1 97.44 208 HIS A CA 1
ATOM 1653 C C . HIS A 1 208 ? -12.812 6.223 -9.148 1 97.44 208 HIS A C 1
ATOM 1655 O O . HIS A 1 208 ? -13.891 6.449 -9.695 1 97.44 208 HIS A O 1
ATOM 1661 N N . LEU A 1 209 ? -12.68 6.121 -7.859 1 97.25 209 LEU A N 1
ATOM 1662 C CA . LEU A 1 209 ? -13.828 6.207 -6.957 1 97.25 209 LEU A CA 1
ATOM 1663 C C . LEU A 1 209 ? -14.469 7.586 -7.027 1 97.25 209 LEU A C 1
ATOM 1665 O O . LEU A 1 209 ? -15.688 7.715 -6.898 1 97.25 209 LEU A O 1
ATOM 1669 N N . LEU A 1 210 ? -13.672 8.562 -7.266 1 97.25 210 LEU A N 1
ATOM 1670 C CA . LEU A 1 210 ? -14.133 9.945 -7.289 1 97.25 210 LEU A CA 1
ATOM 1671 C C . LEU A 1 210 ? -14.656 10.328 -8.672 1 97.25 210 LEU A C 1
ATOM 1673 O O . LEU A 1 210 ? -15.219 11.414 -8.844 1 97.25 210 LEU A O 1
ATOM 1677 N N . GLY A 1 211 ? -14.531 9.445 -9.641 1 96.25 211 GLY A N 1
ATOM 1678 C CA . GLY A 1 211 ? -14.867 9.797 -11.016 1 96.25 211 GLY A CA 1
ATOM 1679 C C . GLY A 1 211 ? -13.898 10.781 -11.633 1 96.25 211 GLY A C 1
ATOM 1680 O O . GLY A 1 211 ? -14.281 11.594 -12.477 1 96.25 211 GLY A O 1
ATOM 1681 N N . GLU A 1 212 ? -12.664 10.75 -11.125 1 97.31 212 GLU A N 1
ATOM 1682 C CA . GLU A 1 212 ? -11.594 11.633 -11.578 1 97.31 212 GLU A CA 1
ATOM 1683 C C . GLU A 1 212 ? -10.508 10.852 -12.312 1 97.31 212 GLU A C 1
ATOM 1685 O O . GLU A 1 212 ? -10.578 9.625 -12.414 1 97.31 212 GLU A O 1
ATOM 1690 N N . ARG A 1 213 ? -9.562 11.555 -12.812 1 96.25 213 ARG A N 1
ATOM 1691 C CA . ARG A 1 213 ? -8.469 10.93 -13.547 1 96.25 213 ARG A CA 1
ATOM 1692 C C . ARG A 1 213 ? -7.148 11.094 -12.805 1 96.25 213 ARG A C 1
ATOM 1694 O O . ARG A 1 213 ? -6.832 12.18 -12.312 1 96.25 213 ARG A O 1
ATOM 1701 N N . TRP A 1 214 ? -6.457 10.039 -12.695 1 96.94 214 TRP A N 1
ATOM 1702 C CA . TRP A 1 214 ? -5.098 10.086 -12.172 1 96.94 214 TRP A CA 1
ATOM 1703 C C . TRP A 1 214 ? -4.102 10.43 -13.273 1 96.94 214 TRP A C 1
ATOM 1705 O O . TRP A 1 214 ? -3.984 9.695 -14.258 1 96.94 214 TRP A O 1
ATOM 1715 N N . GLU A 1 215 ? -3.344 11.453 -13.125 1 96.38 215 GLU A N 1
ATOM 1716 C CA . GLU A 1 215 ? -2.473 11.953 -14.188 1 96.38 215 GLU A CA 1
ATOM 1717 C C . GLU A 1 215 ? -1.002 11.734 -13.844 1 96.38 215 GLU A C 1
ATOM 1719 O O . GLU A 1 215 ? -0.114 12.188 -14.562 1 96.38 215 GLU A O 1
ATOM 1724 N N . GLY A 1 216 ? -0.724 11.086 -12.781 1 96.44 216 GLY A N 1
ATOM 1725 C CA . GLY A 1 216 ? 0.646 10.914 -12.328 1 96.44 216 GLY A CA 1
ATOM 1726 C C . GLY A 1 216 ? 1.009 11.812 -11.164 1 96.44 216 GLY A C 1
ATOM 1727 O O . GLY A 1 216 ? 0.13 12.281 -10.43 1 96.44 216 GLY A O 1
ATOM 1728 N N . PRO A 1 217 ? 2.281 11.984 -10.883 1 96.94 217 PRO A N 1
ATOM 1729 C CA . PRO A 1 217 ? 2.73 12.641 -9.656 1 96.94 217 PRO A CA 1
ATOM 1730 C C . PRO A 1 217 ? 2.588 14.164 -9.719 1 96.94 217 PRO A C 1
ATOM 1732 O O . PRO A 1 217 ? 2.736 14.844 -8.703 1 96.94 217 PRO A O 1
ATOM 1735 N N . LEU A 1 218 ? 2.354 14.75 -10.945 1 97.31 218 LEU A N 1
ATOM 1736 C CA . LEU A 1 218 ? 2.285 16.188 -11.125 1 97.31 218 LEU A CA 1
ATOM 1737 C C . LEU A 1 218 ? 3.51 16.875 -10.523 1 97.31 218 LEU A C 1
ATOM 1739 O O . LEU A 1 218 ? 3.377 17.812 -9.742 1 97.31 218 LEU A O 1
ATOM 1743 N N . ARG A 1 219 ? 4.656 16.453 -10.938 1 95.62 219 ARG A N 1
ATOM 1744 C CA . ARG A 1 219 ? 5.926 16.922 -10.391 1 95.62 219 ARG A CA 1
ATOM 1745 C C . ARG A 1 219 ? 6.094 18.422 -10.602 1 95.62 219 ARG A C 1
ATOM 1747 O O . ARG A 1 219 ? 6.773 19.094 -9.82 1 95.62 219 ARG A O 1
ATOM 1754 N N . GLU A 1 220 ? 5.488 18.922 -11.602 1 96.19 220 GLU A N 1
ATOM 1755 C CA . GLU A 1 220 ? 5.586 20.344 -11.93 1 96.19 220 GLU A CA 1
ATOM 1756 C C . GLU A 1 220 ? 4.957 21.219 -10.836 1 96.19 220 GLU A C 1
ATOM 1758 O O . GLU A 1 220 ? 5.219 22.406 -10.766 1 96.19 220 GLU A O 1
ATOM 1763 N N . MET A 1 221 ? 4.242 20.594 -9.969 1 96.31 221 MET A N 1
ATOM 1764 C CA . MET A 1 221 ? 3.535 21.344 -8.938 1 96.31 221 MET A CA 1
ATOM 1765 C C . MET A 1 221 ? 4.246 21.219 -7.594 1 96.31 221 MET A C 1
ATOM 1767 O O . MET A 1 221 ? 3.74 21.703 -6.574 1 96.31 221 MET A O 1
ATOM 1771 N N . ALA A 1 222 ? 5.328 20.594 -7.609 1 94.94 222 ALA A N 1
ATOM 1772 C CA . ALA A 1 222 ? 6.078 20.422 -6.367 1 94.94 222 ALA A CA 1
ATOM 1773 C C . ALA A 1 222 ? 6.449 21.766 -5.762 1 94.94 222 ALA A C 1
ATOM 1775 O O . ALA A 1 222 ? 6.777 22.719 -6.488 1 94.94 222 ALA A O 1
ATOM 1776 N N . LYS A 1 223 ? 6.457 21.906 -4.469 1 90.56 223 LYS A N 1
ATOM 1777 C CA . LYS A 1 223 ? 6.691 23.156 -3.766 1 90.56 223 LYS A CA 1
ATOM 1778 C C . LYS A 1 223 ? 8.133 23.25 -3.266 1 90.56 223 LYS A C 1
ATOM 1780 O O . LYS A 1 223 ? 8.461 24.125 -2.467 1 90.56 223 LYS A O 1
ATOM 1785 N N . TYR A 1 224 ? 8.969 22.312 -3.734 1 83.25 224 TYR A N 1
ATOM 1786 C CA . TYR A 1 224 ? 10.359 22.297 -3.309 1 83.25 224 TYR A CA 1
ATOM 1787 C C . TYR A 1 224 ? 11.305 22.375 -4.508 1 83.25 224 TYR A C 1
ATOM 1789 O O . TYR A 1 224 ? 10.914 22.031 -5.629 1 83.25 224 TYR A O 1
ATOM 1797 N N . MET B 1 1 ? 20.797 1.219 -36.062 1 23.44 1 MET B N 1
ATOM 1798 C CA . MET B 1 1 ? 19.953 0.091 -35.719 1 23.44 1 MET B CA 1
ATOM 1799 C C . MET B 1 1 ? 19.547 0.164 -34.25 1 23.44 1 MET B C 1
ATOM 1801 O O . MET B 1 1 ? 20.406 0.267 -33.375 1 23.44 1 MET B O 1
ATOM 1805 N N . ALA B 1 2 ? 18.5 0.872 -33.75 1 35.19 2 ALA B N 1
ATOM 1806 C CA . ALA B 1 2 ? 18.188 1.083 -32.312 1 35.19 2 ALA B CA 1
ATOM 1807 C C . ALA B 1 2 ? 18.406 -0.195 -31.516 1 35.19 2 ALA B C 1
ATOM 1809 O O . ALA B 1 2 ? 17.875 -1.255 -31.875 1 35.19 2 ALA B O 1
ATOM 1810 N N . ALA B 1 3 ? 19.453 -0.448 -30.922 1 40.53 3 ALA B N 1
ATOM 1811 C CA . ALA B 1 3 ? 19.828 -1.657 -30.188 1 40.53 3 ALA B CA 1
ATOM 1812 C C . ALA B 1 3 ? 18.609 -2.27 -29.5 1 40.53 3 ALA B C 1
ATOM 1814 O O . ALA B 1 3 ? 17.828 -1.559 -28.859 1 40.53 3 ALA B O 1
ATOM 1815 N N . LEU B 1 4 ? 17.891 -3.264 -29.906 1 48.66 4 LEU B N 1
ATOM 1816 C CA . LEU B 1 4 ? 16.781 -3.994 -29.328 1 48.66 4 LEU B CA 1
ATOM 1817 C C . LEU B 1 4 ? 16.891 -4.062 -27.812 1 48.66 4 LEU B C 1
ATOM 1819 O O . LEU B 1 4 ? 17.75 -4.77 -27.281 1 48.66 4 LEU B O 1
ATOM 1823 N N . ARG B 1 5 ? 16.656 -2.992 -27.125 1 62.44 5 ARG B N 1
ATOM 1824 C CA . ARG B 1 5 ? 16.844 -2.934 -25.672 1 62.44 5 ARG B CA 1
ATOM 1825 C C . ARG B 1 5 ? 16.375 -4.23 -25.016 1 62.44 5 ARG B C 1
ATOM 1827 O O . ARG B 1 5 ? 15.281 -4.723 -25.297 1 62.44 5 ARG B O 1
ATOM 1834 N N . SER B 1 6 ? 17.234 -5.039 -24.5 1 84.31 6 SER B N 1
ATOM 1835 C CA . SER B 1 6 ? 16.969 -6.285 -23.797 1 84.31 6 SER B CA 1
ATOM 1836 C C . SER B 1 6 ? 15.836 -6.113 -22.781 1 84.31 6 SER B C 1
ATOM 1838 O O . SER B 1 6 ? 15.703 -5.051 -22.172 1 84.31 6 SER B O 1
ATOM 1840 N N . ARG B 1 7 ? 14.836 -7.031 -22.766 1 93.75 7 ARG B N 1
ATOM 1841 C CA . ARG B 1 7 ? 13.711 -7.008 -21.828 1 93.75 7 ARG B CA 1
ATOM 1842 C C . ARG B 1 7 ? 14.195 -7.008 -20.391 1 93.75 7 ARG B C 1
ATOM 1844 O O . ARG B 1 7 ? 15.148 -7.707 -20.047 1 93.75 7 ARG B O 1
ATOM 1851 N N . LYS B 1 8 ? 13.672 -6.145 -19.609 1 96.75 8 LYS B N 1
ATOM 1852 C CA . LYS B 1 8 ? 14 -6.109 -18.188 1 96.75 8 LYS B CA 1
ATOM 1853 C C . LYS B 1 8 ? 13.281 -7.227 -17.422 1 96.75 8 LYS B C 1
ATOM 1855 O O . LYS B 1 8 ? 12.078 -7.422 -17.594 1 96.75 8 LYS B O 1
ATOM 1860 N N . VAL B 1 9 ? 14.008 -7.922 -16.641 1 98 9 VAL B N 1
ATOM 1861 C CA . VAL B 1 9 ? 13.438 -9.031 -15.883 1 98 9 VAL B CA 1
ATOM 1862 C C . VAL B 1 9 ? 12.617 -8.484 -14.719 1 98 9 VAL B C 1
ATOM 1864 O O . VAL B 1 9 ? 13.078 -7.602 -13.984 1 98 9 VAL B O 1
ATOM 1867 N N . VAL B 1 10 ? 11.438 -8.906 -14.57 1 98.69 10 VAL B N 1
ATOM 1868 C CA . VAL B 1 10 ? 10.57 -8.641 -13.422 1 98.69 10 VAL B CA 1
ATOM 1869 C C . VAL B 1 10 ? 10.086 -9.961 -12.828 1 98.69 10 VAL B C 1
ATOM 1871 O O . VAL B 1 10 ? 9.453 -10.766 -13.508 1 98.69 10 VAL B O 1
ATOM 1874 N N . GLU B 1 11 ? 10.43 -10.18 -11.547 1 98.88 11 GLU B N 1
ATOM 1875 C CA . GLU B 1 11 ? 9.984 -11.375 -10.836 1 98.88 11 GLU B CA 1
ATOM 1876 C C . GLU B 1 11 ? 8.805 -11.062 -9.922 1 98.88 11 GLU B C 1
ATOM 1878 O O . GLU B 1 11 ? 8.82 -10.078 -9.188 1 98.88 11 GLU B O 1
ATOM 1883 N N . LEU B 1 12 ? 7.801 -11.852 -10.023 1 98.94 12 LEU B N 1
ATOM 1884 C CA . LEU B 1 12 ? 6.695 -11.781 -9.078 1 98.94 12 LEU B CA 1
ATOM 1885 C C . LEU B 1 12 ? 6.734 -12.969 -8.109 1 98.94 12 LEU B C 1
ATOM 1887 O O . LEU B 1 12 ? 6.422 -14.094 -8.5 1 98.94 12 LEU B O 1
ATOM 1891 N N . PHE B 1 13 ? 7.094 -12.75 -6.902 1 98.94 13 PHE B N 1
ATOM 1892 C CA . PHE B 1 13 ? 6.984 -13.75 -5.844 1 98.94 13 PHE B CA 1
ATOM 1893 C C . PHE B 1 13 ? 5.594 -13.719 -5.215 1 98.94 13 PHE B C 1
ATOM 1895 O O . PHE B 1 13 ? 5.148 -12.672 -4.738 1 98.94 13 PHE B O 1
ATOM 1902 N N . TYR B 1 14 ? 4.934 -14.898 -5.254 1 98.56 14 TYR B N 1
ATOM 1903 C CA . TYR B 1 14 ? 3.537 -14.898 -4.836 1 98.56 14 TYR B CA 1
ATOM 1904 C C . TYR B 1 14 ? 3.154 -16.219 -4.199 1 98.56 14 TYR B C 1
ATOM 1906 O O . TYR B 1 14 ? 3.863 -17.219 -4.355 1 98.56 14 TYR B O 1
ATOM 1914 N N . ASP B 1 15 ? 2.174 -16.172 -3.424 1 96.62 15 ASP B N 1
ATOM 1915 C CA . ASP B 1 15 ? 1.457 -17.312 -2.855 1 96.62 15 ASP B CA 1
ATOM 1916 C C . ASP B 1 15 ? -0.037 -17.219 -3.16 1 96.62 15 ASP B C 1
ATOM 1918 O O . ASP B 1 15 ? -0.637 -16.156 -3.055 1 96.62 15 ASP B O 1
ATOM 1922 N N . VAL B 1 16 ? -0.646 -18.312 -3.523 1 94.88 16 VAL B N 1
ATOM 1923 C CA . VAL B 1 16 ? -2.012 -18.297 -4.035 1 94.88 16 VAL B CA 1
ATOM 1924 C C . VAL B 1 16 ? -2.996 -18.141 -2.875 1 94.88 16 VAL B C 1
ATOM 1926 O O . VAL B 1 16 ? -4.203 -18.031 -3.088 1 94.88 16 VAL B O 1
ATOM 1929 N N . ILE B 1 17 ? -2.504 -18 -1.682 1 91.75 17 ILE B N 1
ATOM 1930 C CA . ILE B 1 17 ? -3.389 -17.719 -0.555 1 91.75 17 ILE B CA 1
ATOM 1931 C C . ILE B 1 17 ? -3.492 -16.219 -0.342 1 91.75 17 ILE B C 1
ATOM 1933 O O . ILE B 1 17 ? -4.348 -15.742 0.413 1 91.75 17 ILE B O 1
ATOM 1937 N N . SER B 1 18 ? -2.684 -15.445 -0.927 1 93.31 18 SER B N 1
ATOM 1938 C CA . SER B 1 18 ? -2.703 -13.992 -0.824 1 93.31 18 SER B CA 1
ATOM 1939 C C . SER B 1 18 ? -3.6 -13.375 -1.893 1 93.31 18 SER B C 1
ATOM 1941 O O . SER B 1 18 ? -3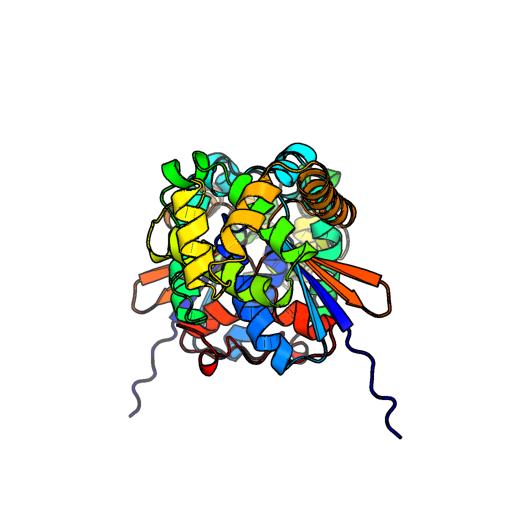.293 -13.445 -3.084 1 93.31 18 SER B O 1
ATOM 1943 N N . PRO B 1 19 ? -4.633 -12.734 -1.516 1 94.81 19 PRO B N 1
ATOM 1944 C CA . PRO B 1 19 ? -5.488 -12.086 -2.516 1 94.81 19 PRO B CA 1
ATOM 1945 C C . PRO B 1 19 ? -4.785 -10.945 -3.246 1 94.81 19 PRO B C 1
ATOM 1947 O O . PRO B 1 19 ? -5.027 -10.727 -4.434 1 94.81 19 PRO B O 1
ATOM 1950 N N . TYR B 1 20 ? -3.936 -10.234 -2.617 1 96.5 20 TYR B N 1
ATOM 1951 C CA . TYR B 1 20 ? -3.223 -9.133 -3.252 1 96.5 20 TYR B CA 1
ATOM 1952 C C . TYR B 1 20 ? -2.221 -9.641 -4.277 1 96.5 20 TYR B C 1
ATOM 1954 O O . TYR B 1 20 ? -1.929 -8.969 -5.262 1 96.5 20 TYR B O 1
ATOM 1962 N N . SER B 1 21 ? -1.729 -10.875 -4.008 1 97.31 21 SER B N 1
ATOM 1963 C CA . SER B 1 21 ? -0.877 -11.492 -5.016 1 97.31 21 SER B CA 1
ATOM 1964 C C . SER B 1 21 ? -1.644 -11.734 -6.312 1 97.31 21 SER B C 1
ATOM 1966 O O . SER B 1 21 ? -1.082 -11.609 -7.402 1 97.31 21 SER B O 1
ATOM 1968 N N . TRP B 1 22 ? -2.91 -12.117 -6.168 1 97.75 22 TRP B N 1
ATOM 1969 C CA . TRP B 1 22 ? -3.707 -12.328 -7.371 1 97.75 22 TRP B CA 1
ATOM 1970 C C . TRP B 1 22 ? -3.828 -11.047 -8.18 1 97.75 22 TRP B C 1
ATOM 1972 O O . TRP B 1 22 ? -3.689 -11.055 -9.406 1 97.75 22 TRP B O 1
ATOM 1982 N N . VAL B 1 23 ? -4.035 -9.93 -7.5 1 98.12 23 VAL B N 1
ATOM 1983 C CA . VAL B 1 23 ? -4.137 -8.641 -8.164 1 98.12 23 VAL B CA 1
ATOM 1984 C C . VAL B 1 23 ? -2.84 -8.344 -8.922 1 98.12 23 VAL B C 1
ATOM 1986 O O . VAL B 1 23 ? -2.865 -8.023 -10.109 1 98.12 23 VAL B O 1
ATOM 1989 N N . ALA B 1 24 ? -1.752 -8.5 -8.242 1 98.69 24 ALA B N 1
ATOM 1990 C CA . ALA B 1 24 ? -0.459 -8.242 -8.875 1 98.69 24 ALA B CA 1
ATOM 1991 C C . ALA B 1 24 ? -0.234 -9.164 -10.07 1 98.69 24 ALA B C 1
ATOM 1993 O O . ALA B 1 24 ? 0.261 -8.727 -11.109 1 98.69 24 ALA B O 1
ATOM 1994 N N . PHE B 1 25 ? -0.588 -10.398 -9.906 1 98.81 25 PHE B N 1
ATOM 1995 C CA . PHE B 1 25 ? -0.434 -11.422 -10.93 1 98.81 25 PHE B CA 1
ATOM 1996 C C . PHE B 1 25 ? -1.178 -11.039 -12.203 1 98.81 25 PHE B C 1
ATOM 1998 O O . PHE B 1 25 ? -0.592 -11.008 -13.281 1 98.81 25 PHE B O 1
ATOM 2005 N N . GLU B 1 26 ? -2.428 -10.688 -12.07 1 98.56 26 GLU B N 1
ATOM 2006 C CA . GLU B 1 26 ? -3.221 -10.336 -13.25 1 98.56 26 GLU B CA 1
ATOM 2007 C C . GLU B 1 26 ? -2.699 -9.062 -13.898 1 98.56 26 GLU B C 1
ATOM 2009 O O . GLU B 1 26 ? -2.596 -8.984 -15.125 1 98.56 26 GLU B O 1
ATOM 2014 N N . VAL B 1 27 ? -2.367 -8.102 -13.078 1 98.44 27 VAL B N 1
ATOM 2015 C CA . VAL B 1 27 ? -1.909 -6.824 -13.609 1 98.44 27 VAL B CA 1
ATOM 2016 C C . VAL B 1 27 ? -0.608 -7.023 -14.383 1 98.44 27 VAL B C 1
ATOM 2018 O O . VAL B 1 27 ? -0.473 -6.551 -15.516 1 98.44 27 VAL B O 1
ATOM 2021 N N . LEU B 1 28 ? 0.328 -7.77 -13.812 1 98.69 28 LEU B N 1
ATOM 2022 C CA . LEU B 1 28 ? 1.619 -7.953 -14.461 1 98.69 28 LEU B CA 1
ATOM 2023 C C . LEU B 1 28 ? 1.482 -8.828 -15.703 1 98.69 28 LEU B C 1
ATOM 2025 O O . LEU B 1 28 ? 2.18 -8.617 -16.703 1 98.69 28 LEU B O 1
ATOM 2029 N N . CYS B 1 29 ? 0.601 -9.812 -15.641 1 98.44 29 CYS B N 1
ATOM 2030 C CA . CYS B 1 29 ? 0.345 -10.617 -16.828 1 98.44 29 CYS B CA 1
ATOM 2031 C C . CYS B 1 29 ? -0.2 -9.758 -17.953 1 98.44 29 CYS B C 1
ATOM 2033 O O . CYS B 1 29 ? 0.16 -9.953 -19.125 1 98.44 29 CYS B O 1
ATOM 2035 N N . ARG B 1 30 ? -1.083 -8.812 -17.641 1 98.31 30 ARG B N 1
ATOM 2036 C CA . ARG B 1 30 ? -1.59 -7.887 -18.656 1 98.31 30 ARG B CA 1
ATOM 2037 C C . ARG B 1 30 ? -0.473 -7 -19.203 1 98.31 30 ARG B C 1
ATOM 2039 O O . ARG B 1 30 ? -0.316 -6.859 -20.406 1 98.31 30 ARG B O 1
ATOM 2046 N N . TYR B 1 31 ? 0.362 -6.492 -18.344 1 98.25 31 TYR B N 1
ATOM 2047 C CA . TYR B 1 31 ? 1.333 -5.465 -18.703 1 98.25 31 TYR B CA 1
ATOM 2048 C C . TYR B 1 31 ? 2.547 -6.082 -19.391 1 98.25 31 TYR B C 1
ATOM 2050 O O . TYR B 1 31 ? 3.344 -5.371 -20 1 98.25 31 TYR B O 1
ATOM 2058 N N . GLN B 1 32 ? 2.695 -7.375 -19.266 1 96.31 32 GLN B N 1
ATOM 2059 C CA . GLN B 1 32 ? 3.803 -7.992 -19.984 1 96.31 32 GLN B CA 1
ATOM 2060 C C . GLN B 1 32 ? 3.631 -7.824 -21.5 1 96.31 32 GLN B C 1
ATOM 2062 O O . GLN B 1 32 ? 4.598 -7.957 -22.25 1 96.31 32 GLN B O 1
ATOM 2067 N N . THR B 1 33 ? 2.42 -7.438 -21.891 1 95.06 33 THR B N 1
ATOM 2068 C CA . THR B 1 33 ? 2.15 -7.184 -23.312 1 95.06 33 THR B CA 1
ATOM 2069 C C . THR B 1 33 ? 2.332 -5.707 -23.641 1 95.06 33 THR B C 1
ATOM 2071 O O . THR B 1 33 ? 2.4 -5.332 -24.812 1 95.06 33 THR B O 1
ATOM 2074 N N . ARG B 1 34 ? 2.455 -4.848 -22.688 1 97 34 ARG B N 1
ATOM 2075 C CA . ARG B 1 34 ? 2.576 -3.404 -22.859 1 97 34 ARG B CA 1
ATOM 2076 C C . ARG B 1 34 ? 3.99 -2.93 -22.547 1 97 34 ARG B C 1
ATOM 2078 O O . ARG B 1 34 ? 4.52 -2.045 -23.219 1 97 34 ARG B O 1
ATOM 2085 N N . TRP B 1 35 ? 4.523 -3.551 -21.453 1 98 35 TRP B N 1
ATOM 2086 C CA . TRP B 1 35 ? 5.859 -3.182 -21 1 98 35 TRP B CA 1
ATOM 2087 C C . TRP B 1 35 ? 6.918 -4.086 -21.609 1 98 35 TRP B C 1
ATOM 2089 O O . TRP B 1 35 ? 6.656 -5.258 -21.891 1 98 35 TRP B O 1
ATOM 2099 N N . ASN B 1 36 ? 8.094 -3.553 -21.844 1 97.31 36 ASN B N 1
ATOM 2100 C CA . ASN B 1 36 ? 9.219 -4.352 -22.328 1 97.31 36 ASN B CA 1
ATOM 2101 C C . ASN B 1 36 ? 9.883 -5.117 -21.172 1 97.31 36 ASN B C 1
ATOM 2103 O O . ASN B 1 36 ? 11.047 -4.859 -20.844 1 97.31 36 ASN B O 1
ATOM 2107 N N . ILE B 1 37 ? 9.148 -6.125 -20.688 1 97.94 37 ILE B N 1
ATOM 2108 C CA . ILE B 1 37 ? 9.641 -6.871 -19.531 1 97.94 37 ILE B CA 1
ATOM 2109 C C . ILE B 1 37 ? 9.562 -8.367 -19.812 1 97.94 37 ILE B C 1
ATOM 2111 O O . ILE B 1 37 ? 8.82 -8.805 -20.703 1 97.94 37 ILE B O 1
ATOM 2115 N N . ASP B 1 38 ? 10.445 -9.047 -19.203 1 97.56 38 ASP B N 1
ATOM 2116 C CA . ASP B 1 38 ? 10.367 -10.5 -19.062 1 97.56 38 ASP B CA 1
ATOM 2117 C C . ASP B 1 38 ? 9.828 -10.891 -17.688 1 97.56 38 ASP B C 1
ATOM 2119 O O . ASP B 1 38 ? 10.578 -10.914 -16.703 1 97.56 38 ASP B O 1
ATOM 2123 N N . LEU B 1 39 ? 8.555 -11.172 -17.641 1 98.5 39 LEU B N 1
ATOM 2124 C CA . LEU B 1 39 ? 7.914 -11.508 -16.375 1 98.5 39 LEU B CA 1
ATOM 2125 C C . LEU B 1 39 ? 8.219 -12.945 -15.969 1 98.5 39 LEU B C 1
ATOM 2127 O O . LEU B 1 39 ? 8 -13.875 -16.75 1 98.5 39 LEU B O 1
ATOM 2131 N N . GLN B 1 40 ? 8.734 -13.094 -14.836 1 98.69 40 GLN B N 1
ATOM 2132 C CA . GLN B 1 40 ? 8.977 -14.414 -14.25 1 98.69 40 GLN B CA 1
ATOM 2133 C C . GLN B 1 40 ? 8.078 -14.648 -13.039 1 98.69 40 GLN B C 1
ATOM 2135 O O . GLN B 1 40 ? 8.18 -13.93 -12.039 1 98.69 40 GLN B O 1
ATOM 2140 N N . LEU B 1 41 ? 7.262 -15.617 -13.141 1 98.81 41 LEU B N 1
ATOM 2141 C CA . LEU B 1 41 ? 6.398 -16 -12.031 1 98.81 41 LEU B CA 1
ATOM 2142 C C . LEU B 1 41 ? 7.148 -16.906 -11.047 1 98.81 41 LEU B C 1
ATOM 2144 O O . LEU B 1 41 ? 7.738 -17.906 -11.445 1 98.81 41 LEU B O 1
ATOM 2148 N N . ARG B 1 42 ? 7.098 -16.5 -9.797 1 98.81 42 ARG B N 1
ATOM 2149 C CA . ARG B 1 42 ? 7.902 -17.156 -8.766 1 98.81 42 ARG B CA 1
ATOM 2150 C C . ARG B 1 42 ? 7.039 -17.562 -7.578 1 98.81 42 ARG B C 1
ATOM 2152 O O . ARG B 1 42 ? 7.086 -16.922 -6.523 1 98.81 42 ARG B O 1
ATOM 2159 N N . PRO B 1 43 ? 6.34 -18.688 -7.699 1 98.56 43 PRO B N 1
ATOM 2160 C CA . PRO B 1 43 ? 5.59 -19.125 -6.52 1 98.56 43 PRO B CA 1
ATOM 2161 C C . PRO B 1 43 ? 6.496 -19.422 -5.324 1 98.56 43 PRO B C 1
ATOM 2163 O O . PRO B 1 43 ? 7.469 -20.172 -5.445 1 98.56 43 PRO B O 1
ATOM 2166 N N . PHE B 1 44 ? 6.215 -18.781 -4.215 1 98.31 44 PHE B N 1
ATOM 2167 C CA . PHE B 1 44 ? 6.973 -19.016 -2.99 1 98.31 44 PHE B CA 1
ATOM 2168 C C . PHE B 1 44 ? 6.035 -19.297 -1.822 1 98.31 44 PHE B C 1
ATOM 2170 O O . PHE B 1 44 ? 4.816 -19.344 -1.991 1 98.31 44 PHE B O 1
ATOM 2177 N N . PHE B 1 45 ? 6.648 -19.656 -0.719 1 97 45 PHE B N 1
ATOM 2178 C CA . PHE B 1 45 ? 5.879 -20.031 0.463 1 97 45 PHE B CA 1
ATOM 2179 C C . PHE B 1 45 ? 5.852 -18.891 1.475 1 97 45 PHE B C 1
ATOM 2181 O O . PHE B 1 45 ? 6.793 -18.719 2.246 1 97 45 PHE B O 1
ATOM 2188 N N . ILE B 1 46 ? 4.723 -18.188 1.596 1 95.31 46 ILE B N 1
ATOM 2189 C CA . ILE B 1 46 ? 4.613 -16.969 2.408 1 95.31 46 ILE B CA 1
ATOM 2190 C C . ILE B 1 46 ? 4.758 -17.328 3.885 1 95.31 46 ILE B C 1
ATOM 2192 O O . ILE B 1 46 ? 5.262 -16.531 4.68 1 95.31 46 ILE B O 1
ATOM 2196 N N . GLY B 1 47 ? 4.254 -18.547 4.262 1 93.19 47 GLY B N 1
ATOM 2197 C CA . GLY B 1 47 ? 4.445 -18.984 5.637 1 93.19 47 GLY B CA 1
ATOM 2198 C C . GLY B 1 47 ? 5.898 -18.969 6.066 1 93.19 47 GLY B C 1
ATOM 2199 O O . GLY B 1 47 ? 6.215 -18.594 7.191 1 93.19 47 GLY B O 1
ATOM 2200 N N . GLY B 1 48 ? 6.754 -19.5 5.141 1 95.12 48 GLY B N 1
ATOM 2201 C CA . GLY B 1 48 ? 8.18 -19.438 5.418 1 95.12 48 GLY B CA 1
ATOM 2202 C C . GLY B 1 48 ? 8.703 -18.031 5.562 1 95.12 48 GLY B C 1
ATOM 2203 O O . GLY B 1 48 ? 9.555 -17.75 6.41 1 95.12 48 GLY B O 1
ATOM 2204 N N . VAL B 1 49 ? 8.188 -17.125 4.758 1 96.88 49 VAL B N 1
ATOM 2205 C CA . VAL B 1 49 ? 8.594 -15.727 4.82 1 96.88 49 VAL B CA 1
ATOM 2206 C C . VAL B 1 49 ? 8.195 -15.125 6.168 1 96.88 49 VAL B C 1
ATOM 2208 O O . VAL B 1 49 ? 9.008 -14.469 6.824 1 96.88 49 VAL B O 1
ATOM 2211 N N . PHE B 1 50 ? 6.973 -15.375 6.586 1 95.12 50 PHE B N 1
ATOM 2212 C CA . PHE B 1 50 ? 6.496 -14.875 7.867 1 95.12 50 PHE B CA 1
ATOM 2213 C C . PHE B 1 50 ? 7.332 -15.43 9.016 1 95.12 50 PHE B C 1
ATOM 2215 O O . PHE B 1 50 ? 7.719 -14.688 9.922 1 95.12 50 PHE B O 1
ATOM 2222 N N . LYS B 1 51 ? 7.594 -16.656 8.961 1 95.12 51 LYS B N 1
ATOM 2223 C CA . LYS B 1 51 ? 8.398 -17.312 9.992 1 95.12 51 LYS B CA 1
ATOM 2224 C C . LYS B 1 51 ? 9.773 -16.656 10.109 1 95.12 51 LYS B C 1
ATOM 2226 O O . LYS B 1 51 ? 10.234 -16.359 11.211 1 95.12 51 LYS B O 1
ATOM 2231 N N . GLU B 1 52 ? 10.383 -16.438 9.008 1 97.19 52 GLU B N 1
ATOM 2232 C CA . GLU B 1 52 ? 11.758 -15.945 9 1 97.19 52 GLU B CA 1
ATOM 2233 C C . GLU B 1 52 ? 11.812 -14.469 9.406 1 97.19 52 GLU B C 1
ATOM 2235 O O . GLU B 1 52 ? 12.773 -14.031 10.047 1 97.19 52 GLU B O 1
ATOM 2240 N N . THR B 1 53 ? 10.852 -13.656 9.062 1 97.12 53 THR B N 1
ATOM 2241 C CA . THR B 1 53 ? 10.906 -12.211 9.25 1 97.12 53 THR B CA 1
ATOM 2242 C C . THR B 1 53 ? 10.211 -11.805 10.547 1 97.12 53 THR B C 1
ATOM 2244 O O . THR B 1 53 ? 10.398 -10.688 11.031 1 97.12 53 THR B O 1
ATOM 2247 N N . GLY B 1 54 ? 9.297 -12.648 11.055 1 95.25 54 GLY B N 1
ATOM 2248 C CA . GLY B 1 54 ? 8.484 -12.305 12.211 1 95.25 54 GLY B CA 1
ATOM 2249 C C . GLY B 1 54 ? 7.262 -11.477 11.867 1 95.25 54 GLY B C 1
ATOM 2250 O O . GLY B 1 54 ? 6.523 -11.047 12.75 1 95.25 54 GLY B O 1
ATOM 2251 N N . ASN B 1 55 ? 7.09 -11.266 10.547 1 93.69 55 ASN B N 1
ATOM 2252 C CA . ASN B 1 55 ? 5.879 -10.562 10.125 1 93.69 55 ASN B CA 1
ATOM 2253 C C . ASN B 1 55 ? 4.633 -11.414 10.352 1 93.69 55 ASN B C 1
ATOM 2255 O O . ASN B 1 55 ? 4.719 -12.648 10.391 1 93.69 55 ASN B O 1
ATOM 2259 N N . LYS B 1 56 ? 3.527 -10.734 10.586 1 89.06 56 LYS B N 1
ATOM 2260 C CA . LYS B 1 56 ? 2.25 -11.414 10.766 1 89.06 56 LYS B CA 1
ATOM 2261 C C . LYS B 1 56 ? 1.274 -11.062 9.648 1 89.06 56 LYS B C 1
ATOM 2263 O O . LYS B 1 56 ? 1.301 -9.945 9.125 1 89.06 56 LYS B O 1
ATOM 2268 N N . PRO B 1 57 ? 0.483 -12.07 9.281 1 86.81 57 PRO B N 1
ATOM 2269 C CA . PRO B 1 57 ? -0.55 -11.734 8.297 1 86.81 57 PRO B CA 1
ATOM 2270 C C . PRO B 1 57 ? -1.432 -10.57 8.734 1 86.81 57 PRO B C 1
ATOM 2272 O O . PRO B 1 57 ? -1.822 -10.492 9.906 1 86.81 57 PRO B O 1
ATOM 2275 N N . PRO B 1 58 ? -1.74 -9.711 7.824 1 83.12 58 PRO B N 1
ATOM 2276 C CA . PRO B 1 58 ? -2.578 -8.555 8.148 1 83.12 58 PRO B CA 1
ATOM 2277 C C . PRO B 1 58 ? -3.936 -8.953 8.727 1 83.12 58 PRO B C 1
ATOM 2279 O O . PRO B 1 58 ? -4.512 -8.219 9.523 1 83.12 58 PRO B O 1
ATOM 2282 N N . ALA B 1 59 ? -4.383 -10.102 8.406 1 81.31 59 ALA B N 1
ATOM 2283 C CA . ALA B 1 59 ? -5.715 -10.555 8.797 1 81.31 59 ALA B CA 1
ATOM 2284 C C . ALA B 1 59 ? -5.797 -10.781 10.305 1 81.31 59 ALA B C 1
ATOM 2286 O O . ALA B 1 59 ? -6.891 -10.883 10.859 1 81.31 59 ALA B O 1
ATOM 2287 N N . LEU B 1 60 ? -4.648 -10.82 10.961 1 86 60 LEU B N 1
ATOM 2288 C CA . LEU B 1 60 ? -4.645 -11.047 12.398 1 86 60 LEU B CA 1
ATOM 2289 C C . LEU B 1 60 ? -5.004 -9.773 13.156 1 86 60 LEU B C 1
ATOM 2291 O O . LEU B 1 60 ? -5.324 -9.82 14.344 1 86 60 LEU B O 1
ATOM 2295 N N . LEU B 1 61 ? -4.926 -8.625 12.508 1 89.88 61 LEU B N 1
ATOM 2296 C CA . LEU B 1 61 ? -5.418 -7.367 13.07 1 89.88 61 LEU B CA 1
ATOM 2297 C C . LEU B 1 61 ? -6.812 -7.051 12.539 1 89.88 61 LEU B C 1
ATOM 2299 O O . LEU B 1 61 ? -7.004 -6.883 11.336 1 89.88 61 LEU B O 1
ATOM 2303 N N . ALA B 1 62 ? -7.773 -6.969 13.492 1 92 62 ALA B N 1
ATOM 2304 C CA . ALA B 1 62 ? -9.188 -6.848 13.133 1 92 62 ALA B CA 1
ATOM 2305 C C . ALA B 1 62 ? -9.414 -5.656 12.211 1 92 62 ALA B C 1
ATOM 2307 O O . ALA B 1 62 ? -10.125 -5.77 11.203 1 92 62 ALA B O 1
ATOM 2308 N N . ALA B 1 63 ? -8.859 -4.535 12.516 1 94.19 63 ALA B N 1
ATOM 2309 C CA . ALA B 1 63 ? -9.062 -3.338 11.703 1 94.19 63 ALA B CA 1
ATOM 2310 C C . ALA B 1 63 ? -8.516 -3.531 10.297 1 94.19 63 ALA B C 1
ATOM 2312 O O . ALA B 1 63 ? -9.117 -3.076 9.32 1 94.19 63 ALA B O 1
ATOM 2313 N N . LYS B 1 64 ? -7.379 -4.191 10.195 1 94.31 64 LYS B N 1
ATOM 2314 C CA . LYS B 1 64 ? -6.781 -4.426 8.883 1 94.31 64 LYS B CA 1
ATOM 2315 C C . LYS B 1 64 ? -7.602 -5.43 8.078 1 94.31 64 LYS B C 1
ATOM 2317 O O . LYS B 1 64 ? -7.746 -5.293 6.859 1 94.31 64 LYS B O 1
ATOM 2322 N N . TYR B 1 65 ? -8.07 -6.449 8.742 1 92.94 65 TYR B N 1
ATOM 2323 C CA . TYR B 1 65 ? -8.922 -7.43 8.078 1 92.94 65 TYR B CA 1
ATOM 2324 C C . TYR B 1 65 ? -10.18 -6.77 7.527 1 92.94 65 TYR B C 1
ATOM 2326 O O . TYR B 1 65 ? -10.562 -7.02 6.383 1 92.94 65 TYR B O 1
ATOM 2334 N N . THR B 1 66 ? -10.875 -5.969 8.375 1 93.94 66 THR B N 1
ATOM 2335 C CA . THR B 1 66 ? -12.07 -5.258 7.945 1 93.94 66 THR B CA 1
ATOM 2336 C C . THR B 1 66 ? -11.773 -4.352 6.754 1 93.94 66 THR B C 1
ATOM 2338 O O . THR B 1 66 ? -12.523 -4.332 5.781 1 93.94 66 THR B O 1
ATOM 2341 N N . TYR B 1 67 ? -10.688 -3.656 6.793 1 95.88 67 TYR B N 1
ATOM 2342 C CA . TYR B 1 67 ? -10.305 -2.785 5.688 1 95.88 67 TYR B CA 1
ATOM 2343 C C . TYR B 1 67 ? -10.062 -3.59 4.414 1 95.88 67 TYR B C 1
ATOM 2345 O O . TYR B 1 67 ? -10.492 -3.189 3.33 1 95.88 67 TYR B O 1
ATOM 2353 N N . ALA B 1 68 ? -9.359 -4.695 4.574 1 94.94 68 ALA B N 1
ATOM 2354 C CA . ALA B 1 68 ? -9.008 -5.52 3.418 1 94.94 68 ALA B CA 1
ATOM 2355 C C . ALA B 1 68 ? -10.258 -6.012 2.697 1 94.94 68 ALA B C 1
ATOM 2357 O O . ALA B 1 68 ? -10.273 -6.121 1.468 1 94.94 68 ALA B O 1
ATOM 2358 N N . GLN B 1 69 ? -11.297 -6.309 3.4 1 94.12 69 GLN B N 1
ATOM 2359 C CA . GLN B 1 69 ? -12.547 -6.734 2.783 1 94.12 69 GLN B CA 1
ATOM 2360 C C . GLN B 1 69 ? -13.102 -5.656 1.856 1 94.12 69 GLN B C 1
ATOM 2362 O O . GLN B 1 69 ? -13.484 -5.941 0.72 1 94.12 69 GLN B O 1
ATOM 2367 N N . HIS B 1 70 ? -13.094 -4.445 2.314 1 95.06 70 HIS B N 1
ATOM 2368 C CA . HIS B 1 70 ? -13.57 -3.33 1.505 1 95.06 70 HIS B CA 1
ATOM 2369 C C . HIS B 1 70 ? -12.609 -3.018 0.367 1 95.06 70 HIS B C 1
ATOM 2371 O O . HIS B 1 70 ? -13.031 -2.787 -0.767 1 95.06 70 HIS B O 1
ATOM 2377 N N . ASP B 1 71 ? -11.367 -3.051 0.736 1 96.56 71 ASP B N 1
ATOM 2378 C CA . ASP B 1 71 ? -10.336 -2.721 -0.243 1 96.56 71 ASP B CA 1
ATOM 2379 C C . ASP B 1 71 ? -10.352 -3.701 -1.413 1 96.56 71 ASP B C 1
ATOM 2381 O O . ASP B 1 71 ? -10.32 -3.291 -2.576 1 96.56 71 ASP B O 1
ATOM 2385 N N . LEU B 1 72 ? -10.438 -4.977 -1.149 1 96.44 72 LEU B N 1
ATOM 2386 C CA . LEU B 1 72 ? -10.406 -6 -2.193 1 96.44 72 LEU B CA 1
ATOM 2387 C C . LEU B 1 72 ? -11.648 -5.91 -3.072 1 96.44 72 LEU B C 1
ATOM 2389 O O . LEU B 1 72 ? -11.586 -6.16 -4.277 1 96.44 72 LEU B O 1
ATOM 2393 N N . ARG B 1 73 ? -12.758 -5.578 -2.51 1 95.69 73 ARG B N 1
ATOM 2394 C CA . ARG B 1 73 ? -13.961 -5.363 -3.309 1 95.69 73 ARG B CA 1
ATOM 2395 C C . ARG B 1 73 ? -13.766 -4.223 -4.301 1 95.69 73 ARG B C 1
ATOM 2397 O O . ARG B 1 73 ? -14.156 -4.332 -5.465 1 95.69 73 ARG B O 1
ATOM 2404 N N . ARG B 1 74 ? -13.18 -3.152 -3.863 1 96.94 74 ARG B N 1
ATOM 2405 C CA . ARG B 1 74 ? -12.922 -2.012 -4.738 1 96.94 74 ARG B CA 1
ATOM 2406 C C . ARG B 1 74 ? -11.898 -2.361 -5.812 1 96.94 74 ARG B C 1
ATOM 2408 O O . ARG B 1 74 ? -12.039 -1.951 -6.969 1 96.94 74 ARG B O 1
ATOM 2415 N N . LEU B 1 75 ? -10.922 -3.125 -5.375 1 97.44 75 LEU B N 1
ATOM 2416 C CA . LEU B 1 75 ? -9.914 -3.557 -6.34 1 97.44 75 LEU B CA 1
ATOM 2417 C C . LEU B 1 75 ? -10.516 -4.496 -7.375 1 97.44 75 LEU B C 1
ATOM 2419 O O . LEU B 1 75 ? -10.141 -4.457 -8.547 1 97.44 75 LEU B O 1
ATOM 2423 N N . ALA B 1 76 ? -11.383 -5.367 -6.887 1 97.44 76 ALA B N 1
ATOM 2424 C CA . ALA B 1 76 ? -12.078 -6.27 -7.801 1 97.44 76 ALA B CA 1
ATOM 2425 C C . ALA B 1 76 ? -12.789 -5.492 -8.906 1 97.44 76 ALA B C 1
ATOM 2427 O O . ALA B 1 76 ? -12.672 -5.84 -10.086 1 97.44 76 ALA B O 1
ATOM 2428 N N . ASP B 1 77 ? -13.422 -4.453 -8.531 1 96.5 77 ASP B N 1
ATOM 2429 C CA . ASP B 1 77 ? -14.117 -3.607 -9.492 1 96.5 77 ASP B CA 1
ATOM 2430 C C . ASP B 1 77 ? -13.125 -2.83 -10.359 1 96.5 77 ASP B C 1
ATOM 2432 O O . ASP B 1 77 ? -13.273 -2.771 -11.578 1 96.5 77 ASP B O 1
ATOM 2436 N N . PHE B 1 78 ? -12.141 -2.271 -9.797 1 97.5 78 PHE B N 1
ATOM 2437 C CA . PHE B 1 78 ? -11.18 -1.415 -10.477 1 97.5 78 PHE B CA 1
ATOM 2438 C C . PHE B 1 78 ? -10.383 -2.205 -11.516 1 97.5 78 PHE B C 1
ATOM 2440 O O . PHE B 1 78 ? -10.203 -1.752 -12.641 1 97.5 78 PHE B O 1
ATOM 2447 N N . TYR B 1 79 ? -9.938 -3.426 -11.156 1 97.94 79 TYR B N 1
ATOM 2448 C CA . TYR B 1 79 ? -9.055 -4.207 -12.016 1 97.94 79 TYR B CA 1
ATOM 2449 C C . TYR B 1 79 ? -9.844 -5.266 -12.781 1 97.94 79 TYR B C 1
ATOM 2451 O O . TYR B 1 79 ? -9.297 -5.941 -13.656 1 97.94 79 TYR B O 1
ATOM 2459 N N . LYS B 1 80 ? -11.109 -5.418 -12.461 1 97.81 80 LYS B N 1
ATOM 2460 C CA . LYS B 1 80 ? -11.93 -6.469 -13.047 1 97.81 80 LYS B CA 1
ATOM 2461 C C . LYS B 1 80 ? -11.344 -7.848 -12.766 1 97.81 80 LYS B C 1
ATOM 2463 O O . LYS B 1 80 ? -11.109 -8.633 -13.688 1 97.81 80 LYS B O 1
ATOM 2468 N N . ILE B 1 81 ? -11.125 -8.141 -11.586 1 97.81 81 ILE B N 1
ATOM 2469 C CA . ILE B 1 81 ? -10.688 -9.414 -11.023 1 97.81 81 ILE B CA 1
ATOM 2470 C C . ILE B 1 81 ? -11.68 -9.875 -9.953 1 97.81 81 ILE B C 1
ATOM 2472 O O . ILE B 1 81 ? -11.984 -9.125 -9.023 1 97.81 81 ILE B O 1
ATOM 2476 N N . PRO B 1 82 ? -12.297 -10.969 -10.109 1 97.06 82 PRO B N 1
ATOM 2477 C CA . PRO B 1 82 ? -13.328 -11.359 -9.148 1 97.06 82 PRO B CA 1
ATOM 2478 C C . PRO B 1 82 ? -12.742 -11.805 -7.805 1 97.06 82 PRO B C 1
ATOM 2480 O O . PRO B 1 82 ? -13.156 -12.82 -7.254 1 97.06 82 PRO B O 1
ATOM 2483 N N . VAL B 1 83 ? -11.875 -11.062 -7.246 1 95.56 83 VAL B N 1
ATOM 2484 C CA . VAL B 1 83 ? -11.18 -11.367 -5.996 1 95.56 83 VAL B CA 1
ATOM 2485 C C . VAL B 1 83 ? -12.055 -10.977 -4.809 1 95.56 83 VAL B C 1
ATOM 2487 O O . VAL B 1 83 ? -12.719 -9.938 -4.832 1 95.56 83 VAL B O 1
ATOM 2490 N N . LYS B 1 84 ? -12.133 -11.891 -3.885 1 91 84 LYS B N 1
ATOM 2491 C CA . LYS B 1 84 ? -12.805 -11.641 -2.607 1 91 84 LYS B CA 1
ATOM 2492 C C . LYS B 1 84 ? -11.938 -12.102 -1.438 1 91 84 LYS B C 1
ATOM 2494 O O . LYS B 1 84 ? -11.117 -13.008 -1.584 1 91 84 LYS B O 1
ATOM 2499 N N . MET B 1 85 ? -12.141 -11.391 -0.324 1 86.31 85 MET B N 1
ATOM 2500 C CA . MET B 1 85 ? -11.469 -11.844 0.887 1 86.31 85 MET B CA 1
ATOM 2501 C C . MET B 1 85 ? -12.148 -13.086 1.455 1 86.31 85 MET B C 1
ATOM 2503 O O . MET B 1 85 ? -13.344 -13.055 1.761 1 86.31 85 MET B O 1
ATOM 2507 N N . PRO B 1 86 ? -11.383 -14.141 1.512 1 80.5 86 PRO B N 1
ATOM 2508 C CA . PRO B 1 86 ? -11.992 -15.297 2.17 1 80.5 86 PRO B CA 1
ATOM 2509 C C . PRO B 1 86 ? -12.18 -15.094 3.67 1 80.5 86 PRO B C 1
ATOM 2511 O O . PRO B 1 86 ? -11.555 -14.211 4.262 1 80.5 86 PRO B O 1
ATOM 2514 N N . PRO B 1 87 ? -13.102 -15.883 4.211 1 80.56 87 PRO B N 1
ATOM 2515 C CA . PRO B 1 87 ? -13.219 -15.828 5.672 1 80.56 87 PRO B CA 1
ATOM 2516 C C . PRO B 1 87 ? -11.914 -16.188 6.379 1 80.56 87 PRO B C 1
ATOM 2518 O O . PRO B 1 87 ? -11.203 -17.094 5.949 1 80.56 87 PRO B O 1
ATOM 2521 N N . MET B 1 88 ? -11.594 -15.438 7.426 1 75.31 88 MET B N 1
ATOM 2522 C CA . MET B 1 88 ? -10.336 -15.562 8.156 1 75.31 88 MET B CA 1
ATOM 2523 C C . MET B 1 88 ? -10.109 -17 8.609 1 75.31 88 MET B C 1
ATOM 2525 O O . MET B 1 88 ? -8.992 -17.5 8.539 1 75.31 88 MET B O 1
ATOM 2529 N N . GLU B 1 89 ? -11.102 -17.625 9.102 1 75.56 89 GLU B N 1
ATOM 2530 C CA . GLU B 1 89 ? -11 -18.984 9.594 1 75.56 89 GLU B CA 1
ATOM 2531 C C . GLU B 1 89 ? -10.492 -19.938 8.508 1 75.56 89 GLU B C 1
ATOM 2533 O O . GLU B 1 89 ? -9.703 -20.844 8.789 1 75.56 89 GLU B O 1
ATOM 2538 N N . ARG B 1 90 ? -10.906 -19.719 7.375 1 74.88 90 ARG B N 1
ATOM 2539 C CA . ARG B 1 90 ? -10.508 -20.578 6.262 1 74.88 90 ARG B CA 1
ATOM 2540 C C . ARG B 1 90 ? -9.094 -20.266 5.801 1 74.88 90 ARG B C 1
ATOM 2542 O O . ARG B 1 90 ? -8.32 -21.172 5.461 1 74.88 90 ARG B O 1
ATOM 2549 N N . LEU B 1 91 ? -8.812 -18.953 5.832 1 69.38 91 LEU B N 1
ATOM 2550 C CA . LEU B 1 91 ? -7.477 -18.531 5.418 1 69.38 91 LEU B CA 1
ATOM 2551 C C . LEU B 1 91 ? -6.414 -19.109 6.352 1 69.38 91 LEU B C 1
ATOM 2553 O O . LEU B 1 91 ? -5.359 -19.562 5.898 1 69.38 91 LEU B O 1
ATOM 2557 N N . MET B 1 92 ? -6.727 -19.203 7.602 1 68.81 92 MET B N 1
ATOM 2558 C CA . MET B 1 92 ? -5.758 -19.625 8.609 1 68.81 92 MET B CA 1
ATOM 2559 C C . MET B 1 92 ? -5.617 -21.141 8.617 1 68.81 92 MET B C 1
ATOM 2561 O O . MET B 1 92 ? -4.59 -21.672 9.047 1 68.81 92 MET B O 1
ATOM 2565 N N . ARG B 1 93 ? -6.598 -21.766 8.172 1 66.75 93 ARG B N 1
ATOM 2566 C CA . ARG B 1 93 ? -6.602 -23.234 8.219 1 66.75 93 ARG B CA 1
ATOM 2567 C C . ARG B 1 93 ? -5.969 -23.812 6.961 1 66.75 93 ARG B C 1
ATOM 2569 O O . ARG B 1 93 ? -5.562 -24.984 6.949 1 66.75 93 ARG B O 1
ATOM 2576 N N . ARG B 1 94 ? -5.879 -23 6.133 1 62.72 94 ARG B N 1
ATOM 2577 C CA . ARG B 1 94 ? -5.441 -23.547 4.855 1 62.72 94 ARG B CA 1
ATOM 2578 C C . ARG B 1 94 ? -3.924 -23.703 4.816 1 62.72 94 ARG B C 1
ATOM 2580 O O . ARG B 1 94 ? -3.191 -22.734 5.016 1 62.72 94 ARG B O 1
ATOM 2587 N N . GLU B 1 95 ? -3.611 -24.953 4.855 1 71.38 95 GLU B N 1
ATOM 2588 C CA . GLU B 1 95 ? -2.225 -25.281 4.543 1 71.38 95 GLU B CA 1
ATOM 2589 C C . GLU B 1 95 ? -1.962 -25.188 3.041 1 71.38 95 GLU B C 1
ATOM 2591 O O . GLU B 1 95 ? -2.545 -25.953 2.258 1 71.38 95 GLU B O 1
ATOM 2596 N N . ASN B 1 96 ? -1.292 -24.172 2.693 1 83.06 96 ASN B N 1
ATOM 2597 C CA . ASN B 1 96 ? -1.149 -23.969 1.254 1 83.06 96 ASN B CA 1
ATOM 2598 C C . ASN B 1 96 ? 0.171 -24.547 0.739 1 83.06 96 ASN B C 1
ATOM 2600 O O . ASN B 1 96 ? 0.665 -24.125 -0.309 1 83.06 96 ASN B O 1
ATOM 2604 N N . VAL B 1 97 ? 0.696 -25.453 1.438 1 90.75 97 VAL B N 1
ATOM 2605 C CA . VAL B 1 97 ? 1.996 -26 1.053 1 90.75 97 VAL B CA 1
ATOM 2606 C C . VAL B 1 97 ? 1.841 -26.891 -0.176 1 90.75 97 VAL B C 1
ATOM 2608 O O . VAL B 1 97 ? 2.656 -26.828 -1.1 1 90.75 97 VAL B O 1
ATOM 2611 N N . ASN B 1 98 ? 0.798 -27.672 -0.252 1 93.75 98 ASN B N 1
ATOM 2612 C CA . ASN B 1 98 ? 0.597 -28.578 -1.373 1 93.75 98 ASN B CA 1
ATOM 2613 C C . ASN B 1 98 ? 0.338 -27.828 -2.672 1 93.75 98 ASN B C 1
ATOM 2615 O O . ASN B 1 98 ? 0.84 -28.219 -3.73 1 93.75 98 ASN B O 1
ATOM 2619 N N . SER B 1 99 ? -0.461 -26.797 -2.584 1 95.94 99 SER B N 1
ATOM 2620 C CA . SER B 1 99 ? -0.699 -25.984 -3.777 1 95.94 99 SER B CA 1
ATOM 2621 C C . SER B 1 99 ? 0.588 -25.344 -4.273 1 95.94 99 SER B C 1
ATOM 2623 O O . SER B 1 99 ? 0.861 -25.328 -5.473 1 95.94 99 SER B O 1
ATOM 2625 N N . ASN B 1 100 ? 1.412 -24.875 -3.314 1 96.94 100 ASN B N 1
ATOM 2626 C CA . ASN B 1 100 ? 2.674 -24.25 -3.699 1 96.94 100 ASN B CA 1
ATOM 2627 C C . ASN B 1 100 ? 3.65 -25.266 -4.277 1 96.94 100 ASN B C 1
ATOM 2629 O O . ASN B 1 100 ? 4.422 -24.953 -5.184 1 96.94 100 ASN B O 1
ATOM 2633 N N . ARG B 1 101 ? 3.627 -26.453 -3.742 1 97.88 101 ARG B N 1
ATOM 2634 C CA . ARG B 1 101 ? 4.488 -27.5 -4.277 1 97.88 101 ARG B CA 1
ATOM 2635 C C . ARG B 1 101 ? 4.012 -27.953 -5.66 1 97.88 101 ARG B C 1
ATOM 2637 O O . ARG B 1 101 ? 4.828 -28.266 -6.531 1 97.88 101 ARG B O 1
ATOM 2644 N N . LEU B 1 102 ? 2.705 -28.016 -5.848 1 98.31 102 LEU B N 1
ATOM 2645 C CA . LEU B 1 102 ? 2.209 -28.312 -7.188 1 98.31 102 LEU B CA 1
ATOM 2646 C C . LEU B 1 102 ? 2.656 -27.234 -8.18 1 98.31 102 LEU B C 1
ATOM 2648 O O . LEU B 1 102 ? 3.125 -27.562 -9.273 1 98.31 102 LEU B O 1
ATOM 2652 N N . LEU B 1 103 ? 2.527 -25.969 -7.824 1 98.69 103 LEU B N 1
ATOM 2653 C CA . LEU B 1 103 ? 3.006 -24.875 -8.672 1 98.69 103 LEU B CA 1
ATOM 2654 C C . LEU B 1 103 ? 4.496 -25.031 -8.961 1 98.69 103 LEU B C 1
ATOM 2656 O O . LEU B 1 103 ? 4.941 -24.781 -10.086 1 98.69 103 LEU B O 1
ATOM 2660 N N . THR B 1 104 ? 5.238 -25.406 -7.953 1 98.69 104 THR B N 1
ATOM 2661 C CA . THR B 1 104 ? 6.676 -25.609 -8.109 1 98.69 104 THR B CA 1
ATOM 2662 C C . THR B 1 104 ? 6.957 -26.75 -9.078 1 98.69 104 THR B C 1
ATOM 2664 O O . THR B 1 104 ? 7.812 -26.641 -9.961 1 98.69 104 THR B O 1
ATOM 2667 N N . ALA B 1 105 ? 6.258 -27.859 -8.922 1 98.56 105 ALA B N 1
ATOM 2668 C CA . ALA B 1 105 ? 6.406 -28.984 -9.852 1 98.56 105 ALA B CA 1
ATOM 2669 C C . ALA B 1 105 ? 6.121 -28.547 -11.281 1 98.56 105 ALA B C 1
ATOM 2671 O O . ALA B 1 105 ? 6.859 -28.906 -12.203 1 98.56 105 ALA B O 1
ATOM 2672 N N . VAL B 1 106 ? 5.078 -27.766 -11.453 1 98.62 106 VAL B N 1
ATOM 2673 C CA . VAL B 1 106 ? 4.699 -27.266 -12.773 1 98.62 106 VAL B CA 1
ATOM 2674 C C . VAL B 1 106 ? 5.785 -26.344 -13.305 1 98.62 106 VAL B C 1
ATOM 2676 O O . VAL B 1 106 ? 6.125 -26.391 -14.492 1 98.62 106 VAL B O 1
ATOM 2679 N N . THR B 1 107 ? 6.348 -25.531 -12.461 1 98.38 107 THR B N 1
ATOM 2680 C CA . THR B 1 107 ? 7.445 -24.641 -12.844 1 98.38 107 THR B CA 1
ATOM 2681 C C . THR B 1 107 ? 8.617 -25.453 -13.391 1 98.38 107 THR B C 1
ATOM 2683 O O . THR B 1 107 ? 9.242 -25.062 -14.383 1 98.38 107 THR B O 1
ATOM 2686 N N . LEU B 1 108 ? 8.922 -26.625 -12.805 1 97.94 108 LEU B N 1
ATOM 2687 C CA . LEU B 1 108 ? 10.07 -27.453 -13.156 1 97.94 108 LEU B CA 1
ATOM 2688 C C . LEU B 1 108 ? 9.789 -28.266 -14.414 1 97.94 108 LEU B C 1
ATOM 2690 O O . LEU B 1 108 ? 10.672 -28.438 -15.266 1 97.94 108 LEU B O 1
ATOM 2694 N N . ASP B 1 109 ? 8.578 -28.719 -14.594 1 97.5 109 ASP B N 1
ATOM 2695 C CA . ASP B 1 109 ? 8.344 -29.797 -15.562 1 97.5 109 ASP B CA 1
ATOM 2696 C C . ASP B 1 109 ? 7.559 -29.266 -16.766 1 97.5 109 ASP B C 1
ATOM 2698 O O . ASP B 1 109 ? 7.727 -29.766 -17.891 1 97.5 109 ASP B O 1
ATOM 2702 N N . CYS B 1 110 ? 6.672 -28.375 -16.625 1 97.44 110 CYS B N 1
ATOM 2703 C CA . CYS B 1 110 ? 5.832 -27.844 -17.688 1 97.44 110 CYS B CA 1
ATOM 2704 C C . CYS B 1 110 ? 5.473 -26.391 -17.422 1 97.44 110 CYS B C 1
ATOM 2706 O O . CYS B 1 110 ? 4.297 -26.047 -17.297 1 97.44 110 CYS B O 1
ATOM 2708 N N . PRO B 1 111 ? 6.473 -25.469 -17.469 1 97.81 111 PRO B N 1
ATOM 2709 C CA . PRO B 1 111 ? 6.312 -24.078 -17.062 1 97.81 111 PRO B CA 1
ATOM 2710 C C . PRO B 1 111 ? 5.277 -23.328 -17.906 1 97.81 111 PRO B C 1
ATOM 2712 O O . PRO B 1 111 ? 4.75 -22.297 -17.484 1 97.81 111 PRO B O 1
ATOM 2715 N N . GLU B 1 112 ? 4.887 -23.844 -19.062 1 97.31 112 GLU B N 1
ATOM 2716 C CA . GLU B 1 112 ? 3.904 -23.188 -19.922 1 97.31 112 GLU B CA 1
ATOM 2717 C C . GLU B 1 112 ? 2.523 -23.172 -19.281 1 97.31 112 GLU B C 1
ATOM 2719 O O . GLU B 1 112 ? 1.651 -22.391 -19.672 1 97.31 112 GLU B O 1
ATOM 2724 N N . HIS B 1 113 ? 2.293 -23.969 -18.188 1 98.06 113 HIS B N 1
ATOM 2725 C CA . HIS B 1 113 ? 0.99 -24.094 -17.547 1 98.06 113 HIS B CA 1
ATOM 2726 C C . HIS B 1 113 ? 0.948 -23.312 -16.234 1 98.06 113 HIS B C 1
ATOM 2728 O O . HIS B 1 113 ? -0.096 -23.25 -15.586 1 98.06 113 HIS B O 1
ATOM 2734 N N . LEU B 1 114 ? 2.049 -22.703 -15.844 1 98.62 114 LEU B N 1
ATOM 2735 C CA . LEU B 1 114 ? 2.15 -22.078 -14.531 1 98.62 114 LEU B CA 1
ATOM 2736 C C . LEU B 1 114 ? 1.147 -20.938 -14.406 1 98.62 114 LEU B C 1
ATOM 2738 O O . LEU B 1 114 ? 0.447 -20.828 -13.391 1 98.62 114 LEU B O 1
ATOM 2742 N N . GLU B 1 115 ? 1.084 -20.094 -15.422 1 98.38 115 GLU B N 1
ATOM 2743 C CA . GLU B 1 115 ? 0.177 -18.953 -15.375 1 98.38 115 GLU B CA 1
ATOM 2744 C C . GLU B 1 115 ? -1.267 -19.406 -15.172 1 98.38 115 GLU B C 1
ATOM 2746 O O . GLU B 1 115 ? -1.936 -18.953 -14.234 1 98.38 115 GLU B O 1
ATOM 2751 N N . ASN B 1 116 ? -1.73 -20.328 -15.961 1 98.12 116 ASN B N 1
ATOM 2752 C CA . ASN B 1 116 ? -3.115 -20.781 -15.891 1 98.12 116 ASN B CA 1
ATOM 2753 C C . ASN B 1 116 ? -3.402 -21.5 -14.578 1 98.12 116 ASN B C 1
ATOM 2755 O O . ASN B 1 116 ? -4.48 -21.344 -14 1 98.12 116 ASN B O 1
ATOM 2759 N N . LEU B 1 117 ? -2.49 -22.344 -14.172 1 98.5 117 LEU B N 1
ATOM 2760 C CA . LEU B 1 117 ? -2.711 -23.047 -12.922 1 98.5 117 LEU B CA 1
ATOM 2761 C C . LEU B 1 117 ? -2.779 -22.078 -11.742 1 98.5 117 LEU B C 1
ATOM 2763 O O . LEU B 1 117 ? -3.635 -22.219 -10.867 1 98.5 117 LEU B O 1
ATOM 2767 N N . SER B 1 118 ? -1.845 -21.109 -11.68 1 98.5 118 SER B N 1
ATOM 2768 C CA . SER B 1 118 ? -1.882 -20.109 -10.625 1 98.5 118 SER B CA 1
ATOM 2769 C C . SER B 1 118 ? -3.236 -19.406 -10.578 1 98.5 118 SER B C 1
ATOM 2771 O O . SER B 1 118 ? -3.871 -19.344 -9.523 1 98.5 118 SER B O 1
ATOM 2773 N N . ARG B 1 119 ? -3.699 -18.969 -11.711 1 98.19 119 ARG B N 1
ATOM 2774 C CA . ARG B 1 119 ? -4.977 -18.281 -11.797 1 98.19 119 ARG B CA 1
ATOM 2775 C C . ARG B 1 119 ? -6.121 -19.172 -11.32 1 98.19 119 ARG B C 1
ATOM 2777 O O . ARG B 1 119 ? -6.996 -18.719 -10.578 1 98.19 119 ARG B O 1
ATOM 2784 N N . GLU B 1 120 ? -6.102 -20.375 -11.742 1 97.75 120 GLU B N 1
ATOM 2785 C CA . GLU B 1 120 ? -7.184 -21.266 -11.359 1 97.75 120 GLU B CA 1
ATOM 2786 C C . GLU B 1 120 ? -7.195 -21.516 -9.859 1 97.75 120 GLU B C 1
ATOM 2788 O O . GLU B 1 120 ? -8.266 -21.625 -9.25 1 97.75 120 GLU B O 1
ATOM 2793 N N . LEU B 1 121 ? -6.043 -21.656 -9.297 1 96.44 121 LEU B N 1
ATOM 2794 C CA . LEU B 1 121 ? -5.984 -21.859 -7.852 1 96.44 121 LEU B CA 1
ATOM 2795 C C . LEU B 1 121 ? -6.562 -20.656 -7.113 1 96.44 121 LEU B C 1
ATOM 2797 O O . LEU B 1 121 ? -7.328 -20.812 -6.16 1 96.44 121 LEU B O 1
ATOM 2801 N N . TRP B 1 122 ? -6.227 -19.438 -7.551 1 96.25 122 TRP B N 1
ATOM 2802 C CA . TRP B 1 122 ? -6.852 -18.266 -6.965 1 96.25 122 TRP B CA 1
ATOM 2803 C C . TRP B 1 122 ? -8.359 -18.281 -7.191 1 96.25 122 TRP B C 1
ATOM 2805 O O . TRP B 1 122 ? -9.133 -17.984 -6.277 1 96.25 122 TRP B O 1
ATOM 2815 N N . MET B 1 123 ? -8.773 -18.578 -8.398 1 96.12 123 MET B N 1
ATOM 2816 C CA . MET B 1 123 ? -10.203 -18.625 -8.711 1 96.12 123 MET B CA 1
ATOM 2817 C C . MET B 1 123 ? -10.945 -19.531 -7.742 1 96.12 123 MET B C 1
ATOM 2819 O O . MET B 1 123 ? -12.008 -19.172 -7.242 1 96.12 123 MET B O 1
ATOM 2823 N N . ARG B 1 124 ? -10.344 -20.641 -7.52 1 94 124 ARG B N 1
ATOM 2824 C CA . ARG B 1 124 ? -10.961 -21.609 -6.633 1 94 124 ARG B CA 1
ATOM 2825 C C . ARG B 1 124 ? -11.07 -21.062 -5.211 1 94 124 ARG B C 1
ATOM 2827 O O . ARG B 1 124 ? -12.156 -21.062 -4.625 1 94 124 ARG B O 1
ATOM 2834 N N . VAL B 1 125 ? -10.055 -20.516 -4.699 1 91.5 125 VAL B N 1
ATOM 2835 C CA . VAL B 1 125 ? -10.023 -20.172 -3.285 1 91.5 125 VAL B CA 1
ATOM 2836 C C . VAL B 1 125 ? -10.719 -18.828 -3.068 1 91.5 125 VAL B C 1
ATOM 2838 O O . VAL B 1 125 ? -11.477 -18.656 -2.111 1 91.5 125 VAL B O 1
ATOM 2841 N N . MET B 1 126 ? -10.578 -17.891 -3.969 1 92.19 126 MET B N 1
ATOM 2842 C CA . MET B 1 126 ? -10.977 -16.516 -3.684 1 92.19 126 MET B CA 1
ATOM 2843 C C . MET B 1 126 ? -12.273 -16.172 -4.406 1 92.19 126 MET B C 1
ATOM 2845 O O . MET B 1 126 ? -13.031 -15.305 -3.953 1 92.19 126 MET B O 1
ATOM 2849 N N . ALA B 1 127 ? -12.5 -16.734 -5.473 1 93.44 127 ALA B N 1
ATOM 2850 C CA . ALA B 1 127 ? -13.711 -16.406 -6.227 1 93.44 127 ALA B CA 1
ATOM 2851 C C . ALA B 1 127 ? -14.82 -17.406 -5.949 1 93.44 127 ALA B C 1
ATOM 2853 O O . ALA B 1 127 ? -15.984 -17.031 -5.797 1 93.44 127 ALA B O 1
ATOM 2854 N N . ARG B 1 128 ? -14.453 -18.719 -5.797 1 92.94 128 ARG B N 1
ATOM 2855 C CA . ARG B 1 128 ? -15.461 -19.766 -5.734 1 92.94 128 ARG B CA 1
ATOM 2856 C C . ARG B 1 128 ? -15.492 -20.422 -4.355 1 92.94 128 ARG B C 1
ATOM 2858 O O . ARG B 1 128 ? -16.328 -21.281 -4.082 1 92.94 128 ARG B O 1
ATOM 2865 N N . ASP B 1 129 ? -14.641 -20.047 -3.463 1 89.25 129 ASP B N 1
ATOM 2866 C CA . ASP B 1 129 ? -14.562 -20.594 -2.113 1 89.25 129 ASP B CA 1
ATOM 2867 C C . ASP B 1 129 ? -14.398 -22.109 -2.148 1 89.25 129 ASP B C 1
ATOM 2869 O O . ASP B 1 129 ? -15.156 -22.844 -1.505 1 89.25 129 ASP B O 1
ATOM 2873 N N . GLN B 1 130 ? -13.453 -22.531 -2.973 1 91.38 130 GLN B N 1
ATOM 2874 C CA . GLN B 1 130 ? -13.18 -23.953 -3.131 1 91.38 130 GLN B CA 1
ATOM 2875 C C . GLN B 1 130 ? -11.805 -24.312 -2.564 1 91.38 130 GLN B C 1
ATOM 2877 O O . GLN B 1 130 ? -10.93 -23.453 -2.455 1 91.38 130 GLN B O 1
ATOM 2882 N N . ASP B 1 131 ? -11.656 -25.547 -2.305 1 91.56 131 ASP B N 1
ATOM 2883 C CA . ASP B 1 131 ? -10.438 -26.062 -1.691 1 91.56 131 ASP B CA 1
ATOM 2884 C C . ASP B 1 131 ? -9.289 -26.109 -2.697 1 91.56 131 ASP B C 1
ATOM 2886 O O . ASP B 1 131 ? -9.5 -26.391 -3.879 1 91.56 131 ASP B O 1
ATOM 2890 N N . ILE B 1 132 ? -8.062 -25.906 -2.182 1 92.31 132 ILE B N 1
ATOM 2891 C CA . ILE B 1 132 ? -6.875 -26.047 -3.023 1 92.31 132 ILE B CA 1
ATOM 2892 C C . ILE B 1 132 ? -5.816 -26.875 -2.295 1 92.31 132 ILE B C 1
ATOM 2894 O O . ILE B 1 132 ? -4.621 -26.734 -2.57 1 92.31 132 ILE B O 1
ATOM 2898 N N . THR B 1 133 ? -6.109 -27.609 -1.328 1 90.12 133 THR B N 1
ATOM 2899 C CA . THR B 1 133 ? -5.137 -28.344 -0.524 1 90.12 133 THR B CA 1
ATOM 2900 C C . THR B 1 133 ? -5.234 -29.844 -0.783 1 90.12 133 THR B C 1
ATOM 2902 O O . THR B 1 133 ? -4.219 -30.531 -0.831 1 90.12 133 THR B O 1
ATOM 2905 N N . GLU B 1 134 ? -6.418 -30.391 -0.979 1 91.69 134 GLU B N 1
ATOM 2906 C CA . GLU B 1 134 ? -6.648 -31.812 -1.164 1 91.69 134 GLU B CA 1
ATOM 2907 C C . GLU B 1 134 ? -6.215 -32.281 -2.555 1 91.69 134 GLU B C 1
ATOM 2909 O O . GLU B 1 134 ? -6.414 -31.547 -3.537 1 91.69 134 GLU B O 1
ATOM 2914 N N . PRO B 1 135 ? -5.68 -33.469 -2.598 1 92.94 135 PRO B N 1
ATOM 2915 C CA . PRO B 1 135 ? -5.223 -33.969 -3.891 1 92.94 135 PRO B CA 1
ATOM 2916 C C . PRO B 1 135 ? -6.309 -33.938 -4.965 1 92.94 135 PRO B C 1
ATOM 2918 O O . PRO B 1 135 ? -6.031 -33.531 -6.105 1 92.94 135 PRO B O 1
ATOM 2921 N N . ALA B 1 136 ? -7.52 -34.281 -4.621 1 95.25 136 ALA B N 1
ATOM 2922 C CA . ALA B 1 136 ? -8.609 -34.25 -5.594 1 95.25 136 ALA B CA 1
ATOM 2923 C C . ALA B 1 136 ? -8.891 -32.844 -6.059 1 95.25 136 ALA B C 1
ATOM 2925 O O . ALA B 1 136 ? -9.227 -32.594 -7.223 1 95.25 136 ALA B O 1
ATOM 2926 N N . SER B 1 137 ? -8.812 -31.844 -5.176 1 95.5 137 SER B N 1
ATOM 2927 C CA . SER B 1 137 ? -8.992 -30.438 -5.516 1 95.5 137 SER B CA 1
ATOM 2928 C C . SER B 1 137 ? -7.891 -29.953 -6.445 1 95.5 137 SER B C 1
ATOM 2930 O O . SER B 1 137 ? -8.164 -29.234 -7.414 1 95.5 137 SER B O 1
ATOM 2932 N N . LEU B 1 138 ? -6.684 -30.375 -6.164 1 96.62 138 LEU B N 1
ATOM 2933 C CA . LEU B 1 138 ? -5.543 -29.984 -6.984 1 96.62 138 LEU B CA 1
ATOM 2934 C C . LEU B 1 138 ? -5.637 -30.594 -8.375 1 96.62 138 LEU B C 1
ATOM 2936 O O . LEU B 1 138 ? -5.277 -29.953 -9.367 1 96.62 138 LEU B O 1
ATOM 2940 N N . GLU B 1 139 ? -6.109 -31.797 -8.383 1 97.19 139 GLU B N 1
ATOM 2941 C CA . GLU B 1 139 ? -6.312 -32.438 -9.672 1 97.19 139 GLU B CA 1
ATOM 2942 C C . GLU B 1 139 ? -7.336 -31.688 -10.523 1 97.19 139 GLU B C 1
ATOM 2944 O O . GLU B 1 139 ? -7.125 -31.484 -11.719 1 97.19 139 GLU B O 1
ATOM 2949 N N . THR B 1 140 ? -8.414 -31.312 -9.922 1 97.31 140 THR B N 1
ATOM 2950 C CA . THR B 1 140 ? -9.453 -30.547 -10.602 1 97.31 140 THR B CA 1
ATOM 2951 C C . THR B 1 140 ? -8.906 -29.219 -11.109 1 97.31 140 THR B C 1
ATOM 2953 O O . THR B 1 140 ? -9.211 -28.797 -12.227 1 97.31 140 THR B O 1
ATOM 2956 N N . ALA B 1 141 ? -8.117 -28.547 -10.328 1 97.5 141 ALA B N 1
ATOM 2957 C CA . ALA B 1 141 ? -7.504 -27.281 -10.711 1 97.5 141 ALA B CA 1
ATOM 2958 C C . ALA B 1 141 ? -6.57 -27.469 -11.906 1 97.5 141 ALA B C 1
ATOM 2960 O O . ALA B 1 141 ? -6.578 -26.656 -12.836 1 97.5 141 ALA B O 1
ATOM 2961 N N . ALA B 1 142 ? -5.758 -28.547 -11.852 1 98 142 ALA B N 1
ATOM 2962 C CA . ALA B 1 142 ? -4.828 -28.828 -12.945 1 98 142 ALA B CA 1
ATOM 2963 C C . ALA B 1 142 ? -5.574 -29.062 -14.258 1 98 142 ALA B C 1
ATOM 2965 O O . ALA B 1 142 ? -5.176 -28.547 -15.305 1 98 142 ALA B O 1
ATOM 2966 N N . THR B 1 143 ? -6.652 -29.766 -14.148 1 96.5 143 THR B N 1
ATOM 2967 C CA . THR B 1 143 ? -7.469 -30.031 -15.32 1 96.5 143 THR B CA 1
ATOM 2968 C C . THR B 1 143 ? -8.055 -28.75 -15.883 1 96.5 143 THR B C 1
ATOM 2970 O O . THR B 1 143 ? -7.992 -28.5 -17.094 1 96.5 143 THR B O 1
ATOM 2973 N N . ALA B 1 144 ? -8.562 -27.953 -15.039 1 96.19 144 ALA B N 1
ATOM 2974 C CA . ALA B 1 144 ? -9.172 -26.688 -15.445 1 96.19 144 ALA B CA 1
ATOM 2975 C C . ALA B 1 144 ? -8.141 -25.75 -16.062 1 96.19 144 ALA B C 1
ATOM 2977 O O . ALA B 1 144 ? -8.461 -24.953 -16.938 1 96.19 144 ALA B O 1
ATOM 2978 N N . ALA B 1 145 ? -6.906 -25.906 -15.656 1 96.62 145 ALA B N 1
ATOM 2979 C CA . ALA B 1 145 ? -5.82 -25.047 -16.125 1 96.62 145 ALA B CA 1
ATOM 2980 C C . ALA B 1 145 ? -5.312 -25.5 -17.484 1 96.62 145 ALA B C 1
ATOM 2982 O O . ALA B 1 145 ? -4.445 -24.859 -18.078 1 96.62 145 ALA B O 1
ATOM 2983 N N . GLY B 1 146 ? -5.809 -26.641 -17.953 1 96.62 146 GLY B N 1
ATOM 2984 C CA . GLY B 1 146 ? -5.434 -27.125 -19.266 1 96.62 146 GLY B CA 1
ATOM 2985 C C . GLY B 1 146 ? -4.27 -28.094 -19.234 1 96.62 146 GLY B C 1
ATOM 2986 O O . GLY B 1 146 ? -3.693 -28.406 -20.281 1 96.62 146 GLY B O 1
ATOM 2987 N N . ILE B 1 147 ? -3.879 -28.578 -18.094 1 97.5 147 ILE B N 1
ATOM 2988 C CA . ILE B 1 147 ? -2.834 -29.594 -18 1 97.5 147 ILE B CA 1
ATOM 2989 C C . ILE B 1 147 ? -3.379 -30.938 -18.453 1 97.5 147 ILE B C 1
ATOM 2991 O O . ILE B 1 147 ? -4.438 -31.375 -18 1 97.5 147 ILE B O 1
ATOM 2995 N N . PRO B 1 148 ? -2.688 -31.531 -19.328 1 96 148 PRO B N 1
ATOM 2996 C CA . PRO B 1 148 ? -3.174 -32.812 -19.859 1 96 148 PRO B CA 1
ATOM 2997 C C . PRO B 1 148 ? -3.398 -33.844 -18.766 1 96 148 PRO B C 1
ATOM 2999 O O . PRO B 1 148 ? -2.615 -33.938 -17.812 1 96 148 PRO B O 1
ATOM 3002 N N . SER B 1 149 ? -4.395 -34.562 -18.984 1 92.94 149 SER B N 1
ATOM 3003 C CA . SER B 1 149 ? -4.828 -35.531 -17.969 1 92.94 149 SER B CA 1
ATOM 3004 C C . SER B 1 149 ? -3.746 -36.562 -17.688 1 92.94 149 SER B C 1
ATOM 3006 O O . SER B 1 149 ? -3.643 -37.094 -16.578 1 92.94 149 SER B O 1
ATOM 3008 N N . ASP B 1 150 ? -2.975 -36.906 -18.641 1 93.38 150 ASP B N 1
ATOM 3009 C CA . ASP B 1 150 ? -1.953 -37.906 -18.469 1 93.38 150 ASP B CA 1
ATOM 3010 C C . ASP B 1 150 ? -0.748 -37.375 -17.703 1 93.38 150 ASP B C 1
ATOM 3012 O O . ASP B 1 150 ? 0.053 -38.156 -17.172 1 93.38 150 ASP B O 1
ATOM 3016 N N . THR B 1 151 ? -0.621 -36.094 -17.672 1 94.62 151 THR B N 1
ATOM 3017 C CA . THR B 1 151 ? 0.494 -35.438 -16.984 1 94.62 151 THR B CA 1
ATOM 3018 C C . THR B 1 151 ? 0.132 -35.125 -15.531 1 94.62 151 THR B C 1
ATOM 3020 O O . THR B 1 151 ? 1.005 -35.094 -14.664 1 94.62 151 THR B O 1
ATOM 3023 N N . THR B 1 152 ? -1.114 -34.969 -15.242 1 95.5 152 THR B N 1
ATOM 3024 C CA . THR B 1 152 ? -1.603 -34.438 -13.969 1 95.5 152 THR B CA 1
ATOM 3025 C C . THR B 1 152 ? -1.227 -35.406 -12.828 1 95.5 152 THR B C 1
ATOM 3027 O O . THR B 1 152 ? -0.7 -34.969 -11.805 1 95.5 152 THR B O 1
ATOM 3030 N N . PRO B 1 153 ? -1.443 -36.75 -12.961 1 94.62 153 PRO B N 1
ATOM 3031 C CA . PRO B 1 153 ? -1.085 -37.625 -11.859 1 94.62 153 PRO B CA 1
ATOM 3032 C C . PRO B 1 153 ? 0.402 -37.594 -11.523 1 94.62 153 PRO B C 1
ATOM 3034 O O . PRO B 1 153 ? 0.772 -37.656 -10.344 1 94.62 153 PRO B O 1
ATOM 3037 N N . GLN B 1 154 ? 1.176 -37.438 -12.523 1 95.44 154 GLN B N 1
ATOM 3038 C CA . GLN B 1 154 ? 2.611 -37.344 -12.289 1 95.44 154 GLN B CA 1
ATOM 3039 C C . GLN B 1 154 ? 2.957 -36.094 -11.516 1 95.44 154 GLN B C 1
ATOM 3041 O O . GLN B 1 154 ? 3.768 -36.125 -10.586 1 95.44 154 GLN B O 1
ATOM 3046 N N . LEU B 1 155 ? 2.395 -35 -11.906 1 97.19 155 LEU B N 1
ATOM 3047 C CA . LEU B 1 155 ? 2.637 -33.75 -11.219 1 97.19 155 LEU B CA 1
ATOM 3048 C C . LEU B 1 155 ? 2.197 -33.844 -9.758 1 97.19 155 LEU B C 1
ATOM 3050 O O . LEU B 1 155 ? 2.891 -33.344 -8.867 1 97.19 155 LEU B O 1
ATOM 3054 N N . LEU B 1 156 ? 1.105 -34.438 -9.508 1 96.69 156 LEU B N 1
ATOM 3055 C CA . LEU B 1 156 ? 0.59 -34.562 -8.148 1 96.69 156 LEU B CA 1
ATOM 3056 C C . LEU B 1 156 ? 1.512 -35.438 -7.297 1 96.69 156 LEU B C 1
ATOM 3058 O O . LEU B 1 156 ? 1.678 -35.188 -6.102 1 96.69 156 LEU B O 1
ATOM 3062 N N . SER B 1 157 ? 2.049 -36.438 -7.898 1 96.19 157 SER B N 1
ATOM 3063 C CA . SER B 1 157 ? 2.994 -37.25 -7.168 1 96.19 157 SER B CA 1
ATOM 3064 C C . SER B 1 157 ? 4.27 -36.5 -6.832 1 96.19 157 SER B C 1
ATOM 3066 O O . SER B 1 157 ? 4.895 -36.719 -5.797 1 96.19 157 SER B O 1
ATOM 3068 N N . ARG B 1 158 ? 4.648 -35.531 -7.695 1 96.75 158 ARG B N 1
ATOM 3069 C CA . ARG B 1 158 ? 5.879 -34.75 -7.551 1 96.75 158 ARG B CA 1
ATOM 3070 C C . ARG B 1 158 ? 5.805 -33.844 -6.336 1 96.75 158 ARG B C 1
ATOM 3072 O O . ARG B 1 158 ? 6.836 -33.406 -5.816 1 96.75 158 ARG B O 1
ATOM 3079 N N . ILE B 1 159 ? 4.645 -33.562 -5.848 1 95.75 159 ILE B N 1
ATOM 3080 C CA . ILE B 1 159 ? 4.426 -32.688 -4.723 1 95.75 159 ILE B CA 1
ATOM 3081 C C . ILE B 1 159 ? 5.227 -33.156 -3.516 1 95.75 159 ILE B C 1
ATOM 3083 O O . ILE B 1 159 ? 5.684 -32.344 -2.703 1 95.75 159 ILE B O 1
ATOM 3087 N N . ARG B 1 160 ? 5.512 -34.406 -3.412 1 95.5 160 ARG B N 1
ATOM 3088 C CA . ARG B 1 160 ? 6.172 -35 -2.248 1 95.5 160 ARG B CA 1
ATOM 3089 C C . ARG B 1 160 ? 7.656 -35.219 -2.514 1 95.5 160 ARG B C 1
ATOM 3091 O O . ARG B 1 160 ? 8.398 -35.625 -1.621 1 95.5 160 ARG B O 1
ATOM 3098 N N . ASP B 1 161 ? 8.086 -34.906 -3.699 1 97.88 161 ASP B N 1
ATOM 3099 C CA . ASP B 1 161 ? 9.477 -35.156 -4.074 1 97.88 161 ASP B CA 1
ATOM 3100 C C . ASP B 1 161 ? 10.422 -34.156 -3.412 1 97.88 161 ASP B C 1
ATOM 3102 O O . ASP B 1 161 ? 10.078 -33 -3.27 1 97.88 161 ASP B O 1
ATOM 3106 N N . ASP B 1 162 ? 11.641 -34.594 -3.107 1 98.12 162 ASP B N 1
ATOM 3107 C CA . ASP B 1 162 ? 12.641 -33.781 -2.43 1 98.12 162 ASP B CA 1
ATOM 3108 C C . ASP B 1 162 ? 13.07 -32.594 -3.305 1 98.12 162 ASP B C 1
ATOM 3110 O O . ASP B 1 162 ? 13.344 -31.5 -2.799 1 98.12 162 ASP B O 1
ATOM 3114 N N . ASP B 1 163 ? 13.172 -32.812 -4.543 1 98.44 163 ASP B N 1
ATOM 3115 C CA . ASP B 1 163 ? 13.633 -31.734 -5.414 1 98.44 163 ASP B CA 1
ATOM 3116 C C . ASP B 1 163 ? 12.602 -30.625 -5.5 1 98.44 163 ASP B C 1
ATOM 3118 O O . ASP B 1 163 ? 12.953 -29.438 -5.578 1 98.44 163 ASP B O 1
ATOM 3122 N N . VAL B 1 164 ? 11.273 -30.969 -5.492 1 98.56 164 VAL B N 1
ATOM 3123 C CA . VAL B 1 164 ? 10.203 -29.969 -5.492 1 98.56 164 VAL B CA 1
ATOM 3124 C C . VAL B 1 164 ? 10.219 -29.188 -4.184 1 98.56 164 VAL B C 1
ATOM 3126 O O . VAL B 1 164 ? 10.148 -27.953 -4.188 1 98.56 164 VAL B O 1
ATOM 3129 N N . LYS B 1 165 ? 10.32 -29.906 -3.066 1 98.12 165 LYS B N 1
ATOM 3130 C CA . LYS B 1 165 ? 10.414 -29.266 -1.762 1 98.12 165 LYS B CA 1
ATOM 3131 C C . LYS B 1 165 ? 11.609 -28.312 -1.703 1 98.12 165 LYS B C 1
ATOM 3133 O O . LYS B 1 165 ? 11.484 -27.188 -1.225 1 98.12 165 LYS B O 1
ATOM 3138 N N . ALA B 1 166 ? 12.742 -28.797 -2.195 1 98.56 166 ALA B N 1
ATOM 3139 C CA . ALA B 1 166 ? 13.961 -28 -2.191 1 98.56 166 ALA B CA 1
ATOM 3140 C C . ALA B 1 166 ? 13.812 -26.766 -3.076 1 98.56 166 ALA B C 1
ATOM 3142 O O . ALA B 1 166 ? 14.266 -25.672 -2.719 1 98.56 166 ALA B O 1
ATOM 3143 N N . ALA B 1 167 ? 13.188 -26.922 -4.23 1 98.69 167 ALA B N 1
ATOM 3144 C CA . ALA B 1 167 ? 12.992 -25.812 -5.16 1 98.69 167 ALA B CA 1
ATOM 3145 C C . ALA B 1 167 ? 12.086 -24.734 -4.559 1 98.69 167 ALA B C 1
ATOM 3147 O O . ALA B 1 167 ? 12.336 -23.547 -4.723 1 98.69 167 ALA B O 1
ATOM 3148 N N . LEU B 1 168 ? 11.023 -25.141 -3.92 1 98.62 168 LEU B N 1
ATOM 3149 C CA . LEU B 1 168 ? 10.148 -24.203 -3.244 1 98.62 168 LEU B CA 1
ATOM 3150 C C . LEU B 1 168 ? 10.898 -23.438 -2.152 1 98.62 168 LEU B C 1
ATOM 3152 O O . LEU B 1 168 ? 10.758 -22.219 -2.031 1 98.62 168 LEU B O 1
ATOM 3156 N N . LYS B 1 169 ? 11.633 -24.172 -1.381 1 98.44 169 LYS B N 1
ATOM 3157 C CA . LYS B 1 169 ? 12.445 -23.547 -0.336 1 98.44 169 LYS B CA 1
ATOM 3158 C C . LYS B 1 169 ? 13.445 -22.562 -0.929 1 98.44 169 LYS B C 1
ATOM 3160 O O . LYS B 1 169 ? 13.633 -21.469 -0.393 1 98.44 169 LYS B O 1
ATOM 3165 N N . ASP B 1 170 ? 14.07 -22.953 -2.008 1 98.75 170 ASP B N 1
ATOM 3166 C CA . ASP B 1 170 ? 15.047 -22.109 -2.67 1 98.75 170 ASP B CA 1
ATOM 3167 C C . ASP B 1 170 ? 14.406 -20.812 -3.156 1 98.75 170 ASP B C 1
ATOM 3169 O O . ASP B 1 170 ? 14.969 -19.719 -2.986 1 98.75 170 ASP B O 1
ATOM 3173 N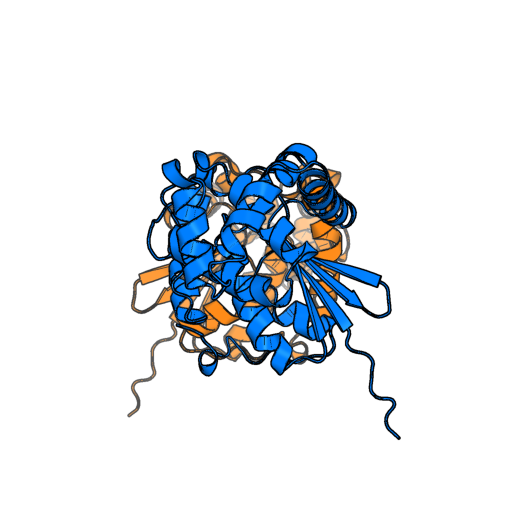 N . THR B 1 171 ? 13.273 -20.906 -3.791 1 98.81 171 THR B N 1
ATOM 3174 C CA . THR B 1 171 ? 12.562 -19.719 -4.258 1 98.81 171 THR B CA 1
ATOM 3175 C C . THR B 1 171 ? 12.195 -18.812 -3.09 1 98.81 171 THR B C 1
ATOM 3177 O O . THR B 1 171 ? 12.336 -17.594 -3.176 1 98.81 171 THR B O 1
ATOM 3180 N N . THR B 1 172 ? 11.719 -19.422 -2.008 1 98.75 172 THR B N 1
ATOM 3181 C CA . THR B 1 172 ? 11.367 -18.656 -0.812 1 98.75 172 THR B CA 1
ATOM 3182 C C . THR B 1 172 ? 12.586 -17.953 -0.234 1 98.75 172 THR B C 1
ATOM 3184 O O . THR B 1 172 ? 12.516 -16.766 0.112 1 98.75 172 THR B O 1
ATOM 3187 N N . ASN B 1 173 ? 13.703 -18.656 -0.214 1 98.75 173 ASN B N 1
ATOM 3188 C CA . ASN B 1 173 ? 14.953 -18.078 0.286 1 98.75 173 ASN B CA 1
ATOM 3189 C C . ASN B 1 173 ? 15.438 -16.938 -0.604 1 98.75 173 ASN B C 1
ATOM 3191 O O . ASN B 1 173 ? 16.016 -15.977 -0.116 1 98.75 173 ASN B O 1
ATOM 3195 N N . GLN B 1 174 ? 15.258 -17.078 -1.875 1 98.81 174 GLN B N 1
ATOM 3196 C CA . GLN B 1 174 ? 15.641 -16 -2.783 1 98.81 174 GLN B CA 1
ATOM 3197 C C . GLN B 1 174 ? 14.82 -14.742 -2.512 1 98.81 174 GLN B C 1
ATOM 3199 O O . GLN B 1 174 ? 15.359 -13.633 -2.494 1 98.81 174 GLN B O 1
ATOM 3204 N N . ALA B 1 175 ? 13.523 -14.906 -2.33 1 98.81 175 ALA B N 1
ATOM 3205 C CA . ALA B 1 175 ? 12.68 -13.766 -1.974 1 98.81 175 ALA B CA 1
ATOM 3206 C C . ALA B 1 175 ? 13.164 -13.109 -0.685 1 98.81 175 ALA B C 1
ATOM 3208 O O . ALA B 1 175 ? 13.25 -11.883 -0.6 1 98.81 175 ALA B O 1
ATOM 3209 N N . LEU B 1 176 ? 13.461 -13.945 0.312 1 98.69 176 LEU B N 1
ATOM 3210 C CA . LEU B 1 176 ? 13.961 -13.453 1.59 1 98.69 176 LEU B CA 1
ATOM 3211 C C . LEU B 1 176 ? 15.273 -12.688 1.403 1 98.69 176 LEU B C 1
ATOM 3213 O O . LEU B 1 176 ? 15.5 -11.664 2.049 1 98.69 176 LEU B O 1
ATOM 3217 N N . ALA B 1 177 ? 16.109 -13.211 0.518 1 98.5 177 ALA B N 1
ATOM 3218 C CA . ALA B 1 177 ? 17.391 -12.57 0.249 1 98.5 177 ALA B CA 1
ATOM 3219 C C . ALA B 1 177 ? 17.188 -11.18 -0.355 1 98.5 177 ALA B C 1
ATOM 3221 O O . ALA B 1 177 ? 18 -10.281 -0.139 1 98.5 177 ALA B O 1
ATOM 3222 N N . TYR B 1 178 ? 16.125 -10.961 -1.096 1 98.38 178 TYR B N 1
ATOM 3223 C CA . TYR B 1 178 ? 15.797 -9.648 -1.645 1 98.38 178 TYR B CA 1
ATOM 3224 C C . TYR B 1 178 ? 15.211 -8.742 -0.571 1 98.38 178 TYR B C 1
ATOM 3226 O O . TYR B 1 178 ? 15.094 -7.531 -0.771 1 98.38 178 TYR B O 1
ATOM 3234 N N . GLY B 1 179 ? 14.766 -9.344 0.579 1 98.06 179 GLY B N 1
ATOM 3235 C CA . GLY B 1 179 ? 14.195 -8.562 1.669 1 98.06 179 GLY B CA 1
ATOM 3236 C C . GLY B 1 179 ? 12.703 -8.766 1.822 1 98.06 179 GLY B C 1
ATOM 3237 O O . GLY B 1 179 ? 12.031 -7.977 2.492 1 98.06 179 GLY B O 1
ATOM 3238 N N . ALA B 1 180 ? 12.125 -9.766 1.243 1 98.5 180 ALA B N 1
ATOM 3239 C CA . ALA B 1 180 ? 10.688 -9.992 1.266 1 98.5 180 ALA B CA 1
ATOM 3240 C C . ALA B 1 180 ? 10.188 -10.234 2.688 1 98.5 180 ALA B C 1
ATOM 3242 O O . ALA B 1 180 ? 10.852 -10.914 3.479 1 98.5 180 ALA B O 1
ATOM 3243 N N . PHE B 1 181 ? 9.039 -9.719 3.006 1 98.06 181 PHE B N 1
ATOM 3244 C CA . PHE B 1 181 ? 8.398 -9.938 4.301 1 98.06 181 PHE B CA 1
ATOM 3245 C C . PHE B 1 181 ? 6.926 -10.273 4.129 1 98.06 181 PHE B C 1
ATOM 3247 O O . PHE B 1 181 ? 6.203 -10.445 5.113 1 98.06 181 PHE B O 1
ATOM 3254 N N . GLY B 1 182 ? 6.484 -10.328 2.941 1 96.62 182 GLY B N 1
ATOM 3255 C CA . GLY B 1 182 ? 5.105 -10.633 2.59 1 96.62 182 GLY B CA 1
ATOM 3256 C C . GLY B 1 182 ? 4.898 -10.82 1.099 1 96.62 182 GLY B C 1
ATOM 3257 O O . GLY B 1 182 ? 5.859 -10.844 0.331 1 96.62 182 GLY B O 1
ATOM 3258 N N . ALA B 1 183 ? 3.646 -10.984 0.686 1 96.81 183 ALA B N 1
ATOM 3259 C CA . ALA B 1 183 ? 3.277 -11.188 -0.712 1 96.81 183 ALA B CA 1
ATOM 3260 C C . ALA B 1 183 ? 2.205 -10.195 -1.148 1 96.81 183 ALA B C 1
ATOM 3262 O O . ALA B 1 183 ? 1.358 -9.789 -0.346 1 96.81 183 ALA B O 1
ATOM 3263 N N . PRO B 1 184 ? 2.225 -9.766 -2.35 1 98.38 184 PRO B N 1
ATOM 3264 C CA . PRO B 1 184 ? 3.232 -10.078 -3.367 1 98.38 184 PRO B CA 1
ATOM 3265 C C . PRO B 1 184 ? 4.527 -9.289 -3.17 1 98.38 184 PRO B C 1
ATOM 3267 O O . PRO B 1 184 ? 4.512 -8.203 -2.584 1 98.38 184 PRO B O 1
ATOM 3270 N N . THR B 1 185 ? 5.594 -9.852 -3.539 1 98.88 185 THR B N 1
ATOM 3271 C CA . THR B 1 185 ? 6.879 -9.172 -3.678 1 98.88 185 THR B CA 1
ATOM 3272 C C . THR B 1 185 ? 7.324 -9.156 -5.137 1 98.88 185 THR B C 1
ATOM 3274 O O . THR B 1 185 ? 7.449 -10.203 -5.77 1 98.88 185 THR B O 1
ATOM 3277 N N . ILE B 1 186 ? 7.52 -7.984 -5.66 1 98.94 186 ILE B N 1
ATOM 3278 C CA . ILE B 1 186 ? 7.938 -7.793 -7.043 1 98.94 186 ILE B CA 1
ATOM 3279 C C . ILE B 1 186 ? 9.391 -7.316 -7.082 1 98.94 186 ILE B C 1
ATOM 3281 O O . ILE B 1 186 ? 9.758 -6.375 -6.375 1 98.94 186 ILE B O 1
ATOM 3285 N N . VAL B 1 187 ? 10.195 -7.984 -7.812 1 98.88 187 VAL B N 1
ATOM 3286 C CA . VAL B 1 187 ? 11.594 -7.594 -7.961 1 98.88 187 VAL B CA 1
ATOM 3287 C C . VAL B 1 187 ? 11.883 -7.262 -9.422 1 98.88 187 VAL B C 1
ATOM 3289 O O . VAL B 1 187 ? 11.812 -8.133 -10.289 1 98.88 187 VAL B O 1
ATOM 3292 N N . ALA B 1 188 ? 12.156 -6.031 -9.695 1 98.62 188 ALA B N 1
ATOM 3293 C CA . ALA B 1 188 ? 12.555 -5.582 -11.023 1 98.62 188 ALA B CA 1
ATOM 3294 C C . ALA B 1 188 ? 14.07 -5.461 -11.133 1 98.62 188 ALA B C 1
ATOM 3296 O O . ALA B 1 188 ? 14.711 -4.863 -10.266 1 98.62 188 ALA B O 1
ATOM 3297 N N . HIS B 1 189 ? 14.609 -6.078 -12.117 1 97.69 189 HIS B N 1
ATOM 3298 C CA . HIS B 1 189 ? 16.047 -5.969 -12.352 1 97.69 189 HIS B CA 1
ATOM 3299 C C . HIS B 1 189 ? 16.359 -4.812 -13.297 1 97.69 189 HIS B C 1
ATOM 3301 O O . HIS B 1 189 ? 16.25 -4.953 -14.516 1 97.69 189 HIS B O 1
ATOM 3307 N N . ILE B 1 190 ? 16.75 -3.703 -12.688 1 94.75 190 ILE B N 1
ATOM 3308 C CA . ILE B 1 190 ? 17.016 -2.465 -13.414 1 94.75 190 ILE B CA 1
ATOM 3309 C C . ILE B 1 190 ? 18.531 -2.27 -13.562 1 94.75 190 ILE B C 1
ATOM 3311 O O . ILE B 1 190 ? 19.234 -2.047 -12.57 1 94.75 190 ILE B O 1
ATOM 3315 N N . GLU B 1 191 ? 18.969 -2.348 -14.812 1 89.88 191 GLU B N 1
ATOM 3316 C CA . GLU B 1 191 ? 20.391 -2.219 -15.102 1 89.88 191 GLU B CA 1
ATOM 3317 C C . GLU B 1 191 ? 21.219 -3.154 -14.234 1 89.88 191 GLU B C 1
ATOM 3319 O O . GLU B 1 191 ? 22.188 -2.729 -13.602 1 89.88 191 GLU B O 1
ATOM 3324 N N . GLY B 1 192 ? 20.656 -4.324 -14 1 88.81 192 GLY B N 1
ATOM 3325 C CA . GLY B 1 192 ? 21.375 -5.379 -13.305 1 88.81 192 GLY B CA 1
ATOM 3326 C C . GLY B 1 192 ? 21.188 -5.336 -11.805 1 88.81 192 GLY B C 1
ATOM 3327 O O . GLY B 1 192 ? 21.688 -6.215 -11.086 1 88.81 192 GLY B O 1
ATOM 3328 N N . THR B 1 193 ? 20.516 -4.406 -11.305 1 95.5 193 THR B N 1
ATOM 3329 C CA . THR B 1 193 ? 20.297 -4.273 -9.867 1 95.5 193 THR B CA 1
ATOM 3330 C C . THR B 1 193 ? 18.859 -4.629 -9.508 1 95.5 193 THR B C 1
ATOM 3332 O O . THR B 1 193 ? 17.906 -4.082 -10.094 1 95.5 193 THR B O 1
ATOM 3335 N N . PRO B 1 194 ? 18.734 -5.559 -8.586 1 97.94 194 PRO B N 1
ATOM 3336 C CA . PRO B 1 194 ? 17.359 -5.883 -8.164 1 97.94 194 PRO B CA 1
ATOM 3337 C C . PRO B 1 194 ? 16.734 -4.785 -7.316 1 97.94 194 PRO B C 1
ATOM 3339 O O . PRO B 1 194 ? 17.375 -4.266 -6.398 1 97.94 194 PRO B O 1
ATOM 3342 N N . VAL B 1 195 ? 15.57 -4.414 -7.699 1 98.06 195 VAL B N 1
ATOM 3343 C CA . VAL B 1 195 ? 14.742 -3.457 -6.969 1 98.06 195 VAL B CA 1
ATOM 3344 C C . VAL B 1 195 ? 13.461 -4.133 -6.504 1 98.06 195 VAL B C 1
ATOM 3346 O O . VAL B 1 195 ? 12.664 -4.605 -7.324 1 98.06 195 VAL B O 1
ATOM 3349 N N . MET B 1 196 ? 13.242 -4.117 -5.195 1 98.44 196 MET B N 1
ATOM 3350 C CA . MET B 1 196 ? 12.086 -4.816 -4.641 1 98.44 196 MET B CA 1
ATOM 3351 C C . MET B 1 196 ? 10.945 -3.844 -4.352 1 98.44 196 MET B C 1
ATOM 3353 O O . MET B 1 196 ? 11.164 -2.781 -3.766 1 98.44 196 MET B O 1
ATOM 3357 N N . ILE B 1 197 ? 9.836 -4.188 -4.828 1 98.25 197 ILE B N 1
ATOM 3358 C CA . ILE B 1 197 ? 8.594 -3.486 -4.52 1 98.25 197 ILE B CA 1
ATOM 3359 C C . ILE B 1 197 ? 7.605 -4.445 -3.857 1 98.25 197 ILE B C 1
ATOM 3361 O O . ILE B 1 197 ? 7.363 -5.543 -4.363 1 98.25 197 ILE B O 1
ATOM 3365 N N . TRP B 1 198 ? 7.102 -4.004 -2.76 1 97.69 198 TRP B N 1
ATOM 3366 C CA . TRP B 1 198 ? 6.152 -4.844 -2.035 1 97.69 198 TRP B CA 1
ATOM 3367 C C . TRP B 1 198 ? 4.719 -4.391 -2.295 1 97.69 198 TRP B C 1
ATOM 3369 O O . TRP B 1 198 ? 4.434 -3.191 -2.32 1 97.69 198 TRP B O 1
ATOM 3379 N N . GLY B 1 199 ? 3.844 -5.41 -2.428 1 96.56 199 GLY B N 1
ATOM 3380 C CA . GLY B 1 199 ? 2.422 -5.129 -2.545 1 96.56 199 GLY B CA 1
ATOM 3381 C C . GLY B 1 199 ? 1.963 -4.961 -3.98 1 96.56 199 GLY B C 1
ATOM 3382 O O . GLY B 1 199 ? 2.762 -5.09 -4.91 1 96.56 199 GLY B O 1
ATOM 3383 N N . SER B 1 200 ? 0.663 -4.766 -4.176 1 97.75 200 SER B N 1
ATOM 3384 C CA . SER B 1 200 ? 0.062 -4.582 -5.492 1 97.75 200 SER B CA 1
ATOM 3385 C C . SER B 1 200 ? -0.511 -3.178 -5.648 1 97.75 200 SER B C 1
ATOM 3387 O O . SER B 1 200 ? -1.579 -2.998 -6.238 1 97.75 200 SER B O 1
ATOM 3389 N N . ASP B 1 201 ? 0.167 -2.188 -5.117 1 96.5 201 ASP B N 1
ATOM 3390 C CA . ASP B 1 201 ? -0.373 -0.833 -5.074 1 96.5 201 ASP B CA 1
ATOM 3391 C C . ASP B 1 201 ? 0.638 0.178 -5.609 1 96.5 201 ASP B C 1
ATOM 3393 O O . ASP B 1 201 ? 0.42 1.389 -5.52 1 96.5 201 ASP B O 1
ATOM 3397 N N . ARG B 1 202 ? 1.776 -0.29 -6.148 1 97.38 202 ARG B N 1
ATOM 3398 C CA . ARG B 1 202 ? 2.826 0.621 -6.598 1 97.38 202 ARG B CA 1
ATOM 3399 C C . ARG B 1 202 ? 3.123 0.428 -8.078 1 97.38 202 ARG B C 1
ATOM 3401 O O . ARG B 1 202 ? 4.273 0.525 -8.508 1 97.38 202 ARG B O 1
ATOM 3408 N N . PHE B 1 203 ? 2.125 0.142 -8.828 1 97.94 203 PHE B N 1
ATOM 3409 C CA . PHE B 1 203 ? 2.342 -0.125 -10.242 1 97.94 203 PHE B CA 1
ATOM 3410 C C . PHE B 1 203 ? 2.787 1.138 -10.977 1 97.94 203 PHE B C 1
ATOM 3412 O O . PHE B 1 203 ? 3.682 1.091 -11.82 1 97.94 203 PHE B O 1
ATOM 3419 N N . PRO B 1 204 ? 2.25 2.381 -10.648 1 97.38 204 PRO B N 1
ATOM 3420 C CA . PRO B 1 204 ? 2.795 3.582 -11.289 1 97.38 204 PRO B CA 1
ATOM 3421 C C . PRO B 1 204 ? 4.281 3.783 -10.992 1 97.38 204 PRO B C 1
ATOM 3423 O O . PRO B 1 204 ? 5.043 4.176 -11.883 1 97.38 204 PRO B O 1
ATOM 3426 N N . LEU B 1 205 ? 4.645 3.5 -9.758 1 97.88 205 LEU B N 1
ATOM 3427 C CA . LEU B 1 205 ? 6.055 3.613 -9.391 1 97.88 205 LEU B CA 1
ATOM 3428 C C . LEU B 1 205 ? 6.895 2.59 -10.148 1 97.88 205 LEU B C 1
ATOM 3430 O O . LEU B 1 205 ? 7.977 2.912 -10.641 1 97.88 205 LEU B O 1
ATOM 3434 N N . LEU B 1 206 ? 6.414 1.345 -10.188 1 98.25 206 LEU B N 1
ATOM 3435 C CA . LEU B 1 206 ? 7.113 0.294 -10.914 1 98.25 206 LEU B CA 1
ATOM 3436 C C . LEU B 1 206 ? 7.305 0.683 -12.375 1 98.25 206 LEU B C 1
ATOM 3438 O O . LEU B 1 206 ? 8.391 0.51 -12.93 1 98.25 206 LEU B O 1
ATOM 3442 N N . ALA B 1 207 ? 6.234 1.197 -12.984 1 97.88 207 ALA B N 1
ATOM 3443 C CA . ALA B 1 207 ? 6.328 1.658 -14.367 1 97.88 207 ALA B CA 1
ATOM 3444 C C . ALA B 1 207 ? 7.422 2.713 -14.523 1 97.88 207 ALA B C 1
ATOM 3446 O O . ALA B 1 207 ? 8.227 2.646 -15.453 1 97.88 207 ALA B O 1
ATOM 3447 N N . HIS B 1 208 ? 7.434 3.619 -13.617 1 97.5 208 HIS B N 1
ATOM 3448 C CA . HIS B 1 208 ? 8.43 4.688 -13.633 1 97.5 208 HIS B CA 1
ATOM 3449 C C . HIS B 1 208 ? 9.844 4.121 -13.547 1 97.5 208 HIS B C 1
ATOM 3451 O O . HIS B 1 208 ? 10.727 4.516 -14.32 1 97.5 208 HIS B O 1
ATOM 3457 N N . LEU B 1 209 ? 10.047 3.195 -12.664 1 97.25 209 LEU B N 1
ATOM 3458 C CA . LEU B 1 209 ? 11.359 2.586 -12.461 1 97.25 209 LEU B CA 1
ATOM 3459 C C . LEU B 1 209 ? 11.797 1.826 -13.711 1 97.25 209 LEU B C 1
ATOM 3461 O O . LEU B 1 209 ? 12.992 1.784 -14.031 1 97.25 209 LEU B O 1
ATOM 3465 N N . LEU B 1 210 ? 10.859 1.297 -14.414 1 97.31 210 LEU B N 1
ATOM 3466 C CA . LEU B 1 210 ? 11.141 0.481 -15.586 1 97.31 210 LEU B CA 1
ATOM 3467 C C . LEU B 1 210 ? 11.258 1.35 -16.828 1 97.31 210 LEU B C 1
ATOM 3469 O O . LEU B 1 210 ? 11.641 0.861 -17.906 1 97.31 210 LEU B O 1
ATOM 3473 N N . GLY B 1 211 ? 11 2.633 -16.719 1 96.38 211 GLY B N 1
ATOM 3474 C CA . GLY B 1 211 ? 10.953 3.494 -17.891 1 96.38 211 GLY B CA 1
ATOM 3475 C C . GLY B 1 211 ? 9.758 3.229 -18.781 1 96.38 211 GLY B C 1
ATOM 3476 O O . GLY B 1 211 ? 9.828 3.396 -20 1 96.38 211 GLY B O 1
ATOM 3477 N N . GLU B 1 212 ? 8.688 2.717 -18.141 1 97.31 212 GLU B N 1
ATOM 3478 C CA . GLU B 1 212 ? 7.445 2.377 -18.828 1 97.31 212 GLU B CA 1
ATOM 3479 C C . GLU B 1 212 ? 6.316 3.312 -18.422 1 97.31 212 GLU B C 1
ATOM 3481 O O . GLU B 1 212 ? 6.5 4.18 -17.562 1 97.31 212 GLU B O 1
ATOM 3486 N N . ARG B 1 213 ? 5.219 3.133 -19.031 1 96.25 213 ARG B N 1
ATOM 3487 C CA . ARG B 1 213 ? 4.051 3.963 -18.75 1 96.25 213 ARG B CA 1
ATOM 3488 C C . ARG B 1 213 ? 2.945 3.143 -18.094 1 96.25 213 ARG B C 1
ATOM 3490 O O . ARG B 1 213 ? 2.633 2.039 -18.547 1 96.25 213 ARG B O 1
ATOM 3497 N N . TRP B 1 214 ? 2.434 3.656 -17.047 1 97 214 TRP B N 1
ATOM 3498 C CA . TRP B 1 214 ? 1.245 3.068 -16.438 1 97 214 TRP B CA 1
ATOM 3499 C C . TRP B 1 214 ? -0.022 3.572 -17.125 1 97 214 TRP B C 1
ATOM 3501 O O . TRP B 1 214 ? -0.291 4.777 -17.141 1 97 214 TRP B O 1
ATOM 3511 N N . GLU B 1 215 ? -0.838 2.727 -17.625 1 96.38 215 GLU B N 1
ATOM 3512 C CA . GLU B 1 215 ? -1.995 3.109 -18.438 1 96.38 215 GLU B CA 1
ATOM 3513 C C . GLU B 1 215 ? -3.299 2.816 -17.703 1 96.38 215 GLU B C 1
ATOM 3515 O O . GLU B 1 215 ? -4.387 2.99 -18.25 1 96.38 215 GLU B O 1
ATOM 3520 N N . GLY B 1 216 ? -3.238 2.377 -16.516 1 96.5 216 GLY B N 1
ATOM 3521 C CA . GLY B 1 216 ? -4.422 1.988 -15.758 1 96.5 216 GLY B CA 1
ATOM 3522 C C . GLY B 1 216 ? -4.594 0.485 -15.656 1 96.5 216 GLY B C 1
ATOM 3523 O O . GLY B 1 216 ? -3.623 -0.265 -15.773 1 96.5 216 GLY B O 1
ATOM 3524 N N . PRO B 1 217 ? -5.766 0.024 -15.312 1 97 217 PRO B N 1
ATOM 3525 C CA . PRO B 1 217 ? -5.98 -1.384 -14.969 1 97 217 PRO B CA 1
ATOM 3526 C C . PRO B 1 217 ? -6.031 -2.293 -16.188 1 97 217 PRO B C 1
ATOM 3528 O O . PRO B 1 217 ? -6.004 -3.518 -16.062 1 97 217 PRO B O 1
ATOM 3531 N N . LEU B 1 218 ? -6.188 -1.706 -17.438 1 97.31 218 LEU B N 1
ATOM 3532 C CA . LEU B 1 218 ? -6.332 -2.486 -18.656 1 97.31 218 LEU B CA 1
ATOM 3533 C C . LEU B 1 218 ? -7.441 -3.525 -18.516 1 97.31 218 LEU B C 1
ATOM 3535 O O . LEU B 1 218 ? -7.23 -4.707 -18.797 1 97.31 218 LEU B O 1
ATOM 3539 N N . ARG B 1 219 ? -8.602 -3.084 -18.156 1 95.62 219 ARG B N 1
ATOM 3540 C CA . ARG B 1 219 ? -9.742 -3.945 -17.875 1 95.62 219 ARG B CA 1
ATOM 3541 C C . ARG B 1 219 ? -10.125 -4.766 -19.109 1 95.62 219 ARG B C 1
ATOM 3543 O O . ARG B 1 219 ? -10.664 -5.871 -18.984 1 95.62 219 ARG B O 1
ATOM 3550 N N . GLU B 1 220 ? -9.844 -4.258 -20.234 1 96.12 220 GLU B N 1
ATOM 3551 C CA . GLU B 1 220 ? -10.18 -4.922 -21.484 1 96.12 220 GLU B CA 1
ATOM 3552 C C . GLU B 1 220 ? -9.414 -6.23 -21.641 1 96.12 220 GLU B C 1
ATOM 3554 O O . GLU B 1 220 ? -9.781 -7.086 -22.453 1 96.12 220 GLU B O 1
ATOM 3559 N N . MET B 1 221 ? -8.43 -6.418 -20.828 1 96.31 221 MET B N 1
ATOM 3560 C CA . MET B 1 221 ? -7.586 -7.598 -20.953 1 96.31 221 MET B CA 1
ATOM 3561 C C . MET B 1 221 ? -7.922 -8.625 -19.875 1 96.31 221 MET B C 1
ATOM 3563 O O . MET B 1 221 ? -7.234 -9.641 -19.75 1 96.31 221 MET B O 1
ATOM 3567 N N . ALA B 1 222 ? -8.898 -8.344 -19.156 1 95.12 222 ALA B N 1
ATOM 3568 C CA . ALA B 1 222 ? -9.297 -9.273 -18.094 1 95.12 222 ALA B CA 1
ATOM 3569 C C . ALA B 1 222 ? -9.648 -10.633 -18.672 1 95.12 222 ALA B C 1
ATOM 3571 O O . ALA B 1 222 ? -10.258 -10.727 -19.75 1 95.12 222 ALA B O 1
ATOM 3572 N N . LYS B 1 223 ? -9.336 -11.727 -18.016 1 90.44 223 LYS B N 1
ATOM 3573 C CA . LYS B 1 223 ? -9.523 -13.094 -18.484 1 90.44 223 LYS B CA 1
ATOM 3574 C C . LYS B 1 223 ? -10.781 -13.719 -17.891 1 90.44 223 LYS B C 1
ATOM 3576 O O . LYS B 1 223 ? -10.992 -14.93 -18 1 90.44 223 LYS B O 1
ATOM 3581 N N . TYR B 1 224 ? -11.625 -12.898 -17.25 1 82.31 224 TYR B N 1
ATOM 3582 C CA . TYR B 1 224 ? -12.852 -13.398 -16.656 1 82.31 224 TYR B CA 1
ATOM 3583 C C . TYR B 1 224 ? -14.07 -12.656 -17.203 1 82.31 224 TYR B C 1
ATOM 3585 O O . TYR B 1 224 ? -13.945 -11.531 -17.688 1 82.31 224 TYR B O 1
#

Sequence (448 aa):
MAALRSRKVVELFYDVISPYSWVAFEVLCRYQTRWNIDLQLRPFFIGGVFKETGNKPPALLAAKYTYAQHDLRRLADFYKIPVKMPPMERLMRRENVNSNRLLTAVTLDCPEHLENLSRELWMRVMARDQDITEPASLETAATAAGIPSDTTPQLLSRIRDDDVKAALKDTTNQALAYGAFGAPTIVAHIEGTPVMIWGSDRFPLLAHLLGERWEGPLREMAKYMAALRSRKVVELFYDVISPYSWVAFEVLCRYQTRWNIDLQLRPFFIGGVFKETGNKPPALLAAKYTYAQHDLRRLADFYKIPVKMPPMERLMRRENVNSNRLLTAVTLDCPEHLENLSRELWMRVMARDQDITEPASLETAATAAGIPSDTTPQLLSRIRDDDVKAALKDTTNQALAYGAFGAPTIVAHIEGTPVMIWGSDRFPLLAHLLGERWEGPLREMAKY

Solvent-accessible surface area (backbone atoms only — not comparable to full-atom values): 24208 Å² total; per-residue (Å²): 126,85,72,79,74,76,60,35,44,32,36,40,34,26,33,76,84,37,67,50,18,51,54,38,49,54,49,49,63,56,38,47,78,76,41,74,45,43,76,39,84,37,69,25,49,57,69,59,34,20,65,74,60,70,46,71,68,59,66,79,37,64,54,51,34,57,47,46,45,55,49,36,48,52,46,16,64,65,39,51,40,77,50,39,69,62,60,66,72,57,62,71,64,52,61,59,59,52,42,46,23,38,52,38,32,29,53,76,75,46,51,89,40,38,68,43,33,51,53,38,48,31,42,29,42,33,55,63,71,38,70,53,51,50,69,71,40,43,51,53,34,37,48,74,33,66,46,52,76,85,52,47,63,56,43,61,60,37,40,77,33,67,67,29,52,50,48,34,50,49,45,32,49,52,42,45,71,71,49,46,52,61,64,17,29,33,35,35,38,55,94,83,40,79,42,75,42,72,50,65,47,49,58,62,57,51,20,54,73,69,75,44,78,68,85,71,59,59,53,89,66,41,92,118,126,84,72,77,74,76,60,35,45,31,36,40,34,28,35,74,84,38,66,51,18,52,53,38,49,53,49,51,62,55,38,47,78,76,40,74,42,44,76,39,84,37,69,25,48,57,68,60,35,20,66,75,60,69,45,70,68,60,66,79,37,64,54,52,34,59,46,46,45,55,49,35,48,51,45,17,64,64,40,51,40,77,50,39,70,62,60,65,73,57,61,72,64,52,59,59,59,53,41,46,24,37,50,38,32,30,52,75,75,45,50,88,42,37,67,44,32,50,52,37,48,30,41,30,42,34,55,64,70,36,70,53,51,49,69,70,39,44,50,53,35,38,48,73,33,66,47,52,76,83,52,47,63,57,41,62,58,37,42,76,34,68,67,29,50,48,48,33,50,48,45,31,48,51,43,45,72,70,48,46,52,60,64,18,29,32,34,36,37,54,96,83,39,80,42,74,43,74,50,65,46,49,59,62,59,50,19,53,73,70,75,44,78,68,85,70,58,58,51,90,66,42,93,119

Radius of gyration: 23.65 Å; Cα contacts (8 Å, |Δi|>4): 727; chains: 2; bounding box: 49×76×63 Å

Organism: Branchiostoma lanceolatum (NCBI:txid7740)

InterPro domains:
  IPR001853 DSBA-like thioredoxin domain [PF01323] (9-210)
  IPR014440 HCCA isomerase/glutathione S-transferase kappa [PIRSF006386] (6-219)
  IPR036249 Thioredoxin-like superfamily [SSF52833] (9-218)
  IPR051924 Glutathione S-transferase Kappa/NadH [PTHR42943] (6-218)

pLDDT: mean 93.75, std 9.99, range [23.44, 98.94]

Secondary structure (DSSP, 8-state):
------PEEEEEEE-TT-HHHHHHHHHHHHHTTTSSEEEEEEE--HHHHHHHH----GGGSHHHHHHHHHHHHHHHHHHT----PPPHHHHHH---HHHHHHHHHHHHH-GGGHHHHHHHHHIIIIIS----SSHHHHHHHHHHTT--TTTHHHHHHHTT-HHHHHHHHHHHHHHHHHT--SS-EEEEEETTEEEEEESSS-HHHHHHHHT-------GGG---/------PEEEEEEE-TT-HHHHHHHHHHHHHTTTSSEEEEEEE--HHHHHHHH----GGGSHHHHHHHHHHHHHHHHHHT----PPPHHHHHH---HHHHHHHHHHHHH-GGGHHHHHHHHHIIIIIS---SSSHHHHHHHHHHTT--TTTHHHHHHHTT-HHHHHHHHHHHHHHHHHT--SS-EEEEEETTEEEEEESSS-HHHHHHHHT-------GGG---